Protein AF-0000000067925715 (afdb_homodimer)

pLDDT: mean 94.45, std 8.22, range [39.25, 98.81]

Radius of gyration: 25.54 Å; Cα contacts (8 Å, |Δi|>4): 733; chains: 2; bounding box: 80×62×61 Å

Sequence (534 aa):
MAQRRTAWTRLTTPFATIPASTATTLALAMWVVVIGGWALLSYGRVVPNMFLPTPGTVLETTYRMSLDGSLFYHTLTSAKVVILGFIVSSLIAVPLGLWMGTYRAVQAPLEPLVNFIRYLPVTSFVPLFILWIGIGIEQRIAVIFFGTFFQQLVMISDCARSVSRDLVNASYTLGTKRSEAVWHVIFPAALPAILDTLRVTMGWAWTYLVVAELVAASSGLGYISLKAMRGFQVDVIFMAIAAIGLLGLITDTAFRILRARVAPWAPMAQRRTAWTRLTTPFATIPASTATTLALAMWVVVIGGWALLSYGRVVPNMFLPTPGTVLETTYRMSLDGSLFYHTLTSAKVVILGFIVSSLIAVPLGLWMGTYRAVQAPLEPLVNFIRYLPVTSFVPLFILWIGIGIEQRIAVIFFGTFFQQLVMISDCARSVSRDLVNASYTLGTKRSEAVWHVIFPAALPAILDTLRVTMGWAWTYLVVAELVAASSGLGYISLKAMRGFQVDVIFMAIAAIGLLGLITDTAFRILRARVAPWAP

InterPro domains:
  IPR000515 ABC transporter type 1, transmembrane domain MetI-like [PF00528] (93-262)
  IPR000515 ABC transporter type 1, transmembrane domain MetI-like [PS50928] (75-259)
  IPR000515 ABC transporter type 1, transmembrane domain MetI-like [cd06261] (76-250)
  IPR035906 MetI-like superfamily [G3DSA:1.10.3720.10] (66-263)
  IPR035906 MetI-like superfamily [SSF161098] (69-252)

Foldseek 3Di:
DVVVVVVVCQVPDPPRDDDPVVVVVVVVVVVCCVLVVLQCCAVVPVDPCLARPHPVLLVVVVVVCVVVCQVVFQLVLLVVLLVLLLCVLCVVLQVLLLCLLPDVVSVVVVVVVLVVCVPDDLLVCLVVLCVPPNFDSVSLSVSLSSQQNSVLSPQNSVLLNPDDPVQLVVVVVVPDDPVCSSPPGSCLSSVLVSLVSSLVSSLRSLVSSLSNLCVGHDGHLSVVLNVCVVVSVVSSVVNSVVSSVVVNVVSSVVSVVVSCVSPVVPD/DVVVVVVVCQVPDPPRDDDPVVVVVVVVVVVCCVLVVLQCCAVVPVDPCLARPHPVLLVVVVVVCVVVCQVVFQLVLLVVLLVLLLCVLLVVLQVLLLCLLPDVVSVVVVVVVLVVCVPDDLLVCLVVLCVPPNFDSVSLSVSLSSQQRSVLSPQNSVLLNPDDPVQLVVVVVVPDDPVCSSPPGSCLSSVLSSLVSSLVSSLRSLVSSLSNLCVGHDGHLSVVLNVCVVVSVVSSVVSSVVSSVVVNVVSSVVSVVVSCVSPVVDD

Structure (mmCIF, N/CA/C/O backbone):
data_AF-0000000067925715-model_v1
#
loop_
_entity.id
_entity.type
_entity.pdbx_description
1 polymer 'Binding-protein-dependent transport systems inner membrane component'
#
loop_
_atom_site.group_PDB
_atom_site.id
_atom_site.type_symbol
_atom_site.label_atom_id
_atom_site.label_alt_id
_atom_site.label_comp_id
_atom_site.label_asym_id
_atom_site.label_entity_id
_atom_site.label_seq_id
_atom_site.pdbx_PDB_ins_code
_atom_site.Cartn_x
_atom_site.Cartn_y
_atom_site.Cartn_z
_atom_site.occupancy
_atom_site.B_iso_or_equiv
_atom_site.auth_seq_id
_atom_site.auth_comp_id
_atom_site.auth_asym_id
_atom_site.auth_atom_id
_atom_site.pdbx_PDB_model_num
ATOM 1 N N . MET A 1 1 ? -39.375 12.695 26.453 1 39.25 1 MET A N 1
ATOM 2 C CA . MET A 1 1 ? -39.5 13.047 25.047 1 39.25 1 MET A CA 1
ATOM 3 C C . MET A 1 1 ? -38.562 14.188 24.688 1 39.25 1 MET A C 1
ATOM 5 O O . MET A 1 1 ? -37.906 14.156 23.641 1 39.25 1 MET A O 1
ATOM 9 N N . ALA A 1 2 ? -38.406 15.281 25.469 1 50 2 ALA A N 1
ATOM 10 C CA . ALA A 1 2 ? -37.562 16.453 25.266 1 50 2 ALA A CA 1
ATOM 11 C C . ALA A 1 2 ? -36.062 16.078 25.281 1 50 2 ALA A C 1
ATOM 13 O O . ALA A 1 2 ? -35.281 16.594 24.484 1 50 2 ALA A O 1
ATOM 14 N N . GLN A 1 3 ? -35.719 15.148 26.094 1 50.97 3 GLN A N 1
ATOM 15 C CA . GLN A 1 3 ? -34.344 14.688 26.281 1 50.97 3 GLN A CA 1
ATOM 16 C C . GLN A 1 3 ? -33.875 13.875 25.078 1 50.97 3 GLN A C 1
ATOM 18 O O . GLN A 1 3 ? -32.688 13.922 24.719 1 50.97 3 GLN A O 1
ATOM 23 N N . ARG A 1 4 ? -34.875 13.039 24.562 1 50.19 4 ARG A N 1
ATOM 24 C CA . ARG A 1 4 ? -34.531 12.219 23.391 1 50.19 4 ARG A CA 1
ATOM 25 C C . ARG A 1 4 ? -34.281 13.086 22.172 1 50.19 4 ARG A C 1
ATOM 27 O O . ARG A 1 4 ? -33.406 12.758 21.344 1 50.19 4 ARG A O 1
ATOM 34 N N . ARG A 1 5 ? -35.031 14.102 21.938 1 56.81 5 ARG A N 1
ATOM 35 C CA . ARG A 1 5 ? -34.875 15.039 20.844 1 56.81 5 ARG A CA 1
ATOM 36 C C . ARG A 1 5 ? -33.5 15.695 20.906 1 56.81 5 ARG A C 1
ATOM 38 O O . ARG A 1 5 ? -32.844 15.922 19.875 1 56.81 5 ARG A O 1
ATOM 45 N N . THR A 1 6 ? -33.094 15.812 22.141 1 65.75 6 THR A N 1
ATOM 46 C CA . THR A 1 6 ? -31.812 16.453 22.312 1 65.75 6 THR A CA 1
ATOM 47 C C . THR A 1 6 ? -30.688 15.5 21.906 1 65.75 6 THR A C 1
ATOM 49 O O . THR A 1 6 ? -29.703 15.914 21.297 1 65.75 6 THR A O 1
ATOM 52 N N . ALA A 1 7 ? -31.062 14.141 22.156 1 67 7 ALA A N 1
ATOM 53 C CA . ALA A 1 7 ? -30.016 13.172 21.828 1 67 7 ALA A CA 1
ATOM 54 C C . ALA A 1 7 ? -29.875 13 20.328 1 67 7 ALA A C 1
ATOM 56 O O . ALA A 1 7 ? -28.766 12.953 19.797 1 67 7 ALA A O 1
ATOM 57 N N . TRP A 1 8 ? -31.031 12.883 19.656 1 73.19 8 TRP A N 1
ATOM 58 C CA . TRP A 1 8 ? -31.047 12.742 18.203 1 73.19 8 TRP A CA 1
ATOM 59 C C . TRP A 1 8 ? -30.406 13.953 17.547 1 73.19 8 TRP A C 1
ATOM 61 O O . TRP A 1 8 ? -29.656 13.812 16.578 1 73.19 8 TRP A O 1
ATOM 71 N N . THR A 1 9 ? -30.75 15.078 18.094 1 73.44 9 THR A N 1
ATOM 72 C CA . THR A 1 9 ? -30.172 16.312 17.547 1 73.44 9 THR A CA 1
ATOM 73 C C . THR A 1 9 ? -28.656 16.328 17.734 1 73.44 9 THR A C 1
ATOM 75 O O . THR A 1 9 ? -27.938 16.781 16.859 1 73.44 9 THR A O 1
ATOM 78 N N . ARG A 1 10 ? -28.312 15.844 18.812 1 74.62 10 ARG A N 1
ATOM 79 C CA . ARG A 1 10 ? -26.875 15.805 19.078 1 74.62 10 ARG A CA 1
ATOM 80 C C . ARG A 1 10 ? -26.172 14.805 18.156 1 74.62 10 ARG A C 1
ATOM 82 O O . ARG A 1 10 ? -25.062 15.047 17.688 1 74.62 10 ARG A O 1
ATOM 89 N N . LEU A 1 11 ? -26.938 13.75 17.797 1 75.69 11 LEU A N 1
ATOM 90 C CA . LEU A 1 11 ? -26.375 12.688 16.984 1 75.69 11 LEU A CA 1
ATOM 91 C C . LEU A 1 11 ? -26.328 13.102 15.516 1 75.69 11 LEU A C 1
ATOM 93 O O . LEU A 1 11 ? -25.516 12.586 14.742 1 75.69 11 LEU A O 1
ATOM 97 N N . THR A 1 12 ? -27.125 14.078 15.25 1 78.88 12 THR A N 1
ATOM 98 C CA . THR A 1 12 ? -27.234 14.453 13.844 1 78.88 12 THR A CA 1
ATOM 99 C C . THR A 1 12 ? -26.656 15.844 13.609 1 78.88 12 THR A C 1
ATOM 101 O O . THR A 1 12 ? -26.875 16.453 12.562 1 78.88 12 THR A O 1
ATOM 104 N N . THR A 1 13 ? -26.047 16.406 14.68 1 82.94 13 THR A N 1
ATOM 105 C CA . THR A 1 13 ? -25.375 17.703 14.531 1 82.94 13 THR A CA 1
ATOM 106 C C . THR A 1 13 ? -23.906 17.5 14.141 1 82.94 13 THR A C 1
ATOM 108 O O . THR A 1 13 ? -23.172 16.797 14.828 1 82.94 13 THR A O 1
ATOM 111 N N . PRO A 1 14 ? -23.578 18.094 13.023 1 88.31 14 PRO A N 1
ATOM 112 C CA . PRO A 1 14 ? -22.188 17.969 12.586 1 88.31 14 PRO A CA 1
ATOM 113 C C . PRO A 1 14 ? -21.203 18.406 13.664 1 88.31 14 PRO A C 1
ATOM 115 O O . PRO A 1 14 ? -21.375 19.438 14.297 1 88.31 14 PRO A O 1
ATOM 118 N N . PHE A 1 15 ? -20.266 17.547 13.992 1 89.31 15 PHE A N 1
ATOM 119 C CA . PHE A 1 15 ? -19.109 17.781 14.859 1 89.31 15 PHE A CA 1
ATOM 120 C C . PHE A 1 15 ? -19.547 17.875 16.312 1 89.31 15 PHE A C 1
ATOM 122 O O . PHE A 1 15 ? -18.781 18.359 17.172 1 89.31 15 PHE A O 1
ATOM 129 N N . ALA A 1 16 ? -20.766 17.484 16.547 1 86.81 16 ALA A N 1
ATOM 130 C CA . ALA A 1 16 ? -21.203 17.438 17.938 1 86.81 16 ALA A CA 1
ATOM 131 C C . ALA A 1 16 ? -20.562 16.266 18.672 1 86.81 16 ALA A C 1
ATOM 133 O O . ALA A 1 16 ? -20.281 15.227 18.078 1 86.81 16 ALA A O 1
ATOM 134 N N . THR A 1 17 ? -20.328 16.484 19.922 1 87.81 17 THR A N 1
ATOM 135 C CA . THR A 1 17 ? -19.734 15.43 20.75 1 87.81 17 THR A CA 1
ATOM 136 C C . THR A 1 17 ? -20.828 14.586 21.406 1 87.81 17 THR A C 1
ATOM 138 O O . THR A 1 17 ? -21.953 15.039 21.578 1 87.81 17 THR A O 1
ATOM 141 N N . ILE A 1 18 ? -20.547 13.352 21.578 1 89.81 18 ILE A N 1
ATOM 142 C CA . ILE A 1 18 ? -21.453 12.469 22.312 1 89.81 18 ILE A CA 1
ATOM 143 C C . ILE A 1 18 ? -20.766 11.969 23.578 1 89.81 18 ILE A C 1
ATOM 145 O O . ILE A 1 18 ? -19.531 11.945 23.656 1 89.81 18 ILE A O 1
ATOM 149 N N . PRO A 1 19 ? -21.625 11.641 24.531 1 92 19 PRO A N 1
ATOM 150 C CA . PRO A 1 19 ? -21.016 11.133 25.766 1 92 19 PRO A CA 1
ATOM 151 C C . PRO A 1 19 ? -20.109 9.922 25.531 1 92 19 PRO A C 1
ATOM 153 O O . PRO A 1 19 ? -20.406 9.094 24.672 1 92 19 PRO A O 1
ATOM 156 N N . ALA A 1 20 ? -19.031 9.828 26.281 1 92.5 20 ALA A N 1
ATOM 157 C CA . ALA A 1 20 ? -18.047 8.75 26.156 1 92.5 20 ALA A CA 1
ATOM 158 C C . ALA A 1 20 ? -18.703 7.387 26.328 1 92.5 20 ALA A C 1
ATOM 160 O O . ALA A 1 20 ? -18.328 6.422 25.656 1 92.5 20 ALA A O 1
ATOM 161 N N . SER A 1 21 ? -19.672 7.355 27.188 1 94.38 21 SER A N 1
ATOM 162 C CA . SER A 1 21 ? -20.375 6.098 27.438 1 94.38 21 SER A CA 1
ATOM 163 C C . SER A 1 21 ? -21.141 5.645 26.203 1 94.38 21 SER A C 1
ATOM 165 O O . SER A 1 21 ? -21.172 4.457 25.875 1 94.38 21 SER A O 1
ATOM 167 N N . THR A 1 22 ? -21.797 6.562 25.562 1 93.12 22 THR A N 1
ATOM 168 C CA . THR A 1 22 ? -22.531 6.246 24.359 1 93.12 22 THR A CA 1
ATOM 169 C C . THR A 1 22 ? -21.594 5.809 23.234 1 93.12 22 THR A C 1
ATOM 171 O O . THR A 1 22 ? -21.875 4.852 22.516 1 93.12 22 THR A O 1
ATOM 174 N N . ALA A 1 23 ? -20.453 6.469 23.141 1 93.75 23 ALA A N 1
ATOM 175 C CA . ALA A 1 23 ? -19.453 6.117 22.141 1 93.75 23 ALA A CA 1
ATOM 176 C C . ALA A 1 23 ? -18.922 4.703 22.359 1 93.75 23 ALA A C 1
ATOM 178 O O . ALA A 1 23 ? -18.781 3.93 21.422 1 93.75 23 ALA A O 1
ATOM 179 N N . THR A 1 24 ? -18.641 4.371 23.531 1 95.31 24 THR A N 1
ATOM 180 C CA . THR A 1 24 ? -18.141 3.051 23.891 1 95.31 24 THR A CA 1
ATOM 181 C C . THR A 1 24 ? -19.188 1.979 23.625 1 95.31 24 THR A C 1
ATOM 183 O O . THR A 1 24 ? -18.859 0.891 23.141 1 95.31 24 THR A O 1
ATOM 186 N N . THR A 1 25 ? -20.391 2.312 23.938 1 96.56 25 THR A N 1
ATOM 187 C CA . THR A 1 25 ? -21.469 1.371 23.688 1 96.56 25 THR A CA 1
ATOM 188 C C . THR A 1 25 ? -21.641 1.112 22.203 1 96.56 25 THR A C 1
ATOM 190 O O . THR A 1 25 ? -21.844 -0.029 21.781 1 96.56 25 THR A O 1
ATOM 193 N N . LEU A 1 26 ? -21.5 2.135 21.438 1 95.12 26 LEU A N 1
ATOM 194 C CA . LEU A 1 26 ? -21.609 1.997 19.984 1 95.12 26 LEU A CA 1
ATOM 195 C C . LEU A 1 26 ? -20.453 1.176 19.422 1 95.12 26 LEU A C 1
ATOM 197 O O . LEU A 1 26 ? -20.641 0.336 18.547 1 95.12 26 LEU A O 1
ATOM 201 N N . ALA A 1 27 ? -19.328 1.397 19.938 1 95.56 27 ALA A N 1
ATOM 202 C CA . ALA A 1 27 ? -18.141 0.64 19.531 1 95.56 27 ALA A CA 1
ATOM 203 C C . ALA A 1 27 ? -18.297 -0.84 19.859 1 95.56 27 ALA A C 1
ATOM 205 O O . ALA A 1 27 ? -18.016 -1.706 19.031 1 95.56 27 ALA A O 1
ATOM 206 N N . LEU A 1 28 ? -18.75 -1.142 21.047 1 96.5 28 LEU A N 1
ATOM 207 C CA . LEU A 1 28 ? -18.953 -2.52 21.484 1 96.5 28 LEU A CA 1
ATOM 208 C C . LEU A 1 28 ? -20.047 -3.195 20.672 1 96.5 28 LEU A C 1
ATOM 210 O O . LEU A 1 28 ? -19.953 -4.383 20.359 1 96.5 28 LEU A O 1
ATOM 214 N N . ALA A 1 29 ? -21.047 -2.422 20.359 1 97.12 29 ALA A N 1
ATOM 215 C CA . ALA A 1 29 ? -22.156 -2.949 19.562 1 97.12 29 ALA A CA 1
ATOM 216 C C . ALA A 1 29 ? -21.656 -3.404 18.188 1 97.12 29 ALA A C 1
ATOM 218 O O . ALA A 1 29 ? -22.141 -4.406 17.656 1 97.12 29 ALA A O 1
ATOM 219 N N . MET A 1 30 ? -20.734 -2.65 17.656 1 96.5 30 MET A N 1
ATOM 220 C CA . MET A 1 30 ? -20.172 -3.02 16.359 1 96.5 30 MET A CA 1
ATOM 221 C C . MET A 1 30 ? -19.5 -4.379 16.438 1 96.5 30 MET A C 1
ATOM 223 O O . MET A 1 30 ? -19.688 -5.227 15.555 1 96.5 30 MET A O 1
ATOM 227 N N . TRP A 1 31 ? -18.781 -4.648 17.453 1 96.38 31 TRP A N 1
ATOM 228 C CA . TRP A 1 31 ? -18.094 -5.93 17.609 1 96.38 31 TRP A CA 1
ATOM 229 C C . TRP A 1 31 ? -19.094 -7.055 17.844 1 96.38 31 TRP A C 1
ATOM 231 O O . TRP A 1 31 ? -18.922 -8.172 17.359 1 96.38 31 TRP A O 1
ATOM 241 N N . VAL A 1 32 ? -20.125 -6.75 18.594 1 97.31 32 VAL A N 1
ATOM 242 C CA . VAL A 1 32 ? -21.172 -7.73 18.828 1 97.31 32 VAL A CA 1
ATOM 243 C C . VAL A 1 32 ? -21.844 -8.102 17.516 1 97.31 32 VAL A C 1
ATOM 245 O O . VAL A 1 32 ? -22.125 -9.281 17.266 1 97.31 32 VAL A O 1
ATOM 248 N N . VAL A 1 33 ? -22 -7.121 16.734 1 97.19 33 VAL A N 1
ATOM 249 C CA . VAL A 1 33 ? -22.656 -7.355 15.453 1 97.19 33 VAL A CA 1
ATOM 250 C C . VAL A 1 33 ? -21.734 -8.172 14.547 1 97.19 33 VAL A C 1
ATOM 252 O O . VAL A 1 33 ? -22.172 -9.125 13.906 1 97.19 33 VAL A O 1
ATOM 255 N N . VAL A 1 34 ? -20.469 -7.832 14.5 1 96.69 34 VAL A N 1
ATOM 256 C CA . VAL A 1 34 ? -19.531 -8.492 13.602 1 96.69 34 VAL A CA 1
ATOM 257 C C . VAL A 1 34 ? -19.281 -9.922 14.07 1 96.69 34 VAL A C 1
ATOM 259 O O . VAL A 1 34 ? -19.438 -10.875 13.297 1 96.69 34 VAL A O 1
ATOM 262 N N . ILE A 1 35 ? -18.984 -10.102 15.336 1 96.44 35 ILE A N 1
ATOM 263 C CA . ILE A 1 35 ? -18.672 -11.414 15.891 1 96.44 35 ILE A CA 1
ATOM 264 C C . ILE A 1 35 ? -19.953 -12.242 16.031 1 96.44 35 ILE A C 1
ATOM 266 O O . ILE A 1 35 ? -19.953 -13.43 15.719 1 96.44 35 ILE A O 1
ATOM 270 N N . GLY A 1 36 ? -20.969 -11.594 16.547 1 97.5 36 GLY A N 1
ATOM 271 C CA . GLY A 1 36 ? -22.266 -12.266 16.641 1 97.5 36 GLY A CA 1
ATOM 272 C C . GLY A 1 36 ? -22.812 -12.672 15.289 1 97.5 36 GLY A C 1
ATOM 273 O O . GLY A 1 36 ? -23.359 -13.773 15.148 1 97.5 36 GLY A O 1
ATOM 274 N N . GLY A 1 37 ? -22.656 -11.773 14.336 1 97.88 37 GLY A N 1
ATOM 275 C CA . GLY A 1 37 ? -23.078 -12.117 12.984 1 97.88 37 GLY A CA 1
ATOM 276 C C . GLY A 1 37 ? -22.297 -13.281 12.406 1 97.88 37 GLY A C 1
ATOM 277 O O . GLY A 1 37 ? -22.891 -14.18 11.789 1 97.88 37 GLY A O 1
ATOM 278 N N . TRP A 1 38 ? -21 -13.242 12.609 1 97.56 38 TRP A N 1
ATOM 279 C CA . TRP A 1 38 ? -20.141 -14.352 12.188 1 97.56 38 TRP A CA 1
ATOM 280 C C . TRP A 1 38 ? -20.609 -15.664 12.82 1 97.56 38 TRP A C 1
ATOM 282 O O . TRP A 1 38 ? -20.797 -16.656 12.117 1 97.56 38 TRP A O 1
ATOM 292 N N . ALA A 1 39 ? -20.844 -15.641 14.078 1 97.88 39 ALA A N 1
ATOM 293 C CA . ALA A 1 39 ? -21.281 -16.828 14.805 1 97.88 39 ALA A CA 1
ATOM 294 C C . ALA A 1 39 ? -22.641 -17.297 14.312 1 97.88 39 ALA A C 1
ATOM 296 O O . ALA A 1 39 ? -22.828 -18.484 14.016 1 97.88 39 ALA A O 1
ATOM 297 N N . LEU A 1 40 ? -23.531 -16.375 14.133 1 97.88 40 LEU A N 1
ATOM 298 C CA . LEU A 1 40 ? -24.891 -16.719 13.734 1 97.88 40 LEU A CA 1
ATOM 299 C C . LEU A 1 40 ? -24.922 -17.281 12.32 1 97.88 40 LEU A C 1
ATOM 301 O O . LEU A 1 40 ? -25.594 -18.281 12.062 1 97.88 40 LEU A O 1
ATOM 305 N N . LEU A 1 41 ? -24.172 -16.719 11.469 1 98 41 LEU A N 1
ATOM 306 C CA . LEU A 1 41 ? -24.188 -17.141 10.07 1 98 41 LEU A CA 1
ATOM 307 C C . LEU A 1 41 ? -23.516 -18.5 9.906 1 98 41 LEU A C 1
ATOM 309 O O . LEU A 1 41 ? -23.906 -19.281 9.047 1 98 41 LEU A O 1
ATOM 313 N N . SER A 1 42 ? -22.469 -18.734 10.695 1 97.69 42 SER A N 1
ATOM 314 C CA . SER A 1 42 ? -21.703 -19.969 10.555 1 97.69 42 SER A CA 1
ATOM 315 C C . SER A 1 42 ? -22.312 -21.094 11.359 1 97.69 42 SER A C 1
ATOM 317 O O . SER A 1 42 ? -22.547 -22.188 10.828 1 97.69 42 SER A O 1
ATOM 319 N N . TYR A 1 43 ? -22.75 -20.875 12.609 1 97.69 43 TYR A N 1
ATOM 320 C CA . TYR A 1 43 ? -23.375 -21.906 13.43 1 97.69 43 TYR A CA 1
ATOM 321 C C . TYR A 1 43 ? -24.781 -22.219 12.961 1 97.69 43 TYR A C 1
ATOM 323 O O . TYR A 1 43 ? -25.234 -23.359 13.047 1 97.69 43 TYR A O 1
ATOM 331 N N . GLY A 1 44 ? -25.406 -21.219 12.508 1 97.19 44 GLY A N 1
ATOM 332 C CA . GLY A 1 44 ? -26.766 -21.406 12 1 97.19 44 GLY A CA 1
ATOM 333 C C . GLY A 1 44 ? -26.797 -22.016 10.617 1 97.19 44 GLY A C 1
ATOM 334 O O . GLY A 1 44 ? -27.875 -22.344 10.109 1 97.19 44 GLY A O 1
ATOM 335 N N . ARG A 1 45 ? -25.688 -22.109 9.922 1 96 45 ARG A N 1
ATOM 336 C CA . ARG A 1 45 ? -25.516 -22.719 8.609 1 96 45 ARG A CA 1
ATOM 337 C C . ARG A 1 45 ? -26.25 -21.906 7.535 1 96 45 ARG A C 1
ATOM 339 O O . ARG A 1 45 ? -26.688 -22.453 6.531 1 96 45 ARG A O 1
ATOM 346 N N . VAL A 1 46 ? -26.484 -20.672 7.863 1 96.44 46 VAL A N 1
ATOM 347 C CA . VAL A 1 46 ? -26.969 -19.766 6.828 1 96.44 46 VAL A CA 1
ATOM 348 C C . VAL A 1 46 ? -25.984 -19.703 5.672 1 96.44 46 VAL A C 1
ATOM 350 O O . VAL A 1 46 ? -26.375 -19.672 4.504 1 96.44 46 VAL A O 1
ATOM 353 N N . VAL A 1 47 ? -24.734 -19.641 6.004 1 95.88 47 VAL A N 1
ATOM 354 C CA . VAL A 1 47 ? -23.609 -19.844 5.082 1 95.88 47 VAL A CA 1
ATOM 355 C C . VAL A 1 47 ? -22.953 -21.188 5.348 1 95.88 47 VAL A C 1
ATOM 357 O O . VAL A 1 47 ? -22.578 -21.5 6.484 1 95.88 47 VAL A O 1
ATOM 360 N N . PRO A 1 48 ? -22.875 -21.922 4.297 1 96.44 48 PRO A N 1
ATOM 361 C CA . PRO A 1 48 ? -22.234 -23.234 4.5 1 96.44 48 PRO A CA 1
ATOM 362 C C . PRO A 1 48 ? -20.828 -23.125 5.074 1 96.44 48 PRO A C 1
ATOM 364 O O . PRO A 1 48 ? -20.078 -22.219 4.711 1 96.44 48 PRO A O 1
ATOM 367 N N . ASN A 1 49 ? -20.453 -24.047 5.922 1 95.06 49 ASN A N 1
ATOM 368 C CA . ASN A 1 49 ? -19.188 -24.031 6.621 1 95.06 49 ASN A CA 1
ATOM 369 C C . ASN A 1 49 ? -18.016 -24.156 5.656 1 95.06 49 ASN A C 1
ATOM 371 O O . ASN A 1 49 ? -16.891 -23.75 5.977 1 95.06 49 ASN A O 1
ATOM 375 N N . MET A 1 50 ? -18.344 -24.656 4.496 1 93.25 50 MET A N 1
ATOM 376 C CA . MET A 1 50 ? -17.297 -24.734 3.482 1 93.25 50 MET A CA 1
ATOM 377 C C . MET A 1 50 ? -16.844 -23.344 3.051 1 93.25 50 MET A C 1
ATOM 379 O O . MET A 1 50 ? -15.719 -23.172 2.57 1 93.25 50 MET A O 1
ATOM 383 N N . PHE A 1 51 ? -17.719 -22.375 3.307 1 95.44 51 PHE A N 1
ATOM 384 C CA . PHE A 1 51 ? -17.406 -21.016 2.906 1 95.44 51 PHE A CA 1
ATOM 385 C C . PHE A 1 51 ? -17.125 -20.141 4.125 1 95.44 51 PHE A C 1
ATOM 387 O O . PHE A 1 51 ? -16.359 -19.172 4.043 1 95.44 51 PHE A O 1
ATOM 394 N N . LEU A 1 52 ? -17.766 -20.438 5.188 1 98.06 52 LEU A N 1
ATOM 395 C CA . LEU A 1 52 ? -17.594 -19.672 6.41 1 98.06 52 LEU A CA 1
ATOM 396 C C . LEU A 1 52 ? -17.453 -20.578 7.621 1 98.06 52 LEU A C 1
ATOM 398 O O . LEU A 1 52 ? -18.453 -21.078 8.148 1 98.06 52 LEU A O 1
ATOM 402 N N . PRO A 1 53 ? -16.219 -20.688 8.055 1 98.44 53 PRO A N 1
ATOM 403 C CA . PRO A 1 53 ? -16.031 -21.562 9.219 1 98.44 53 PRO A CA 1
ATOM 404 C C . PRO A 1 53 ? -16.562 -20.953 10.508 1 98.44 53 PRO A C 1
ATOM 406 O O . PRO A 1 53 ? -16.688 -19.719 10.609 1 98.44 53 PRO A O 1
ATOM 409 N N . THR A 1 54 ? -16.922 -21.766 11.422 1 98.38 54 THR 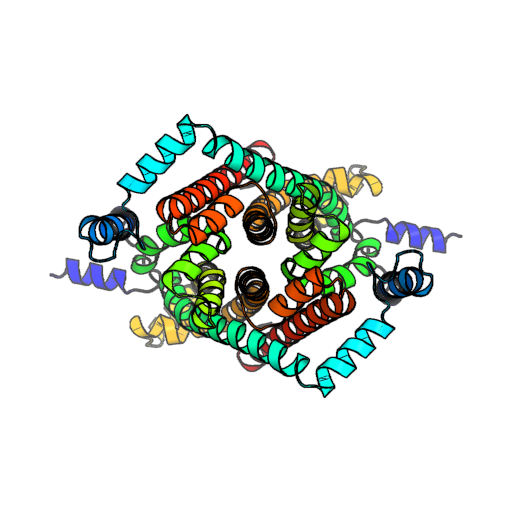A N 1
ATOM 410 C CA . THR A 1 54 ? -17.312 -21.25 12.727 1 98.38 54 THR A CA 1
ATOM 411 C C . THR A 1 54 ? -16.078 -20.75 13.492 1 98.38 54 THR A C 1
ATOM 413 O O . THR A 1 54 ? -14.969 -21.203 13.25 1 98.38 54 THR A O 1
ATOM 416 N N . PRO A 1 55 ? -16.344 -19.766 14.367 1 98.06 55 PRO A N 1
ATOM 417 C CA . PRO A 1 55 ? -15.234 -19.359 15.219 1 98.06 55 PRO A CA 1
ATOM 418 C C . PRO A 1 55 ? -14.617 -20.516 15.984 1 98.06 55 PRO A C 1
ATOM 420 O O . PRO A 1 55 ? -13.398 -20.578 16.172 1 98.06 55 PRO A O 1
ATOM 423 N N . GLY A 1 56 ? -15.398 -21.469 16.344 1 98 56 GLY A N 1
ATOM 424 C CA . GLY A 1 56 ? -14.906 -22.641 17.047 1 98 56 GLY A CA 1
ATOM 425 C C . GLY A 1 56 ? -13.977 -23.484 16.203 1 98 56 GLY A C 1
ATOM 426 O O . GLY A 1 56 ? -12.938 -23.938 16.688 1 98 56 GLY A O 1
ATOM 427 N N . THR A 1 57 ? -14.328 -23.703 14.977 1 98.25 57 THR A N 1
ATOM 428 C CA . THR A 1 57 ? -13.508 -24.516 14.086 1 98.25 57 THR A CA 1
ATOM 429 C C . THR A 1 57 ? -12.164 -23.828 13.828 1 98.25 57 THR A C 1
ATOM 431 O O . THR A 1 57 ? -11.133 -24.5 13.711 1 98.25 57 THR A O 1
ATOM 434 N N . VAL A 1 58 ? -12.156 -22.531 13.711 1 98.62 58 VAL A N 1
ATOM 435 C CA . VAL A 1 58 ? -10.914 -21.797 13.516 1 98.62 58 VAL A CA 1
ATOM 436 C C . VAL A 1 58 ? -10.016 -21.969 14.734 1 98.62 58 VAL A C 1
ATOM 438 O O . VAL A 1 58 ? -8.805 -22.188 14.594 1 98.62 58 VAL A O 1
ATOM 441 N N . LEU A 1 59 ? -10.641 -21.922 15.914 1 98.25 59 LEU A N 1
ATOM 442 C CA . LEU A 1 59 ? -9.867 -22.094 17.141 1 98.25 59 LEU A CA 1
ATOM 443 C C . LEU A 1 59 ? -9.328 -23.516 17.25 1 98.25 59 LEU A C 1
ATOM 445 O O . LEU A 1 59 ? -8.195 -23.719 17.688 1 98.25 59 LEU A O 1
ATOM 449 N N . GLU A 1 60 ? -10.086 -24.453 16.844 1 98.38 60 GLU A N 1
ATOM 450 C CA . GLU A 1 60 ? -9.656 -25.844 16.859 1 98.38 60 GLU A CA 1
ATOM 451 C C . GLU A 1 60 ? -8.5 -26.062 15.883 1 98.38 60 GLU A C 1
ATOM 453 O O . GLU A 1 60 ? -7.539 -26.766 16.219 1 98.38 60 GLU A O 1
ATOM 458 N N . THR A 1 61 ? -8.656 -25.5 14.711 1 98.56 61 THR A N 1
ATOM 459 C CA . THR A 1 61 ? -7.594 -25.578 13.719 1 98.56 61 THR A CA 1
ATOM 460 C C . THR A 1 61 ? -6.309 -24.938 14.242 1 98.56 61 THR A C 1
ATOM 462 O O . THR A 1 61 ? -5.219 -25.484 14.062 1 98.56 61 THR A O 1
ATOM 465 N N . THR A 1 62 ? -6.453 -23.812 14.883 1 98.69 62 THR A N 1
ATOM 466 C CA . THR A 1 62 ? -5.309 -23.125 15.469 1 98.69 62 THR A CA 1
ATOM 467 C C . THR A 1 62 ? -4.621 -24 16.516 1 98.69 62 THR A C 1
ATOM 469 O O . THR A 1 62 ? -3.396 -24.125 16.516 1 98.69 62 THR A O 1
ATOM 472 N N . TYR A 1 63 ? -5.457 -24.609 17.297 1 98.31 63 TYR A N 1
ATOM 473 C CA . TYR A 1 63 ? -4.941 -25.484 18.344 1 98.31 63 TYR A CA 1
ATOM 474 C C . TYR A 1 63 ? -4.227 -26.688 17.75 1 98.31 63 TYR A C 1
ATOM 476 O O . TYR A 1 63 ? -3.1 -27 18.141 1 98.31 63 TYR A O 1
ATOM 484 N N . ARG A 1 64 ? -4.785 -27.312 16.828 1 98.25 64 ARG A N 1
ATOM 485 C CA . ARG A 1 64 ? -4.23 -28.5 16.172 1 98.25 64 ARG A CA 1
ATOM 486 C C . ARG A 1 64 ? -2.91 -28.172 15.477 1 98.25 64 ARG A C 1
ATOM 488 O O . ARG A 1 64 ? -1.915 -28.875 15.664 1 98.25 64 ARG A O 1
ATOM 495 N N . MET A 1 65 ? -2.902 -27.047 14.727 1 98.44 65 MET A N 1
ATOM 496 C CA . MET A 1 65 ? -1.708 -26.688 13.969 1 98.44 65 MET A CA 1
ATOM 497 C C . MET A 1 65 ? -0.613 -26.172 14.891 1 98.44 65 MET A C 1
ATOM 499 O O . MET A 1 65 ? 0.56 -26.141 14.516 1 98.44 65 MET A O 1
ATOM 503 N N . SER A 1 66 ? -1 -25.703 16.078 1 98.12 66 SER A N 1
ATOM 504 C CA . SER A 1 66 ? 0.001 -25.359 17.078 1 98.12 66 SER A CA 1
ATOM 505 C C . SER A 1 66 ? 0.671 -26.594 17.641 1 98.12 66 SER A C 1
ATOM 507 O O . SER A 1 66 ? 1.877 -26.594 17.906 1 98.12 66 SER A O 1
ATOM 509 N N . LEU A 1 67 ? -0.069 -27.656 17.797 1 97.75 67 LEU A N 1
ATOM 510 C CA . LEU A 1 67 ? 0.424 -28.891 18.391 1 97.75 67 LEU A CA 1
ATOM 511 C C . LEU A 1 67 ? 1.354 -29.625 17.422 1 97.75 67 LEU A C 1
ATOM 513 O O . LEU A 1 67 ? 2.369 -30.188 17.844 1 97.75 67 LEU A O 1
ATOM 517 N N . ASP A 1 68 ? 1.043 -29.609 16.188 1 97.38 68 ASP A N 1
ATOM 518 C CA . ASP A 1 68 ? 1.874 -30.359 15.25 1 97.38 68 ASP A CA 1
ATOM 519 C C . ASP A 1 68 ? 3.055 -29.516 14.773 1 97.38 68 ASP A C 1
ATOM 521 O O . ASP A 1 68 ? 3.863 -29.969 13.961 1 97.38 68 ASP A O 1
ATOM 525 N N . GLY A 1 69 ? 3.084 -28.203 15.164 1 97.88 69 GLY A N 1
ATOM 526 C CA . GLY A 1 69 ? 4.242 -27.359 14.914 1 97.88 69 GLY A CA 1
ATOM 527 C C . GLY A 1 69 ? 4.148 -26.594 13.617 1 97.88 69 GLY A C 1
ATOM 528 O O . GLY A 1 69 ? 4.945 -25.672 13.367 1 97.88 69 GLY A O 1
ATOM 529 N N . SER A 1 70 ? 3.197 -26.875 12.797 1 98.06 70 SER A N 1
ATOM 530 C CA . SER A 1 70 ? 3.09 -26.266 11.484 1 98.06 70 SER A CA 1
ATOM 531 C C . SER A 1 70 ? 2.777 -24.766 11.594 1 98.06 70 SER A C 1
ATOM 533 O O . SER A 1 70 ? 3.33 -23.953 10.852 1 98.06 70 SER A O 1
ATOM 535 N N . LEU A 1 71 ? 1.863 -24.469 12.531 1 98.44 71 LEU A N 1
ATOM 536 C CA . LEU A 1 71 ? 1.543 -23.062 12.711 1 98.44 71 LEU A CA 1
ATOM 537 C C . LEU A 1 71 ? 2.789 -22.266 13.078 1 98.44 71 LEU A C 1
ATOM 539 O O . LEU A 1 71 ? 3.045 -21.203 12.5 1 98.44 71 LEU A O 1
ATOM 543 N N . PHE A 1 72 ? 3.551 -22.734 13.977 1 98.19 72 PHE A N 1
ATOM 544 C CA . PHE A 1 72 ? 4.766 -22.062 14.414 1 98.19 72 PHE A CA 1
ATOM 545 C C . PHE A 1 72 ? 5.766 -21.953 13.266 1 98.19 72 PHE A C 1
ATOM 547 O O . PHE A 1 72 ? 6.367 -20.891 13.055 1 98.19 72 PHE A O 1
ATOM 554 N N . TYR A 1 73 ? 5.914 -22.984 12.547 1 98.44 73 TYR A N 1
ATOM 555 C CA . TYR A 1 73 ? 6.859 -23.031 11.438 1 98.44 73 TYR A CA 1
ATOM 556 C C . TYR A 1 73 ? 6.512 -21.984 10.383 1 98.44 73 TYR A C 1
ATOM 558 O O . TYR A 1 73 ? 7.359 -21.172 10 1 98.44 73 TYR A O 1
ATOM 566 N N . HIS A 1 74 ? 5.301 -21.906 9.922 1 98.75 74 HIS A N 1
ATOM 567 C CA . HIS A 1 74 ? 4.875 -20.984 8.875 1 98.75 74 HIS A CA 1
ATOM 568 C C . HIS A 1 74 ? 4.855 -19.547 9.383 1 98.75 74 HIS A C 1
ATOM 570 O O . HIS A 1 74 ? 5.168 -18.609 8.641 1 98.75 74 HIS A O 1
ATOM 576 N N . THR A 1 75 ? 4.508 -19.406 10.68 1 98.75 75 THR A N 1
ATOM 577 C CA . THR A 1 75 ? 4.531 -18.078 11.281 1 98.75 75 THR A CA 1
ATOM 578 C C . THR A 1 75 ? 5.957 -17.547 11.352 1 98.75 75 THR A C 1
ATOM 580 O O . THR A 1 75 ? 6.211 -16.391 10.984 1 98.75 75 THR A O 1
ATOM 583 N N . LEU A 1 76 ? 6.844 -18.359 11.758 1 98.25 76 LEU A N 1
ATOM 584 C CA . LEU A 1 76 ? 8.234 -17.953 11.898 1 98.25 76 LEU A CA 1
ATOM 585 C C . LEU A 1 76 ? 8.859 -17.672 10.531 1 98.25 76 LEU A C 1
ATOM 587 O O . LEU A 1 76 ? 9.656 -16.734 10.391 1 98.25 76 LEU A O 1
ATOM 591 N N . THR A 1 77 ? 8.539 -18.469 9.609 1 98.31 77 THR A N 1
ATOM 592 C CA . THR A 1 77 ? 9.07 -18.25 8.266 1 98.31 77 THR A CA 1
ATOM 593 C C . THR A 1 77 ? 8.586 -16.922 7.695 1 98.31 77 THR A C 1
ATOM 595 O O . THR A 1 77 ? 9.367 -16.172 7.113 1 98.31 77 THR A O 1
ATOM 598 N N . SER A 1 78 ? 7.305 -16.625 7.863 1 98.75 78 SER A N 1
ATOM 599 C CA . SER A 1 78 ? 6.77 -15.344 7.426 1 98.75 78 SER A CA 1
ATOM 600 C C . SER A 1 78 ? 7.422 -14.195 8.18 1 98.75 78 SER A C 1
ATOM 602 O O . SER A 1 78 ? 7.84 -13.203 7.57 1 98.75 78 SER A O 1
ATOM 604 N N . ALA A 1 79 ? 7.559 -14.359 9.461 1 98.56 79 ALA A N 1
ATOM 605 C CA . ALA A 1 79 ? 8.133 -13.305 10.289 1 98.56 79 ALA A CA 1
ATOM 606 C C . ALA A 1 79 ? 9.586 -13.039 9.906 1 98.56 79 ALA A C 1
ATOM 608 O O . ALA A 1 79 ? 10.008 -11.883 9.812 1 98.56 79 ALA A O 1
ATOM 609 N N . LYS A 1 80 ? 10.328 -14.047 9.672 1 98.38 80 LYS A N 1
ATOM 610 C CA . LYS A 1 80 ? 11.734 -13.922 9.297 1 98.38 80 LYS A CA 1
ATOM 611 C C . LYS A 1 80 ? 11.891 -13.156 7.984 1 98.38 80 LYS A C 1
ATOM 613 O O . LYS A 1 80 ? 12.719 -12.25 7.883 1 98.38 80 LYS A O 1
ATOM 618 N N . VAL A 1 81 ? 11.094 -13.477 7.062 1 98.62 81 VAL A N 1
ATOM 619 C CA . VAL A 1 81 ? 11.18 -12.883 5.73 1 98.62 81 VAL A CA 1
ATOM 620 C C . VAL A 1 81 ? 10.836 -11.398 5.805 1 98.62 81 VAL A C 1
ATOM 622 O O . VAL A 1 81 ? 11.586 -10.555 5.301 1 98.62 81 VAL A O 1
ATOM 625 N N . VAL A 1 82 ? 9.727 -11.07 6.445 1 98.56 82 VAL A N 1
ATOM 626 C CA . VAL A 1 82 ? 9.258 -9.688 6.457 1 98.56 82 VAL A CA 1
ATOM 627 C C . VAL A 1 82 ? 10.219 -8.828 7.273 1 98.56 82 VAL A C 1
ATOM 629 O O . VAL A 1 82 ? 10.531 -7.699 6.895 1 98.56 82 VAL A O 1
ATOM 632 N N . ILE A 1 83 ? 10.742 -9.367 8.383 1 98.38 83 ILE A N 1
ATOM 633 C CA . ILE A 1 83 ? 11.633 -8.609 9.258 1 98.38 83 ILE A CA 1
ATOM 634 C C . ILE A 1 83 ? 12.977 -8.383 8.562 1 98.38 83 ILE A C 1
ATOM 636 O O . ILE A 1 83 ? 13.492 -7.262 8.547 1 98.38 83 ILE A O 1
ATOM 640 N N . LEU A 1 84 ? 13.492 -9.383 7.926 1 98.62 84 LEU A N 1
ATOM 641 C CA . LEU A 1 84 ? 14.781 -9.258 7.25 1 98.62 84 LEU A CA 1
ATOM 642 C C . LEU A 1 84 ? 14.672 -8.312 6.059 1 98.62 84 LEU A C 1
ATOM 644 O O . LEU A 1 84 ? 15.531 -7.445 5.867 1 98.62 84 LEU A O 1
ATOM 648 N N . GLY A 1 85 ? 13.672 -8.492 5.266 1 98.75 85 GLY A N 1
ATOM 649 C CA . GLY A 1 85 ? 13.469 -7.586 4.145 1 98.75 85 GLY A CA 1
ATOM 650 C C . GLY A 1 85 ? 13.32 -6.137 4.566 1 98.75 85 GLY A C 1
ATOM 651 O O . GLY A 1 85 ? 13.891 -5.242 3.939 1 98.75 85 GLY A O 1
ATOM 652 N N . PHE A 1 86 ? 12.602 -5.965 5.656 1 98.75 86 PHE A N 1
ATOM 653 C CA . PHE A 1 86 ? 12.344 -4.621 6.164 1 98.75 86 PHE A CA 1
ATOM 654 C C . PHE A 1 86 ? 13.617 -4.008 6.727 1 98.75 86 PHE A C 1
ATOM 656 O O . PHE A 1 86 ? 13.898 -2.828 6.492 1 98.75 86 PHE A O 1
ATOM 663 N N . ILE A 1 87 ? 14.359 -4.773 7.426 1 98.62 87 ILE A N 1
ATOM 664 C CA . ILE A 1 87 ? 15.594 -4.293 8.039 1 98.62 87 ILE A CA 1
ATOM 665 C C . ILE A 1 87 ? 16.578 -3.893 6.945 1 98.62 87 ILE A C 1
ATOM 667 O O . ILE A 1 87 ? 17.188 -2.82 7.012 1 98.62 87 ILE A O 1
ATOM 671 N N . VAL A 1 88 ? 16.719 -4.672 5.949 1 98.69 88 VAL A N 1
ATOM 672 C CA . VAL A 1 88 ? 17.641 -4.371 4.859 1 98.69 88 VAL A CA 1
ATOM 673 C C . VAL A 1 88 ? 17.203 -3.102 4.141 1 98.69 88 VAL A C 1
ATOM 675 O O . VAL A 1 88 ? 18.016 -2.229 3.844 1 98.69 88 VAL A O 1
ATOM 678 N N . SER A 1 89 ? 15.93 -3.025 3.895 1 98.81 89 SER A N 1
ATOM 679 C CA . SER A 1 89 ? 15.375 -1.838 3.244 1 98.81 89 SER A CA 1
ATOM 680 C C . SER A 1 89 ? 15.625 -0.586 4.078 1 98.81 89 SER A C 1
ATOM 682 O O . SER A 1 89 ? 16.125 0.419 3.568 1 98.81 89 SER A O 1
ATOM 684 N N . SER A 1 90 ? 15.375 -0.66 5.363 1 98.75 90 SER A N 1
ATOM 685 C CA . SER A 1 90 ? 15.445 0.491 6.258 1 98.75 90 SER A CA 1
ATOM 686 C C . SER A 1 90 ? 16.891 0.915 6.504 1 98.75 90 SER A C 1
ATOM 688 O O . SER A 1 90 ? 17.188 2.107 6.625 1 98.75 90 SER A O 1
ATOM 690 N N . LEU A 1 91 ? 17.766 -0.045 6.566 1 98.5 91 LEU A N 1
ATOM 691 C CA . LEU A 1 91 ? 19.172 0.242 6.812 1 98.5 91 LEU A CA 1
ATOM 692 C C . LEU A 1 91 ? 19.766 1.061 5.672 1 98.5 91 LEU A C 1
ATOM 694 O O . LEU A 1 91 ? 20.688 1.859 5.883 1 98.5 91 LEU A O 1
ATOM 698 N N . ILE A 1 92 ? 19.234 0.889 4.527 1 98.62 92 ILE A N 1
ATOM 699 C CA . ILE A 1 92 ? 19.734 1.625 3.367 1 98.62 92 ILE A CA 1
ATOM 700 C C . ILE A 1 92 ? 18.922 2.91 3.191 1 98.62 92 ILE A C 1
ATOM 702 O O . ILE A 1 92 ? 19.5 3.973 2.924 1 98.62 92 ILE A O 1
ATOM 706 N N . ALA A 1 93 ? 17.641 2.834 3.377 1 98.69 93 ALA A N 1
ATOM 707 C CA . ALA A 1 93 ? 16.75 3.955 3.105 1 98.69 93 ALA A CA 1
ATOM 708 C C . ALA A 1 93 ? 16.969 5.09 4.102 1 98.69 93 ALA A C 1
ATOM 710 O O . ALA A 1 93 ? 16.844 6.266 3.748 1 98.69 93 ALA A O 1
ATOM 711 N N . VAL A 1 94 ? 17.281 4.766 5.328 1 98.5 94 VAL A N 1
ATOM 712 C CA . VAL A 1 94 ? 17.391 5.789 6.359 1 98.5 94 VAL A CA 1
ATOM 713 C C . VAL A 1 94 ? 18.578 6.699 6.055 1 98.5 94 VAL A C 1
ATOM 715 O O . VAL A 1 94 ? 18.422 7.91 5.883 1 98.5 94 VAL A O 1
ATOM 718 N N . PRO A 1 95 ? 19.828 6.164 5.875 1 98.12 95 PRO A N 1
ATOM 719 C CA . PRO A 1 95 ? 20.938 7.059 5.566 1 98.12 95 PRO A CA 1
ATOM 720 C C . PRO A 1 95 ? 20.781 7.762 4.219 1 98.12 95 PRO A C 1
ATOM 722 O O . PRO A 1 95 ? 21.016 8.969 4.109 1 98.12 95 PRO A O 1
ATOM 725 N N . LEU A 1 96 ? 20.344 7.055 3.242 1 98.25 96 LEU A N 1
ATOM 726 C CA . LEU A 1 96 ? 20.203 7.645 1.915 1 98.25 96 LEU A CA 1
ATOM 727 C C . LEU A 1 96 ? 19.094 8.688 1.904 1 98.25 96 LEU A C 1
ATOM 729 O O . LEU A 1 96 ? 19.203 9.711 1.223 1 98.25 96 LEU A O 1
ATOM 733 N N . GLY A 1 97 ? 18.016 8.375 2.623 1 98.31 97 GLY A N 1
ATOM 734 C CA . GLY A 1 97 ? 16.938 9.344 2.752 1 98.31 97 GLY A CA 1
ATOM 735 C C . GLY A 1 97 ? 17.344 10.617 3.465 1 98.31 97 GLY A C 1
ATOM 736 O O . GLY A 1 97 ? 16.969 11.711 3.062 1 98.31 97 GLY A O 1
ATOM 737 N N . LEU A 1 98 ? 18.125 10.477 4.492 1 97.75 98 LEU A N 1
ATOM 738 C CA . LEU A 1 98 ? 18.656 11.641 5.188 1 97.75 98 LEU A CA 1
ATOM 739 C C . LEU A 1 98 ? 19.516 12.492 4.254 1 97.75 98 LEU A C 1
ATOM 741 O O . LEU A 1 98 ? 19.391 13.711 4.227 1 97.75 98 LEU A O 1
ATOM 745 N N . TRP A 1 99 ? 20.281 11.781 3.459 1 97.12 99 TRP A N 1
ATOM 746 C CA . TRP A 1 99 ? 21.156 12.5 2.531 1 97.12 99 TRP A CA 1
ATOM 747 C C . TRP A 1 99 ? 20.344 13.164 1.427 1 97.12 99 TRP A C 1
ATOM 749 O O . TRP A 1 99 ? 20.625 14.297 1.029 1 97.12 99 TRP A O 1
ATOM 759 N N . MET A 1 100 ? 19.391 12.508 0.997 1 96.94 100 MET A N 1
ATOM 760 C CA . MET A 1 100 ? 18.547 13.039 -0.067 1 96.94 100 MET A CA 1
ATOM 761 C C . MET A 1 100 ? 17.766 14.25 0.418 1 96.94 100 MET A C 1
ATOM 763 O O . MET A 1 100 ? 17.516 15.188 -0.345 1 96.94 100 MET A O 1
ATOM 767 N N . GLY A 1 101 ? 17.406 14.219 1.647 1 96.44 101 GLY A N 1
ATOM 768 C CA . GLY A 1 101 ? 16.656 15.328 2.211 1 96.44 101 GLY A CA 1
ATOM 769 C C . GLY A 1 101 ? 17.531 16.516 2.59 1 96.44 101 GLY A C 1
ATOM 770 O O . GLY A 1 101 ? 17.031 17.625 2.727 1 96.44 101 GLY A O 1
ATOM 771 N N . THR A 1 102 ? 18.828 16.297 2.719 1 95.56 102 THR A N 1
ATOM 772 C CA . THR A 1 102 ? 19.719 17.328 3.244 1 95.56 102 THR A CA 1
ATOM 773 C C . THR A 1 102 ? 20.531 17.953 2.119 1 95.56 102 THR A C 1
ATOM 775 O O . THR A 1 102 ? 20.781 19.172 2.133 1 95.56 102 THR A O 1
ATOM 778 N N . TYR A 1 103 ? 20.938 17.141 1.156 1 94.94 103 TYR A N 1
ATOM 779 C CA . TYR A 1 103 ? 21.844 17.625 0.121 1 94.94 103 TYR A CA 1
ATOM 780 C C . TYR A 1 103 ? 21.156 17.656 -1.238 1 94.94 103 TYR A C 1
ATOM 782 O O . TYR A 1 103 ? 20.75 16.609 -1.748 1 94.94 103 TYR A O 1
ATOM 790 N N . ARG A 1 104 ? 21.203 18.734 -1.866 1 93.81 104 ARG A N 1
ATOM 791 C CA . ARG A 1 104 ? 20.609 18.875 -3.188 1 93.81 104 ARG A CA 1
ATOM 792 C C . ARG A 1 104 ? 21.359 18.031 -4.223 1 93.81 104 ARG A C 1
ATOM 794 O O . ARG A 1 104 ? 20.75 17.516 -5.164 1 93.81 104 ARG A O 1
ATOM 801 N N . ALA A 1 105 ? 22.625 17.859 -3.973 1 92.75 105 ALA A N 1
ATOM 802 C CA . ALA A 1 105 ? 23.438 17.078 -4.895 1 92.75 105 ALA A CA 1
ATOM 803 C C . ALA A 1 105 ? 23.031 15.609 -4.902 1 92.75 105 ALA A C 1
ATOM 805 O O . ALA A 1 105 ? 23.188 14.914 -5.906 1 92.75 105 ALA A O 1
ATOM 806 N N . VAL A 1 106 ? 22.516 15.18 -3.793 1 95.88 106 VAL A N 1
ATOM 807 C CA . VAL A 1 106 ? 22.031 13.805 -3.689 1 95.88 106 VAL A CA 1
ATOM 808 C C . VAL A 1 106 ? 20.578 13.727 -4.184 1 95.88 106 VAL A C 1
ATOM 810 O O . VAL A 1 106 ? 20.203 12.789 -4.887 1 95.88 106 VAL A O 1
ATOM 813 N N . GLN A 1 107 ? 19.859 14.664 -3.902 1 96.56 107 GLN A N 1
ATOM 814 C CA . GLN A 1 107 ? 18.453 14.719 -4.27 1 96.56 107 GLN A CA 1
ATOM 815 C C . GLN A 1 107 ? 18.266 14.789 -5.781 1 96.56 107 GLN A C 1
ATOM 817 O O . GLN A 1 107 ? 17.438 14.086 -6.352 1 96.56 107 GLN A O 1
ATOM 822 N N . ALA A 1 108 ? 19.047 15.578 -6.418 1 95.44 108 ALA A N 1
ATOM 823 C CA . ALA A 1 108 ? 18.844 15.93 -7.824 1 95.44 108 ALA A CA 1
ATOM 824 C C . ALA A 1 108 ? 18.922 14.695 -8.711 1 95.44 108 ALA A C 1
ATOM 826 O O . ALA A 1 108 ? 18.047 14.477 -9.555 1 95.44 108 ALA A O 1
ATOM 827 N N . PRO A 1 109 ? 19.875 13.875 -8.539 1 95.75 109 PRO A N 1
ATOM 828 C CA . PRO A 1 109 ? 19.938 12.695 -9.406 1 95.75 109 PRO A CA 1
ATOM 829 C C . PRO A 1 109 ? 18.969 11.594 -8.961 1 95.75 109 PRO A C 1
ATOM 831 O O . PRO A 1 109 ? 18.438 10.867 -9.797 1 95.75 109 PRO A O 1
ATOM 834 N N . LEU A 1 110 ? 18.594 11.484 -7.703 1 97.19 110 LEU A N 1
ATOM 835 C CA . LEU A 1 110 ? 17.812 10.359 -7.195 1 97.19 110 LEU A CA 1
ATOM 836 C C . LEU A 1 110 ? 16.328 10.633 -7.336 1 97.19 110 LEU A C 1
ATOM 838 O O . LEU A 1 110 ? 15.539 9.711 -7.543 1 97.19 110 LEU A O 1
ATOM 842 N N . GLU A 1 111 ? 16 11.812 -7.246 1 95.19 111 GLU A N 1
ATOM 843 C CA . GLU A 1 111 ? 14.586 12.195 -7.188 1 95.19 111 GLU A CA 1
ATOM 844 C C . GLU A 1 111 ? 13.844 11.758 -8.453 1 95.19 111 GLU A C 1
ATOM 846 O O . GLU A 1 111 ? 12.766 11.172 -8.375 1 95.19 111 GLU A O 1
ATOM 851 N N . PRO A 1 112 ? 14.359 11.969 -9.609 1 93.69 112 PRO A N 1
ATOM 852 C CA . PRO A 1 112 ? 13.641 11.531 -10.812 1 93.69 112 PRO A CA 1
ATOM 853 C C . PRO A 1 112 ? 13.492 10.016 -10.891 1 93.69 112 PRO A C 1
ATOM 855 O O . PRO A 1 112 ? 12.461 9.516 -11.352 1 93.69 112 PRO A O 1
ATOM 858 N N . LEU A 1 113 ? 14.477 9.328 -10.508 1 95.31 113 LEU A N 1
ATOM 859 C CA . LEU A 1 113 ? 14.422 7.871 -10.516 1 95.31 113 LEU A CA 1
ATOM 860 C C . LEU A 1 113 ? 13.398 7.359 -9.508 1 95.31 113 LEU A C 1
ATOM 862 O O . LEU A 1 113 ? 12.578 6.496 -9.836 1 95.31 113 LEU A O 1
ATOM 866 N N . VAL A 1 114 ? 13.477 7.91 -8.359 1 95.38 114 VAL A N 1
ATOM 867 C CA . VAL A 1 114 ? 12.586 7.488 -7.277 1 95.38 114 VAL A CA 1
ATOM 868 C C . VAL A 1 114 ? 11.141 7.812 -7.637 1 95.38 114 VAL A C 1
ATOM 870 O O . VAL A 1 114 ? 10.242 7 -7.426 1 95.38 114 VAL A O 1
ATOM 873 N N . ASN A 1 115 ? 10.961 8.945 -8.234 1 90 115 ASN A N 1
ATOM 874 C CA . ASN A 1 115 ? 9.617 9.359 -8.641 1 90 115 ASN A CA 1
ATOM 875 C C . ASN A 1 115 ? 9.07 8.477 -9.758 1 90 115 ASN A C 1
ATOM 877 O O . ASN A 1 115 ? 7.875 8.188 -9.797 1 90 115 ASN A O 1
ATOM 881 N N . PHE A 1 116 ? 9.914 8.094 -10.586 1 90.88 116 PHE A N 1
ATOM 882 C CA . PHE A 1 116 ? 9.5 7.195 -11.664 1 90.88 116 PHE A CA 1
ATOM 883 C C . PHE A 1 116 ? 9.109 5.832 -11.117 1 90.88 116 PHE A C 1
ATOM 885 O O . PHE A 1 116 ? 8.062 5.289 -11.477 1 90.88 116 PHE A O 1
ATOM 892 N N . ILE A 1 117 ? 9.859 5.266 -10.266 1 92.38 117 ILE A N 1
ATOM 893 C CA . ILE A 1 117 ? 9.656 3.926 -9.734 1 92.38 117 ILE A CA 1
ATOM 894 C C . ILE A 1 117 ? 8.391 3.902 -8.875 1 92.38 117 ILE A C 1
ATOM 896 O O . ILE A 1 117 ? 7.672 2.9 -8.844 1 92.38 117 ILE A O 1
ATOM 900 N N . ARG A 1 118 ? 8.086 4.965 -8.32 1 87.56 118 ARG A N 1
ATOM 901 C CA . ARG A 1 118 ? 6.938 5.035 -7.422 1 87.56 118 ARG A CA 1
ATOM 902 C C . ARG A 1 118 ? 5.629 4.875 -8.195 1 87.56 118 ARG A C 1
ATOM 904 O O . ARG A 1 118 ? 4.586 4.586 -7.602 1 87.56 118 ARG A O 1
ATOM 911 N N . TYR A 1 119 ? 5.672 5.004 -9.523 1 88.81 119 TYR A N 1
ATOM 912 C CA . TYR A 1 119 ? 4.48 4.805 -10.344 1 88.81 119 TYR A CA 1
ATOM 913 C C . TYR A 1 119 ? 4.305 3.336 -10.711 1 88.81 119 TYR A C 1
ATOM 915 O O . TYR A 1 119 ? 3.24 2.926 -11.172 1 88.81 119 TYR A O 1
ATOM 923 N N . LEU A 1 120 ? 5.344 2.635 -10.508 1 94.5 120 LEU A N 1
ATOM 924 C CA . LEU A 1 120 ? 5.301 1.208 -10.812 1 94.5 120 LEU A CA 1
ATOM 925 C C . LEU A 1 120 ? 4.836 0.408 -9.594 1 94.5 120 LEU A C 1
ATOM 927 O O . LEU A 1 120 ? 5.422 0.513 -8.516 1 94.5 120 LEU A O 1
ATOM 931 N N . PRO A 1 121 ? 3.779 -0.356 -9.758 1 95.69 121 PRO A N 1
ATOM 932 C CA . PRO A 1 121 ? 3.477 -1.282 -8.664 1 95.69 121 PRO A CA 1
ATOM 933 C C . PRO A 1 121 ? 4.594 -2.297 -8.422 1 95.69 121 PRO A C 1
ATOM 935 O O . PRO A 1 121 ? 4.969 -3.035 -9.336 1 95.69 121 PRO A O 1
ATOM 938 N N . VAL A 1 122 ? 5.059 -2.328 -7.262 1 95 122 VAL A N 1
ATOM 939 C CA . VAL A 1 122 ? 6.172 -3.203 -6.902 1 95 122 VAL A CA 1
ATOM 940 C C . VAL A 1 122 ? 5.809 -4.652 -7.215 1 95 122 VAL A C 1
ATOM 942 O O . VAL A 1 122 ? 6.676 -5.445 -7.594 1 95 122 VAL A O 1
ATOM 945 N N . THR A 1 123 ? 4.586 -4.988 -7.102 1 97.69 123 THR A N 1
ATOM 946 C CA . THR A 1 123 ? 4.113 -6.352 -7.301 1 97.69 123 THR A CA 1
ATOM 947 C C . THR A 1 123 ? 4.34 -6.797 -8.742 1 97.69 123 THR A C 1
ATOM 949 O O . THR A 1 123 ? 4.395 -7.996 -9.023 1 97.69 123 THR A O 1
ATOM 952 N N . SER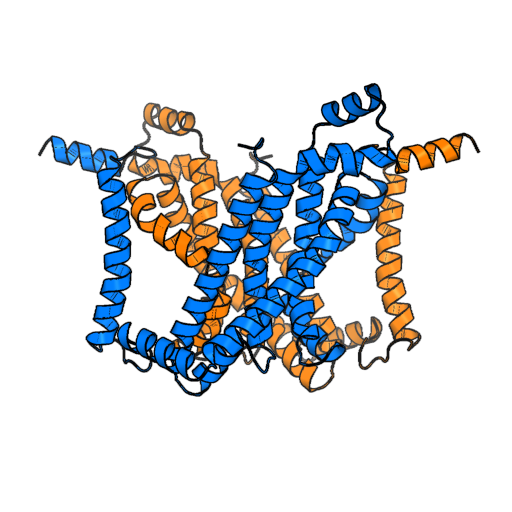 A 1 124 ? 4.488 -5.832 -9.641 1 98.06 124 SER A N 1
ATOM 953 C CA . SER A 1 124 ? 4.723 -6.16 -11.047 1 98.06 124 SER A CA 1
ATOM 954 C C . SER A 1 124 ? 6.117 -6.742 -11.25 1 98.06 124 SER A C 1
ATOM 956 O O . SER A 1 124 ? 6.402 -7.34 -12.289 1 98.06 124 SER A O 1
ATOM 958 N N . PHE A 1 125 ? 6.98 -6.648 -10.258 1 98.19 125 PHE A N 1
ATOM 959 C CA . PHE A 1 125 ? 8.359 -7.121 -10.367 1 98.19 125 PHE A CA 1
ATOM 960 C C . PHE A 1 125 ? 8.492 -8.539 -9.828 1 98.19 125 PHE A C 1
ATOM 962 O O . PHE A 1 125 ? 9.547 -9.156 -9.938 1 98.19 125 PHE A O 1
ATOM 969 N N . VAL A 1 126 ? 7.434 -9.07 -9.258 1 98.44 126 VAL A N 1
ATOM 970 C CA . VAL A 1 126 ? 7.48 -10.359 -8.586 1 98.44 126 VAL A CA 1
ATOM 971 C C . VAL A 1 126 ? 7.91 -11.445 -9.57 1 98.44 126 VAL A C 1
ATOM 973 O O . VAL A 1 126 ? 8.836 -12.211 -9.297 1 98.44 126 VAL A O 1
ATOM 976 N N . PRO A 1 127 ? 7.32 -11.5 -10.812 1 98.44 127 PRO A N 1
ATOM 977 C CA . PRO A 1 127 ? 7.781 -12.516 -11.758 1 98.44 127 PRO A CA 1
ATOM 978 C C . PRO A 1 127 ? 9.258 -12.367 -12.117 1 98.44 127 PRO A C 1
ATOM 980 O O . PRO A 1 127 ? 9.961 -13.367 -12.281 1 98.44 127 PRO A O 1
ATOM 983 N N . LEU A 1 128 ? 9.641 -11.141 -12.219 1 98 128 LEU A N 1
ATOM 984 C CA . LEU A 1 128 ? 11.039 -10.875 -12.539 1 98 128 LEU A CA 1
ATOM 985 C C . LEU A 1 128 ? 11.953 -11.352 -11.422 1 98 128 LEU A C 1
ATOM 987 O O . LEU A 1 128 ? 12.992 -11.961 -11.688 1 98 128 LEU A O 1
ATOM 991 N N . PHE A 1 129 ? 11.602 -11.094 -10.156 1 98 129 PHE A N 1
ATOM 992 C CA . PHE A 1 129 ? 12.391 -11.523 -9.008 1 98 129 PHE A CA 1
ATOM 993 C C . PHE A 1 129 ? 12.445 -13.047 -8.938 1 98 129 PHE A C 1
ATOM 995 O O . PHE A 1 129 ? 13.484 -13.617 -8.578 1 98 129 PHE A O 1
ATOM 1002 N N . ILE A 1 130 ? 11.305 -13.688 -9.273 1 97.56 130 ILE A N 1
ATOM 1003 C CA . ILE A 1 130 ? 11.289 -15.148 -9.289 1 97.56 130 ILE A CA 1
ATOM 1004 C C . ILE A 1 130 ? 12.266 -15.664 -10.344 1 97.56 130 ILE A C 1
ATOM 1006 O O . ILE A 1 130 ? 13.047 -16.578 -10.078 1 97.56 130 ILE A O 1
ATOM 1010 N N . LEU A 1 131 ? 12.25 -15.039 -11.469 1 96.44 131 LEU A N 1
ATOM 1011 C CA . LEU A 1 131 ? 13.102 -15.461 -12.578 1 96.44 131 LEU A CA 1
ATOM 1012 C C . LEU A 1 131 ? 14.578 -15.219 -12.25 1 96.44 131 LEU A C 1
ATOM 1014 O O . LEU A 1 131 ? 15.422 -16.078 -12.523 1 96.44 131 LEU A O 1
ATOM 1018 N N . TRP A 1 132 ? 14.93 -14.07 -11.617 1 97.12 132 TRP A N 1
ATOM 1019 C CA . TRP A 1 132 ? 16.312 -13.648 -11.375 1 97.12 132 TRP A CA 1
ATOM 1020 C C . TRP A 1 132 ? 16.906 -14.375 -10.172 1 97.12 132 TRP A C 1
ATOM 1022 O O . TRP A 1 132 ? 18.078 -14.75 -10.18 1 97.12 132 TRP A O 1
ATOM 1032 N N . ILE A 1 133 ? 16.078 -14.617 -9.109 1 96.69 133 ILE A N 1
ATOM 1033 C CA . ILE A 1 133 ? 16.609 -15.031 -7.812 1 96.69 133 ILE A CA 1
ATOM 1034 C C . ILE A 1 133 ? 16.203 -16.469 -7.523 1 96.69 133 ILE A C 1
ATOM 1036 O O . ILE A 1 133 ? 16.906 -17.188 -6.809 1 96.69 133 ILE A O 1
ATOM 1040 N N . GLY A 1 134 ? 15.133 -16.922 -8.148 1 95.56 134 GLY A N 1
ATOM 1041 C CA . GLY A 1 134 ? 14.57 -18.234 -7.84 1 95.56 134 GLY A CA 1
ATOM 1042 C C . GLY A 1 134 ? 13.586 -18.203 -6.688 1 95.56 134 GLY A C 1
ATOM 1043 O O . GLY A 1 134 ? 13.43 -17.172 -6.031 1 95.56 134 GLY A O 1
ATOM 1044 N N . ILE A 1 135 ? 12.984 -19.344 -6.484 1 95 135 ILE A N 1
ATOM 1045 C CA . ILE A 1 135 ? 11.977 -19.453 -5.434 1 95 135 ILE A CA 1
ATOM 1046 C C . ILE A 1 135 ? 12.648 -19.766 -4.102 1 95 135 ILE A C 1
ATOM 1048 O O . ILE A 1 135 ? 13.32 -20.797 -3.973 1 95 135 ILE A O 1
ATOM 1052 N N . GLY A 1 136 ? 12.641 -18.875 -3.174 1 95.88 136 GLY A N 1
ATOM 1053 C CA . GLY A 1 136 ? 13.25 -19.031 -1.862 1 95.88 136 GLY A CA 1
ATOM 1054 C C . GLY A 1 136 ? 13.094 -17.812 -0.98 1 95.88 136 GLY A C 1
ATOM 1055 O O . GLY A 1 136 ? 12.234 -16.953 -1.238 1 95.88 136 GLY A O 1
ATOM 1056 N N . ILE A 1 137 ? 13.828 -17.781 0.075 1 97.06 137 ILE A N 1
ATOM 1057 C CA . ILE A 1 137 ? 13.719 -16.703 1.05 1 97.06 137 ILE A CA 1
ATOM 1058 C C . ILE A 1 137 ? 14.242 -15.406 0.443 1 97.06 137 ILE A C 1
ATOM 1060 O O . ILE A 1 137 ? 13.695 -14.328 0.705 1 97.06 137 ILE A O 1
ATOM 1064 N N . GLU A 1 138 ? 15.234 -15.477 -0.442 1 97.81 138 GLU A N 1
ATOM 1065 C CA . GLU A 1 138 ? 15.875 -14.289 -0.998 1 97.81 138 GLU A CA 1
ATOM 1066 C C . GLU A 1 138 ? 14.922 -13.523 -1.909 1 97.81 138 GLU A C 1
ATOM 1068 O O . GLU A 1 138 ? 14.891 -12.289 -1.885 1 97.81 138 GLU A O 1
ATOM 1073 N N . GLN A 1 139 ? 14.18 -14.289 -2.744 1 97.94 139 GLN A N 1
ATOM 1074 C CA . GLN A 1 139 ? 13.242 -13.633 -3.652 1 97.94 139 GLN A CA 1
ATOM 1075 C C . GLN A 1 139 ? 12.148 -12.898 -2.881 1 97.94 139 GLN A C 1
ATOM 1077 O O . GLN A 1 139 ? 11.742 -11.805 -3.264 1 97.94 139 GLN A O 1
ATOM 1082 N N . ARG A 1 140 ? 11.648 -13.492 -1.785 1 98.25 140 ARG A N 1
ATOM 1083 C CA . ARG A 1 140 ? 10.602 -12.875 -0.98 1 98.25 140 ARG A CA 1
ATOM 1084 C C . ARG A 1 140 ? 11.125 -11.656 -0.229 1 98.25 140 ARG A C 1
ATOM 1086 O O . ARG A 1 140 ? 10.43 -10.648 -0.101 1 98.25 140 ARG A O 1
ATOM 1093 N N . ILE A 1 141 ? 12.352 -11.703 0.203 1 98.62 141 ILE A N 1
ATOM 1094 C CA . ILE A 1 141 ? 13.008 -10.57 0.844 1 98.62 141 ILE A CA 1
ATOM 1095 C C . ILE A 1 141 ? 13.148 -9.422 -0.156 1 98.62 141 ILE A C 1
ATOM 1097 O O . ILE A 1 141 ? 12.922 -8.258 0.185 1 98.62 141 ILE A O 1
ATOM 1101 N N . ALA A 1 142 ? 13.508 -9.781 -1.393 1 98.5 142 ALA A N 1
ATOM 1102 C CA . ALA A 1 142 ? 13.648 -8.766 -2.436 1 98.5 142 ALA A CA 1
ATOM 1103 C C . ALA A 1 142 ? 12.328 -8.039 -2.672 1 98.5 142 ALA A C 1
ATOM 1105 O O . ALA A 1 142 ? 12.305 -6.824 -2.867 1 98.5 142 ALA A O 1
ATOM 1106 N N . VAL A 1 143 ? 11.25 -8.758 -2.648 1 98.5 143 VAL A N 1
ATOM 1107 C CA . VAL A 1 143 ? 9.93 -8.172 -2.85 1 98.5 143 VAL A CA 1
ATOM 1108 C C . VAL A 1 143 ? 9.633 -7.172 -1.729 1 98.5 143 VAL A C 1
ATOM 1110 O O . VAL A 1 143 ? 9.172 -6.055 -1.988 1 98.5 143 VAL A O 1
ATOM 1113 N N . ILE A 1 144 ? 9.914 -7.523 -0.504 1 98.69 144 ILE A N 1
ATOM 1114 C CA . ILE A 1 144 ? 9.672 -6.656 0.645 1 98.69 144 ILE A CA 1
ATOM 1115 C C . ILE A 1 144 ? 10.586 -5.438 0.569 1 98.69 144 ILE A C 1
ATOM 1117 O O . ILE A 1 144 ? 10.148 -4.309 0.797 1 98.69 144 ILE A O 1
ATOM 1121 N N . PHE A 1 145 ? 11.883 -5.699 0.236 1 98.44 145 PHE A N 1
ATOM 1122 C CA . PHE A 1 145 ? 12.852 -4.625 0.093 1 98.44 145 PHE A CA 1
ATOM 1123 C C . PHE A 1 145 ? 12.375 -3.59 -0.919 1 98.44 145 PHE A C 1
ATOM 1125 O O . PHE A 1 145 ? 12.266 -2.404 -0.602 1 98.44 145 PHE A O 1
ATOM 1132 N N . PHE A 1 146 ? 12.008 -4.062 -2.072 1 97.56 146 PHE A N 1
ATOM 1133 C CA . PHE A 1 146 ? 11.594 -3.168 -3.146 1 97.56 146 PHE A CA 1
ATOM 1134 C C . PHE A 1 146 ? 10.258 -2.51 -2.818 1 97.56 146 PHE A C 1
ATOM 1136 O O . PHE A 1 146 ? 10.008 -1.372 -3.219 1 97.56 146 PHE A O 1
ATOM 1143 N N . GLY A 1 147 ? 9.438 -3.227 -2.117 1 97.12 147 GLY A N 1
ATOM 1144 C CA . GLY A 1 147 ? 8.102 -2.744 -1.777 1 97.12 147 GLY A CA 1
ATOM 1145 C C . GLY A 1 147 ? 8.117 -1.612 -0.768 1 97.12 147 GLY A C 1
ATOM 1146 O O . GLY A 1 147 ? 7.191 -0.803 -0.72 1 97.12 147 GLY A O 1
ATOM 1147 N N . THR A 1 148 ? 9.156 -1.502 0.015 1 97.88 148 THR A N 1
ATOM 1148 C CA . THR A 1 148 ? 9.156 -0.503 1.078 1 97.88 148 THR A CA 1
ATOM 1149 C C . THR A 1 148 ? 10.25 0.529 0.854 1 97.88 148 THR A C 1
ATOM 1151 O O . THR A 1 148 ? 10.148 1.665 1.322 1 97.88 148 THR A O 1
ATOM 1154 N N . PHE A 1 149 ? 11.336 0.252 0.112 1 98.38 149 PHE A N 1
ATOM 1155 C CA . PHE A 1 149 ? 12.578 1.014 0.021 1 98.38 149 PHE A CA 1
ATOM 1156 C C . PHE A 1 149 ? 12.32 2.4 -0.557 1 98.38 149 PHE A C 1
ATOM 1158 O O . PHE A 1 149 ? 12.664 3.41 0.061 1 98.38 149 PHE A O 1
ATOM 1165 N N . PHE A 1 150 ? 11.734 2.471 -1.669 1 97.12 150 PHE A N 1
ATOM 1166 C CA . PHE A 1 150 ? 11.609 3.74 -2.377 1 97.12 150 PHE A CA 1
ATOM 1167 C C . PHE A 1 150 ? 10.648 4.672 -1.65 1 97.12 150 PHE A C 1
ATOM 1169 O O . PHE A 1 150 ? 10.875 5.887 -1.602 1 97.12 150 PHE A O 1
ATOM 1176 N N . GLN A 1 151 ? 9.609 4.035 -1.13 1 95.75 151 GLN A N 1
ATOM 1177 C CA . GLN A 1 151 ? 8.695 4.848 -0.336 1 95.75 151 GLN A CA 1
ATOM 1178 C C . GLN A 1 151 ? 9.367 5.344 0.94 1 95.75 151 GLN A C 1
ATOM 1180 O O . GLN A 1 151 ? 9.195 6.5 1.331 1 95.75 151 GLN A O 1
ATOM 1185 N N . GLN A 1 152 ? 10.117 4.48 1.59 1 98 152 GLN A N 1
ATOM 1186 C CA . GLN A 1 152 ? 10.883 4.898 2.76 1 98 152 GLN A CA 1
ATOM 1187 C C . GLN A 1 152 ? 11.844 6.031 2.41 1 98 152 GLN A C 1
ATOM 1189 O O . GLN A 1 152 ? 11.969 6.996 3.166 1 98 152 GLN A O 1
ATOM 1194 N N . LEU A 1 153 ? 12.453 5.902 1.275 1 97.75 153 LEU A N 1
ATOM 1195 C CA . LEU A 1 153 ? 13.43 6.895 0.837 1 97.75 153 LEU A CA 1
ATOM 1196 C C . LEU A 1 153 ? 12.797 8.281 0.751 1 97.75 153 LEU A C 1
ATOM 1198 O O . LEU A 1 153 ? 13.336 9.25 1.287 1 97.75 153 LEU A O 1
ATOM 1202 N N . VAL A 1 154 ? 11.688 8.367 0.156 1 96.69 154 VAL A N 1
ATOM 1203 C CA . VAL A 1 154 ? 11.008 9.641 -0.048 1 96.69 154 VAL A CA 1
ATOM 1204 C C . VAL A 1 154 ? 10.508 10.18 1.29 1 96.69 154 VAL A C 1
ATOM 1206 O O . VAL A 1 154 ? 10.719 11.352 1.615 1 96.69 154 VAL A O 1
ATOM 1209 N N . MET A 1 155 ? 9.945 9.336 2.066 1 97.31 155 MET A N 1
ATOM 1210 C CA . MET A 1 155 ? 9.336 9.766 3.322 1 97.31 155 MET A CA 1
ATOM 1211 C C . MET A 1 155 ? 10.406 10.195 4.324 1 97.31 155 MET A C 1
ATOM 1213 O O . MET A 1 155 ? 10.227 11.188 5.039 1 97.31 155 MET A O 1
ATOM 1217 N N . ILE A 1 156 ? 11.438 9.508 4.34 1 98.44 156 ILE A N 1
ATOM 1218 C CA . ILE A 1 156 ? 12.516 9.844 5.262 1 98.44 156 ILE A CA 1
ATOM 1219 C C . ILE A 1 156 ? 13.211 11.125 4.793 1 98.44 156 ILE A C 1
ATOM 1221 O O . ILE A 1 156 ? 13.617 11.953 5.609 1 98.44 156 ILE A O 1
ATOM 1225 N N . SER A 1 157 ? 13.406 11.273 3.48 1 98 157 SER A N 1
ATOM 1226 C CA . SER A 1 157 ? 13.922 12.531 2.939 1 98 157 SER A CA 1
ATOM 1227 C C . SER A 1 157 ? 13.07 13.719 3.389 1 98 157 SER A C 1
ATOM 1229 O O . SER A 1 157 ? 13.602 14.766 3.75 1 98 157 SER A O 1
ATOM 1231 N N . ASP A 1 158 ? 11.805 13.539 3.408 1 97.44 158 ASP A N 1
ATOM 1232 C CA . ASP A 1 158 ? 10.883 14.586 3.846 1 97.44 158 ASP A CA 1
ATOM 1233 C C . ASP A 1 158 ? 11.062 14.883 5.336 1 97.44 158 ASP A C 1
ATOM 1235 O O . ASP A 1 158 ? 10.953 16.031 5.762 1 97.44 158 ASP A O 1
ATOM 1239 N N . CYS A 1 159 ? 11.234 13.805 6.121 1 97.94 159 CYS A N 1
ATOM 1240 C CA . CYS A 1 159 ? 11.523 14.008 7.535 1 97.94 159 CYS A CA 1
ATOM 1241 C C . CYS A 1 159 ? 12.75 14.891 7.73 1 97.94 159 CYS A C 1
ATOM 1243 O O . CYS A 1 159 ? 12.734 15.805 8.555 1 97.94 159 CYS A O 1
ATOM 1245 N N . ALA A 1 160 ? 13.734 14.641 6.984 1 97.38 160 ALA A N 1
ATOM 1246 C CA . ALA A 1 160 ? 14.969 15.422 7.07 1 97.38 160 ALA A CA 1
ATOM 1247 C C . ALA A 1 160 ? 14.727 16.875 6.645 1 97.38 160 ALA A C 1
ATOM 1249 O O . ALA A 1 160 ? 15.211 17.797 7.297 1 97.38 160 ALA A O 1
ATOM 1250 N N . ARG A 1 161 ? 13.992 17.031 5.641 1 96.25 161 ARG A N 1
ATOM 1251 C CA . ARG A 1 161 ? 13.734 18.359 5.09 1 96.25 161 ARG A CA 1
ATOM 1252 C C . ARG A 1 161 ? 12.898 19.203 6.055 1 96.25 161 ARG A C 1
ATOM 1254 O O . ARG A 1 161 ? 12.938 20.438 6.004 1 96.25 161 ARG A O 1
ATOM 1261 N N . SER A 1 162 ? 12.234 18.547 6.848 1 96.06 162 SER A N 1
ATOM 1262 C CA . SER A 1 162 ? 11.328 19.25 7.754 1 96.06 162 SER A CA 1
ATOM 1263 C C . SER A 1 162 ? 12.078 19.797 8.969 1 96.06 162 SER A C 1
ATOM 1265 O O . SER A 1 162 ? 11.531 20.594 9.727 1 96.06 162 SER A O 1
ATOM 1267 N N . VAL A 1 163 ? 13.305 19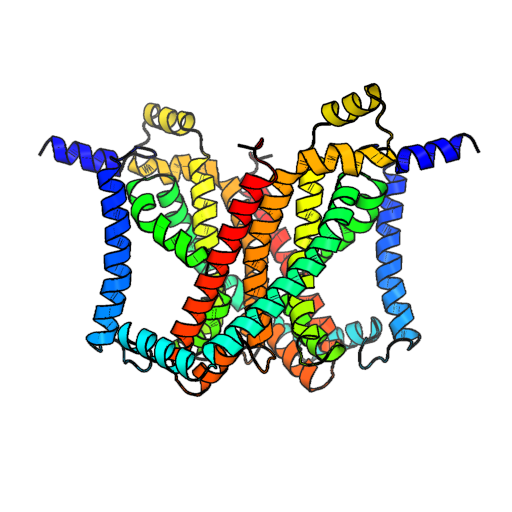.422 9.117 1 96.25 163 VAL A N 1
ATOM 1268 C CA . VAL A 1 163 ? 14.102 19.922 10.234 1 96.25 163 VAL A CA 1
ATOM 1269 C C . VAL A 1 163 ? 14.414 21.391 10.031 1 96.25 163 VAL A C 1
ATOM 1271 O O . VAL A 1 163 ? 14.812 21.812 8.945 1 96.25 163 VAL A O 1
ATOM 1274 N N . SER A 1 164 ? 14.266 22.188 11.062 1 95.62 164 SER A N 1
ATOM 1275 C CA . SER A 1 164 ? 14.445 23.641 10.984 1 95.62 164 SER A CA 1
ATOM 1276 C C . SER A 1 164 ? 15.875 23.984 10.594 1 95.62 164 SER A C 1
ATOM 1278 O O . SER A 1 164 ? 16.828 23.484 11.188 1 95.62 164 SER A O 1
ATOM 1280 N N . ARG A 1 165 ? 15.953 24.906 9.742 1 93.5 165 ARG A N 1
ATOM 1281 C CA . ARG A 1 165 ? 17.266 25.391 9.336 1 93.5 165 ARG A CA 1
ATOM 1282 C C . ARG A 1 165 ? 17.969 26.109 10.484 1 93.5 165 ARG A C 1
ATOM 1284 O O . ARG A 1 165 ? 19.203 26.062 10.586 1 93.5 165 ARG A O 1
ATOM 1291 N N . ASP A 1 166 ? 17.125 26.672 11.273 1 94 166 ASP A N 1
ATOM 1292 C CA . ASP A 1 166 ? 17.656 27.391 12.422 1 94 166 ASP A CA 1
ATOM 1293 C C . ASP A 1 166 ? 18.391 26.438 13.375 1 94 166 ASP A C 1
ATOM 1295 O O . ASP A 1 166 ? 19.406 26.812 13.961 1 94 166 ASP A O 1
ATOM 1299 N N . LEU A 1 167 ? 17.875 25.312 13.477 1 93.19 167 LEU A N 1
ATOM 1300 C CA . LEU A 1 167 ? 18.516 24.312 14.328 1 93.19 167 LEU A CA 1
ATOM 1301 C C . LEU A 1 167 ? 19.875 23.906 13.781 1 93.19 167 LEU A C 1
ATOM 1303 O O . LEU A 1 167 ? 20.844 23.797 14.531 1 93.19 167 LEU A O 1
ATOM 1307 N N . VAL A 1 168 ? 19.969 23.781 12.523 1 92.69 168 VAL A N 1
ATOM 1308 C CA . VAL A 1 168 ? 21.203 23.375 11.867 1 92.69 168 VAL A CA 1
ATOM 1309 C C . VAL A 1 168 ? 22.219 24.516 11.945 1 92.69 168 VAL A C 1
ATOM 1311 O O . VAL A 1 168 ? 23.391 24.297 12.289 1 92.69 168 VAL A O 1
ATOM 1314 N N . ASN A 1 169 ? 21.781 25.688 11.711 1 91.62 169 ASN A N 1
ATOM 1315 C CA . ASN A 1 169 ? 22.656 26.844 11.781 1 91.62 169 ASN A CA 1
ATOM 1316 C C . ASN A 1 169 ? 23.188 27.062 13.195 1 91.62 169 ASN A C 1
ATOM 1318 O O . ASN A 1 169 ? 24.359 27.406 13.375 1 91.62 169 ASN A O 1
ATOM 1322 N N . ALA A 1 170 ? 22.281 26.906 14.062 1 93.5 170 ALA A N 1
ATOM 1323 C CA . ALA A 1 170 ? 22.688 27.031 15.461 1 93.5 170 ALA A CA 1
ATOM 1324 C C . ALA A 1 170 ? 23.781 26.016 15.805 1 93.5 170 ALA A C 1
ATOM 1326 O O . ALA A 1 170 ? 24.688 26.297 16.578 1 93.5 170 ALA A O 1
ATOM 1327 N N . SER A 1 171 ? 23.703 24.891 15.227 1 91.31 171 SER A N 1
ATOM 1328 C CA . SER A 1 171 ? 24.688 23.859 15.516 1 91.31 171 SER A CA 1
ATOM 1329 C C . SER A 1 171 ? 26.062 24.25 15.008 1 91.31 171 SER A C 1
ATOM 1331 O O . SER A 1 171 ? 27.078 23.891 15.609 1 91.31 171 SER A O 1
ATOM 1333 N N . TYR A 1 172 ? 26.047 25.016 13.914 1 87.81 172 TYR A N 1
ATOM 1334 C CA . TYR A 1 172 ? 27.328 25.5 13.383 1 87.81 172 TYR A CA 1
ATOM 1335 C C . TYR A 1 172 ? 27.969 26.5 14.336 1 87.81 172 TYR A C 1
ATOM 1337 O O . TYR A 1 172 ? 29.188 26.516 14.477 1 87.81 172 TYR A O 1
ATOM 1345 N N . THR A 1 173 ? 27.156 27.234 14.906 1 91.44 173 THR A N 1
ATOM 1346 C CA . THR A 1 173 ? 27.672 28.219 15.859 1 91.44 173 THR A CA 1
ATOM 1347 C C . THR A 1 173 ? 28.25 27.531 17.078 1 91.44 173 THR A C 1
ATOM 1349 O O . THR A 1 173 ? 29.156 28.062 17.734 1 91.44 173 THR A O 1
ATOM 1352 N N . LEU A 1 174 ? 27.812 26.375 17.375 1 91.94 174 LEU A N 1
ATOM 1353 C CA . LEU A 1 174 ? 28.266 25.609 18.531 1 91.94 174 LEU A CA 1
ATOM 1354 C C . LEU A 1 174 ? 29.422 24.688 18.141 1 91.94 174 LEU A C 1
ATOM 1356 O O . LEU A 1 174 ? 29.891 23.906 18.969 1 91.94 174 LEU A O 1
ATOM 1360 N N . GLY A 1 175 ? 29.781 24.719 16.844 1 90 175 GLY A N 1
ATOM 1361 C CA . GLY A 1 175 ? 31.016 24.031 16.453 1 90 175 GLY A CA 1
ATOM 1362 C C . GLY A 1 175 ? 30.75 22.781 15.648 1 90 175 GLY A C 1
ATOM 1363 O O . GLY A 1 175 ? 31.672 22 15.383 1 90 175 GLY A O 1
ATOM 1364 N N . THR A 1 176 ? 29.578 22.562 15.336 1 89.44 176 THR A N 1
ATOM 1365 C CA . THR A 1 176 ? 29.281 21.375 14.531 1 89.44 176 THR A CA 1
ATOM 1366 C C . THR A 1 176 ? 29.828 21.531 13.117 1 89.44 176 THR A C 1
ATOM 1368 O O . THR A 1 176 ? 29.641 22.578 12.492 1 89.44 176 THR A O 1
ATOM 1371 N N . LYS A 1 177 ? 30.531 20.484 12.672 1 90.81 177 LYS A N 1
ATOM 1372 C CA . LYS A 1 177 ? 31.031 20.484 11.305 1 90.81 177 LYS A CA 1
ATOM 1373 C C . LYS A 1 177 ? 29.938 20.094 10.32 1 90.81 177 LYS A C 1
ATOM 1375 O O . LYS A 1 177 ? 29.031 19.312 10.664 1 90.81 177 LYS A O 1
ATOM 1380 N N . ARG A 1 178 ? 30 20.547 9.117 1 86.44 178 ARG A N 1
ATOM 1381 C CA . ARG A 1 178 ? 29.016 20.266 8.078 1 86.44 178 ARG A CA 1
ATOM 1382 C C . ARG A 1 178 ? 28.875 18.766 7.84 1 86.44 178 ARG A C 1
ATOM 1384 O O . ARG A 1 178 ? 27.766 18.266 7.633 1 86.44 178 ARG A O 1
ATOM 1391 N N . SER A 1 179 ? 29.969 18.062 8.008 1 86.06 179 SER A N 1
ATOM 1392 C CA . SER A 1 179 ? 29.953 16.625 7.758 1 86.06 179 SER A CA 1
ATOM 1393 C C . SER A 1 179 ? 29.266 15.867 8.891 1 86.06 179 SER A C 1
ATOM 1395 O O . SER A 1 179 ? 28.844 14.719 8.719 1 86.06 179 SER A O 1
ATOM 1397 N N . GLU A 1 180 ? 29.141 16.594 10 1 90.75 180 GLU A N 1
ATOM 1398 C CA . GLU A 1 180 ? 28.547 15.953 11.18 1 90.75 180 GLU A CA 1
ATOM 1399 C C . GLU A 1 180 ? 27.094 16.359 11.367 1 90.75 180 GLU A C 1
ATOM 1401 O O . GLU A 1 180 ? 26.375 15.742 12.141 1 90.75 180 GLU A O 1
ATOM 1406 N N . ALA A 1 181 ? 26.75 17.359 10.602 1 92.44 181 ALA A N 1
ATOM 1407 C CA . ALA A 1 181 ? 25.438 17.953 10.789 1 92.44 181 ALA A CA 1
ATOM 1408 C C . ALA A 1 181 ? 24.328 16.953 10.547 1 92.44 181 ALA A C 1
ATOM 1410 O O . ALA A 1 181 ? 23.328 16.922 11.273 1 92.44 181 ALA A O 1
ATOM 1411 N N . VAL A 1 182 ? 24.5 16.078 9.609 1 94.19 182 VAL A N 1
ATOM 1412 C CA . VAL A 1 182 ? 23.469 15.125 9.242 1 94.19 182 VAL A CA 1
ATOM 1413 C C . VAL A 1 182 ? 23.25 14.133 10.383 1 94.19 182 VAL A C 1
ATOM 1415 O O . VAL A 1 182 ? 22.109 13.945 10.844 1 94.19 182 VAL A O 1
ATOM 1418 N N . TRP A 1 183 ? 24.266 13.641 10.945 1 94.38 183 TRP A N 1
ATOM 1419 C CA . TRP A 1 183 ? 24.156 12.539 11.898 1 94.38 183 TRP A CA 1
ATOM 1420 C C . TRP A 1 183 ? 23.953 13.062 13.312 1 94.38 183 TRP A C 1
ATOM 1422 O O . TRP A 1 183 ? 23.297 12.422 14.141 1 94.38 183 TRP A O 1
ATOM 1432 N N . HIS A 1 184 ? 24.453 14.281 13.562 1 94.44 184 HIS A N 1
ATOM 1433 C CA . HIS A 1 184 ? 24.438 14.75 14.945 1 94.44 184 HIS A CA 1
ATOM 1434 C C . HIS A 1 184 ? 23.328 15.766 15.18 1 94.44 184 HIS A C 1
ATOM 1436 O O . HIS A 1 184 ? 22.984 16.062 16.328 1 94.44 184 HIS A O 1
ATOM 1442 N N . VAL A 1 185 ? 22.781 16.266 14.172 1 95.31 185 VAL A N 1
ATOM 1443 C CA . VAL A 1 185 ? 21.781 17.312 14.352 1 95.31 185 VAL A CA 1
ATOM 1444 C C . VAL A 1 185 ? 20.484 16.906 13.633 1 95.31 185 VAL A C 1
ATOM 1446 O O . VAL A 1 185 ? 19.469 16.672 14.281 1 95.31 185 VAL A O 1
ATOM 1449 N N . ILE A 1 186 ? 20.578 16.656 12.367 1 96.69 186 ILE A N 1
ATOM 1450 C CA . ILE A 1 186 ? 19.391 16.438 11.547 1 96.69 186 ILE A CA 1
ATOM 1451 C C . ILE A 1 186 ? 18.766 15.086 11.898 1 96.69 186 ILE A C 1
ATOM 1453 O O . ILE A 1 186 ? 17.562 14.992 12.117 1 96.69 186 ILE A O 1
ATOM 1457 N N . PHE A 1 187 ? 19.578 14.047 12.016 1 96.62 187 PHE A N 1
ATOM 1458 C CA . PHE A 1 187 ? 19.078 12.703 12.289 1 96.62 187 PHE A CA 1
ATOM 1459 C C . PHE A 1 187 ? 18.359 12.648 13.641 1 96.62 187 PHE A C 1
ATOM 1461 O O . PHE A 1 187 ? 17.203 12.234 13.719 1 96.62 187 PHE A O 1
ATOM 1468 N N . PRO A 1 188 ? 19.031 13.125 14.711 1 95.12 188 PRO A N 1
ATOM 1469 C CA . PRO A 1 188 ? 18.328 13.117 16 1 95.12 188 PRO A CA 1
ATOM 1470 C C . PRO A 1 188 ? 17.047 13.945 15.984 1 95.12 188 PRO A C 1
ATOM 1472 O O . PRO A 1 188 ? 16.047 13.555 16.578 1 95.12 188 PRO A O 1
ATOM 1475 N N . ALA A 1 189 ? 17.094 15.062 15.289 1 95.25 189 ALA A N 1
ATOM 1476 C CA . ALA A 1 189 ? 15.93 15.938 15.219 1 95.25 189 ALA A CA 1
ATOM 1477 C C . ALA A 1 189 ? 14.789 15.273 14.453 1 95.25 189 ALA A C 1
ATOM 1479 O O . ALA A 1 189 ? 13.617 15.469 14.773 1 95.25 189 ALA A O 1
ATOM 1480 N N . ALA A 1 190 ? 15.125 14.438 13.477 1 96.94 190 ALA A N 1
ATOM 1481 C CA . ALA A 1 190 ? 14.133 13.812 12.602 1 96.94 190 ALA A CA 1
ATOM 1482 C C . ALA A 1 190 ? 13.758 12.422 13.102 1 96.94 190 ALA A C 1
ATOM 1484 O O . ALA A 1 190 ? 12.836 11.797 12.57 1 96.94 190 ALA A O 1
ATOM 1485 N N . LEU A 1 191 ? 14.359 11.961 14.109 1 96.94 191 LEU A N 1
ATOM 1486 C CA . LEU A 1 191 ? 14.289 10.57 14.539 1 96.94 191 LEU A CA 1
ATOM 1487 C C . LEU A 1 191 ? 12.859 10.172 14.875 1 96.94 191 LEU A C 1
ATOM 1489 O O . LEU A 1 191 ? 12.375 9.133 14.438 1 96.94 191 LEU A O 1
ATOM 1493 N N . PRO A 1 192 ? 12.094 11 15.633 1 96.38 192 PRO A N 1
ATOM 1494 C CA . PRO A 1 192 ? 10.711 10.617 15.922 1 96.38 192 PRO A CA 1
ATOM 1495 C C . PRO A 1 192 ? 9.875 10.43 14.656 1 96.38 192 PRO A C 1
ATOM 1497 O O . PRO A 1 192 ? 9.141 9.445 14.539 1 96.38 192 PRO A O 1
ATOM 1500 N N . ALA A 1 193 ? 10.094 11.32 13.711 1 97.12 193 ALA A N 1
ATOM 1501 C CA . ALA A 1 193 ? 9.352 11.234 12.461 1 97.12 193 ALA A CA 1
ATOM 1502 C C . ALA A 1 193 ? 9.805 10.039 11.633 1 97.12 193 ALA A C 1
ATOM 1504 O O . ALA A 1 193 ? 9 9.406 10.945 1 97.12 193 ALA A O 1
ATOM 1505 N N . ILE A 1 194 ? 11.055 9.766 11.688 1 98.19 194 ILE A N 1
ATOM 1506 C CA . ILE A 1 194 ? 11.602 8.625 10.969 1 98.19 194 ILE A CA 1
ATOM 1507 C C . ILE A 1 194 ? 11.016 7.328 11.539 1 98.19 194 ILE A C 1
ATOM 1509 O O . ILE A 1 194 ? 10.625 6.434 10.781 1 98.19 194 ILE A O 1
ATOM 1513 N N . LEU A 1 195 ? 10.922 7.254 12.883 1 97.75 195 LEU A N 1
ATOM 1514 C CA . LEU A 1 195 ? 1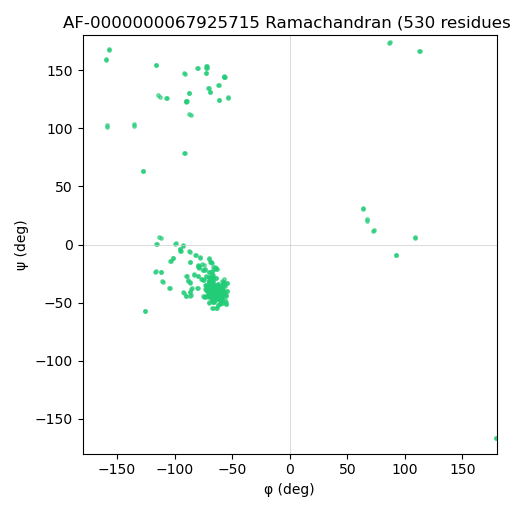0.359 6.066 13.508 1 97.75 195 LEU A CA 1
ATOM 1515 C C . LEU A 1 195 ? 8.891 5.902 13.133 1 97.75 195 LEU A C 1
ATOM 1517 O O . LEU A 1 195 ? 8.422 4.785 12.914 1 97.75 195 LEU A O 1
ATOM 1521 N N . ASP A 1 196 ? 8.203 6.984 13.016 1 96.62 196 ASP A N 1
ATOM 1522 C CA . ASP A 1 196 ? 6.812 6.938 12.562 1 96.62 196 ASP A CA 1
ATOM 1523 C C . ASP A 1 196 ? 6.719 6.441 11.125 1 96.62 196 ASP A C 1
ATOM 1525 O O . ASP A 1 196 ? 5.824 5.664 10.789 1 96.62 196 ASP A O 1
ATOM 1529 N N . THR A 1 197 ? 7.641 6.922 10.328 1 97.81 197 THR A N 1
ATOM 1530 C CA . THR A 1 197 ? 7.707 6.484 8.938 1 97.81 197 THR A CA 1
ATOM 1531 C C . THR A 1 197 ? 7.969 4.984 8.852 1 97.81 197 THR A C 1
ATOM 1533 O O . THR A 1 197 ? 7.316 4.277 8.086 1 97.81 197 THR A O 1
ATOM 1536 N N . LEU A 1 198 ? 8.852 4.52 9.656 1 98.25 198 LEU A N 1
ATOM 1537 C CA . LEU A 1 198 ? 9.195 3.1 9.648 1 98.25 198 LEU A CA 1
ATOM 1538 C C . LEU A 1 198 ? 8.023 2.258 10.148 1 98.25 198 LEU A C 1
ATOM 1540 O O . LEU A 1 198 ? 7.777 1.164 9.633 1 98.25 198 LEU A O 1
ATOM 1544 N N . ARG A 1 199 ? 7.328 2.73 11.125 1 97.12 199 ARG A N 1
ATOM 1545 C CA . ARG A 1 199 ? 6.145 2.031 11.617 1 97.12 199 ARG A CA 1
ATOM 1546 C C . ARG A 1 199 ? 5.098 1.89 10.516 1 97.12 199 ARG A C 1
ATOM 1548 O O . ARG A 1 199 ? 4.574 0.797 10.289 1 97.12 199 ARG A O 1
ATOM 1555 N N . VAL A 1 200 ? 4.863 2.934 9.812 1 94.88 200 VAL A N 1
ATOM 1556 C CA . VAL A 1 200 ? 3.867 2.943 8.742 1 94.88 200 VAL A CA 1
ATOM 1557 C C . VAL A 1 200 ? 4.293 1.983 7.637 1 94.88 200 VAL A C 1
ATOM 1559 O O . VAL A 1 200 ? 3.49 1.172 7.168 1 94.88 200 VAL A O 1
ATOM 1562 N N . THR A 1 201 ? 5.539 1.993 7.238 1 97.38 201 THR A N 1
ATOM 1563 C CA . THR A 1 201 ? 6.004 1.188 6.117 1 97.38 201 THR A CA 1
ATOM 1564 C C . THR A 1 201 ? 6.121 -0.281 6.516 1 97.38 201 THR A C 1
ATOM 1566 O O . THR A 1 201 ? 6.102 -1.166 5.656 1 97.38 201 THR A O 1
ATOM 1569 N N . MET A 1 202 ? 6.246 -0.519 7.828 1 97.38 202 MET A N 1
ATOM 1570 C CA . MET A 1 202 ? 6.195 -1.899 8.297 1 97.38 202 MET A CA 1
ATOM 1571 C C . MET A 1 202 ? 4.84 -2.527 7.992 1 97.38 202 MET A C 1
ATOM 1573 O O . MET A 1 202 ? 4.762 -3.707 7.648 1 97.38 202 MET A O 1
ATOM 1577 N N . GLY A 1 203 ? 3.805 -1.752 8.156 1 95.62 203 GLY A N 1
ATOM 1578 C CA . GLY A 1 203 ? 2.484 -2.229 7.77 1 95.62 203 GLY A CA 1
ATOM 1579 C C . GLY A 1 203 ? 2.395 -2.629 6.312 1 95.62 203 GLY A C 1
ATOM 1580 O O . GLY A 1 203 ? 1.806 -3.658 5.98 1 95.62 203 GLY A O 1
ATOM 1581 N N . TRP A 1 204 ? 3.031 -1.871 5.438 1 95.88 204 TRP A N 1
ATOM 1582 C CA . TRP A 1 204 ? 3.051 -2.176 4.012 1 95.88 204 TRP A CA 1
ATOM 1583 C C . TRP A 1 204 ? 3.865 -3.436 3.736 1 95.88 204 TRP A C 1
ATOM 1585 O O . TRP A 1 204 ? 3.541 -4.207 2.83 1 95.88 204 TRP A O 1
ATOM 1595 N N . ALA A 1 205 ? 4.883 -3.594 4.543 1 98.31 205 ALA A N 1
ATOM 1596 C CA . ALA A 1 205 ? 5.75 -4.754 4.359 1 98.31 205 ALA A CA 1
ATOM 1597 C C . ALA A 1 205 ? 4.961 -6.055 4.492 1 98.31 205 ALA A C 1
ATOM 1599 O O . ALA A 1 205 ? 5.23 -7.027 3.781 1 98.31 205 ALA A O 1
ATOM 1600 N N . TRP A 1 206 ? 4.027 -6.086 5.367 1 98 206 TRP A N 1
ATOM 1601 C CA . TRP A 1 206 ? 3.223 -7.285 5.559 1 98 206 TRP A CA 1
ATOM 1602 C C . TRP A 1 206 ? 2.367 -7.566 4.328 1 98 206 TRP A C 1
ATOM 1604 O O . TRP A 1 206 ? 2.125 -8.727 3.982 1 98 206 TRP A O 1
ATOM 1614 N N . THR A 1 207 ? 1.886 -6.543 3.664 1 97.38 207 THR A N 1
ATOM 1615 C CA . THR A 1 207 ? 1.163 -6.699 2.406 1 97.38 207 THR A CA 1
ATOM 1616 C C . THR A 1 207 ? 2.045 -7.367 1.354 1 97.38 207 THR A C 1
ATOM 1618 O O . THR A 1 207 ? 1.633 -8.336 0.716 1 97.38 207 THR A O 1
ATOM 1621 N N . TYR A 1 208 ? 3.25 -6.887 1.213 1 98.25 208 TYR A N 1
ATOM 1622 C CA . TYR A 1 208 ? 4.16 -7.41 0.202 1 98.25 208 TYR A CA 1
ATOM 1623 C C . TYR A 1 208 ? 4.621 -8.82 0.561 1 98.25 208 TYR A C 1
ATOM 1625 O O . TYR A 1 208 ? 4.852 -9.648 -0.323 1 98.25 208 TYR A O 1
ATOM 1633 N N . LEU A 1 209 ? 4.723 -9.109 1.874 1 98.5 209 LEU A N 1
ATOM 1634 C CA . LEU A 1 209 ? 5.047 -10.469 2.301 1 98.5 209 LEU A CA 1
ATOM 1635 C C . LEU A 1 209 ? 4.004 -11.461 1.794 1 98.5 209 LEU A C 1
ATOM 1637 O O . LEU A 1 209 ? 4.352 -12.5 1.229 1 98.5 209 LEU A O 1
ATOM 1641 N N . VAL A 1 210 ? 2.748 -11.109 2.055 1 98.62 210 VAL A N 1
ATOM 1642 C CA . VAL A 1 210 ? 1.677 -12.023 1.68 1 98.62 210 VAL A CA 1
ATOM 1643 C C . VAL A 1 210 ? 1.654 -12.203 0.163 1 98.62 210 VAL A C 1
ATOM 1645 O O . VAL A 1 210 ? 1.477 -13.312 -0.336 1 98.62 210 VAL A O 1
ATOM 1648 N N . VAL A 1 211 ? 1.933 -11.156 -0.571 1 98.19 211 VAL A N 1
ATOM 1649 C CA . VAL A 1 211 ? 1.977 -11.227 -2.027 1 98.19 211 VAL A CA 1
ATOM 1650 C C . VAL A 1 211 ? 3.045 -12.227 -2.465 1 98.19 211 VAL A C 1
ATOM 1652 O O . VAL A 1 211 ? 2.779 -13.109 -3.281 1 98.19 211 VAL A O 1
ATOM 1655 N N . ALA A 1 212 ? 4.211 -12.117 -1.885 1 98.12 212 ALA A N 1
ATOM 1656 C CA . ALA A 1 212 ? 5.324 -12.984 -2.244 1 98.12 212 ALA A CA 1
ATOM 1657 C C . ALA A 1 212 ? 5.004 -14.445 -1.94 1 98.12 212 ALA A C 1
ATOM 1659 O O . ALA A 1 212 ? 5.391 -15.344 -2.691 1 98.12 212 ALA A O 1
ATOM 1660 N N . GLU A 1 213 ? 4.262 -14.664 -0.9 1 98.38 213 GLU A N 1
ATOM 1661 C CA . GLU A 1 213 ? 3.975 -16.031 -0.466 1 98.38 213 GLU A CA 1
ATOM 1662 C C . GLU A 1 213 ? 2.812 -16.625 -1.254 1 98.38 213 GLU A C 1
ATOM 1664 O O . GLU A 1 213 ? 2.701 -17.844 -1.38 1 98.38 213 GLU A O 1
ATOM 1669 N N . LEU A 1 214 ? 1.922 -15.758 -1.767 1 98.19 214 LEU A N 1
ATOM 1670 C CA . LEU A 1 214 ? 0.806 -16.234 -2.578 1 98.19 214 LEU A CA 1
ATOM 1671 C C . LEU A 1 214 ? 1.272 -16.609 -3.98 1 98.19 214 LEU A C 1
ATOM 1673 O O . LEU A 1 214 ? 0.695 -17.484 -4.613 1 98.19 214 LEU A O 1
ATOM 1677 N N . VAL A 1 215 ? 2.332 -15.922 -4.457 1 97.19 215 VAL A N 1
ATOM 1678 C CA . VAL A 1 215 ? 2.727 -16.078 -5.852 1 97.19 215 VAL A CA 1
ATOM 1679 C C . VAL A 1 215 ? 3.73 -17.219 -5.977 1 97.19 215 VAL A C 1
ATOM 1681 O O . VAL A 1 215 ? 3.617 -18.062 -6.875 1 97.19 215 VAL A O 1
ATOM 1684 N N . ALA A 1 216 ? 4.688 -17.234 -5.051 1 94.75 216 ALA A N 1
ATOM 1685 C CA . ALA A 1 216 ? 5.703 -18.281 -5.121 1 94.75 216 ALA A CA 1
ATOM 1686 C C . ALA A 1 216 ? 6.379 -18.484 -3.766 1 94.75 216 ALA A C 1
ATOM 1688 O O . ALA A 1 216 ? 7.301 -17.734 -3.412 1 94.75 216 ALA A O 1
ATOM 1689 N N . ALA A 1 217 ? 5.961 -19.531 -3.076 1 96.88 217 ALA A N 1
ATOM 1690 C CA . ALA A 1 217 ? 6.562 -19.891 -1.797 1 96.88 217 ALA A CA 1
ATOM 1691 C C . ALA A 1 217 ? 6.285 -21.359 -1.459 1 96.88 217 ALA A C 1
ATOM 1693 O O . ALA A 1 217 ? 5.383 -21.969 -2.031 1 96.88 217 ALA A O 1
ATOM 1694 N N . SER A 1 218 ? 7.137 -21.875 -0.568 1 96.88 218 SER A N 1
ATOM 1695 C CA . SER A 1 218 ? 6.93 -23.234 -0.088 1 96.88 218 SER A CA 1
ATOM 1696 C C . SER A 1 218 ? 6.625 -23.25 1.406 1 96.88 218 SER A C 1
ATOM 1698 O O . SER A 1 218 ? 6.496 -24.328 2.004 1 96.88 218 SER A O 1
ATOM 1700 N N . SER A 1 219 ? 6.586 -22.094 1.977 1 98 219 SER A N 1
ATOM 1701 C CA . SER A 1 219 ? 6.242 -21.922 3.385 1 98 219 SER A CA 1
ATOM 1702 C C . SER A 1 219 ? 5.719 -20.516 3.66 1 98 219 SER A C 1
ATOM 1704 O O . SER A 1 219 ? 5.816 -19.625 2.803 1 98 219 SER A O 1
ATOM 1706 N N . GLY A 1 220 ? 5.141 -20.375 4.887 1 98.62 220 GLY A N 1
ATOM 1707 C CA . GLY A 1 220 ? 4.609 -19.094 5.289 1 98.62 220 GLY A CA 1
ATOM 1708 C C . GLY A 1 220 ? 3.098 -19.078 5.426 1 98.62 220 GLY A C 1
ATOM 1709 O O . GLY A 1 220 ? 2.422 -19.984 4.93 1 98.62 220 GLY A O 1
ATOM 1710 N N . LEU A 1 221 ? 2.605 -18.125 5.996 1 98.81 221 LEU A N 1
ATOM 1711 C CA . LEU A 1 221 ? 1.177 -18.016 6.266 1 98.81 221 LEU A CA 1
ATOM 1712 C C . LEU A 1 221 ? 0.398 -17.781 4.973 1 98.81 221 LEU A C 1
ATOM 1714 O O . LEU A 1 221 ? -0.694 -18.328 4.797 1 98.81 221 LEU A O 1
ATOM 1718 N N . GLY A 1 222 ? 0.965 -16.953 4.113 1 98.5 222 GLY A N 1
ATOM 1719 C CA . GLY A 1 222 ? 0.341 -16.797 2.811 1 98.5 222 GLY A CA 1
ATOM 1720 C C . GLY A 1 222 ? 0.318 -18.062 1.989 1 98.5 222 GLY A C 1
ATOM 1721 O O . GLY A 1 222 ? -0.662 -18.344 1.296 1 98.5 222 GLY A O 1
ATOM 1722 N N . TYR A 1 223 ? 1.341 -18.859 2.121 1 98.5 223 TYR A N 1
ATOM 1723 C CA . TYR A 1 223 ? 1.463 -20.125 1.403 1 98.5 223 TYR A CA 1
ATOM 1724 C C . TYR A 1 223 ? 0.396 -21.125 1.856 1 98.5 223 TYR A C 1
ATOM 1726 O O . TYR A 1 223 ? -0.285 -21.734 1.029 1 98.5 223 TYR A O 1
ATOM 1734 N N . ILE A 1 224 ? 0.289 -21.25 3.141 1 98.56 224 ILE A N 1
ATOM 1735 C CA . ILE A 1 224 ? -0.652 -22.25 3.617 1 98.56 224 ILE A CA 1
ATOM 1736 C C . ILE A 1 224 ? -2.082 -21.797 3.348 1 98.56 224 ILE A C 1
ATOM 1738 O O . ILE A 1 224 ? -2.982 -22.625 3.158 1 98.56 224 ILE A O 1
ATOM 1742 N N . SER A 1 225 ? -2.264 -20.484 3.312 1 98.56 225 SER A N 1
ATOM 1743 C CA . SER A 1 225 ? -3.582 -19.969 2.959 1 98.56 225 SER A CA 1
ATOM 1744 C C . SER A 1 225 ? -3.959 -20.344 1.529 1 98.56 225 SER A C 1
ATOM 1746 O O . SER A 1 225 ? -5.078 -20.781 1.274 1 98.56 225 SER A O 1
ATOM 1748 N N . LEU A 1 226 ? -3.049 -20.188 0.62 1 97.88 226 LEU A N 1
ATOM 1749 C CA . LEU A 1 226 ? -3.303 -20.531 -0.775 1 97.88 226 LEU A CA 1
ATOM 1750 C C . LEU A 1 226 ? -3.518 -22.031 -0.936 1 97.88 226 LEU A C 1
ATOM 1752 O O . LEU A 1 226 ? -4.418 -22.453 -1.664 1 97.88 226 LEU A O 1
ATOM 1756 N N . LYS A 1 227 ? -2.703 -22.797 -0.296 1 97.88 227 LYS A N 1
ATOM 1757 C CA . LYS A 1 227 ? -2.855 -24.25 -0.314 1 97.88 227 LYS A CA 1
ATOM 1758 C C . LYS A 1 227 ? -4.215 -24.672 0.236 1 97.88 227 LYS A C 1
ATOM 1760 O O . LYS A 1 227 ? -4.875 -25.547 -0.323 1 97.88 227 LYS A O 1
ATOM 1765 N N . ALA A 1 228 ? -4.559 -24.031 1.326 1 98.06 228 ALA A N 1
ATOM 1766 C CA . ALA A 1 228 ? -5.836 -24.312 1.973 1 98.06 228 ALA A CA 1
ATOM 1767 C C . ALA A 1 228 ? -7.004 -24 1.044 1 98.06 228 ALA A C 1
ATOM 1769 O O . ALA A 1 228 ? -8.031 -24.688 1.073 1 98.06 228 ALA A O 1
ATOM 1770 N N . MET A 1 229 ? -6.863 -22.938 0.253 1 96.75 229 MET A N 1
ATOM 1771 C CA . MET A 1 229 ? -7.895 -22.562 -0.71 1 96.75 229 MET A CA 1
ATOM 1772 C C . MET A 1 229 ? -8.148 -23.703 -1.704 1 96.75 229 MET A C 1
ATOM 1774 O O . MET A 1 229 ? -9.297 -24.031 -2.002 1 96.75 229 MET A O 1
ATOM 1778 N N . ARG A 1 230 ? -7.117 -24.312 -2.131 1 94.75 230 ARG A N 1
ATOM 1779 C CA . ARG A 1 230 ? -7.223 -25.406 -3.102 1 94.75 230 ARG A CA 1
ATOM 1780 C C . ARG A 1 230 ? -7.879 -26.625 -2.482 1 94.75 230 ARG A C 1
ATOM 1782 O O . ARG A 1 230 ? -8.531 -27.406 -3.178 1 94.75 230 ARG A O 1
ATOM 1789 N N . GLY A 1 231 ? -7.742 -26.797 -1.196 1 95.31 231 GLY A N 1
ATOM 1790 C CA . GLY A 1 231 ? -8.32 -27.922 -0.48 1 95.31 231 GLY A CA 1
ATOM 1791 C C . GLY A 1 231 ? -9.625 -27.578 0.214 1 95.31 231 GLY A C 1
ATOM 1792 O O . GLY A 1 231 ? -10.148 -28.391 0.994 1 95.31 231 GLY A O 1
ATOM 1793 N N . PHE A 1 232 ? -10.07 -26.359 0.076 1 95.81 232 PHE A N 1
ATOM 1794 C CA . PHE A 1 232 ? -11.312 -25.875 0.662 1 95.81 232 PHE A CA 1
ATOM 1795 C C . PHE A 1 232 ? -11.25 -25.922 2.184 1 95.81 232 PHE A C 1
ATOM 1797 O O . PHE A 1 232 ? -12.242 -26.234 2.842 1 95.81 232 PHE A O 1
ATOM 1804 N N . GLN A 1 233 ? -10.102 -25.734 2.648 1 97.62 233 GLN A N 1
ATOM 1805 C CA . GLN A 1 233 ? -9.906 -25.641 4.094 1 97.62 233 GLN A CA 1
ATOM 1806 C C . GLN A 1 233 ? -9.992 -24.188 4.562 1 97.62 233 GLN A C 1
ATOM 1808 O O . GLN A 1 233 ? -8.992 -23.609 5.004 1 97.62 233 GLN A O 1
ATOM 1813 N N . VAL A 1 234 ? -11.172 -23.719 4.676 1 98.31 234 VAL A N 1
ATOM 1814 C CA . VAL A 1 234 ? -11.414 -22.297 4.895 1 98.31 234 VAL A CA 1
ATOM 1815 C C . VAL A 1 234 ? -11.023 -21.922 6.32 1 98.31 234 VAL A C 1
ATOM 1817 O O . VAL A 1 234 ? -10.656 -20.766 6.586 1 98.31 234 VAL A O 1
ATOM 1820 N N . ASP A 1 235 ? -11.086 -22.844 7.219 1 98.56 235 ASP A N 1
ATOM 1821 C CA . ASP A 1 235 ? -10.688 -22.594 8.594 1 98.56 235 ASP A CA 1
ATOM 1822 C C . ASP A 1 235 ? -9.203 -22.219 8.68 1 98.56 235 ASP A C 1
ATOM 1824 O O . ASP A 1 235 ? -8.82 -21.344 9.445 1 98.56 235 ASP A O 1
ATOM 1828 N N . VAL A 1 236 ? -8.406 -22.875 7.809 1 98.62 236 VAL A N 1
ATOM 1829 C CA . VAL A 1 236 ? -6.977 -22.594 7.773 1 98.62 236 VAL A CA 1
ATOM 1830 C C . VAL A 1 236 ? -6.738 -21.188 7.219 1 98.62 236 VAL A C 1
ATOM 1832 O O . VAL A 1 236 ? -5.84 -20.484 7.676 1 98.62 236 VAL A O 1
ATOM 1835 N N . ILE A 1 237 ? -7.547 -20.75 6.277 1 98.75 237 ILE A N 1
ATOM 1836 C CA . ILE A 1 237 ? -7.43 -19.422 5.699 1 98.75 237 ILE A CA 1
ATOM 1837 C C . ILE A 1 237 ? -7.723 -18.359 6.766 1 98.75 237 ILE A C 1
ATOM 1839 O O . ILE A 1 237 ? -6.957 -17.422 6.938 1 98.75 237 ILE A O 1
ATOM 1843 N N . PHE A 1 238 ? -8.828 -18.578 7.516 1 98.62 238 PHE A N 1
ATOM 1844 C CA . PHE A 1 238 ? -9.188 -17.641 8.578 1 98.62 238 PHE A CA 1
ATOM 1845 C C . PHE A 1 238 ? -8.109 -17.609 9.656 1 98.62 238 PHE A C 1
ATOM 1847 O O . PHE A 1 238 ? -7.781 -16.531 10.172 1 98.62 238 PHE A O 1
ATOM 1854 N N . MET A 1 239 ? -7.605 -18.766 9.961 1 98.56 239 MET A N 1
ATOM 1855 C CA . MET A 1 239 ? -6.523 -18.828 10.938 1 98.56 239 MET A CA 1
ATOM 1856 C C . MET A 1 239 ? -5.305 -18.062 10.461 1 98.56 239 MET A C 1
ATOM 1858 O O . MET A 1 239 ? -4.707 -17.297 11.219 1 98.56 239 MET A O 1
ATOM 1862 N N . ALA A 1 240 ? -4.895 -18.219 9.195 1 98.69 240 ALA A N 1
ATOM 1863 C CA . ALA A 1 240 ? -3.725 -17.547 8.633 1 98.69 240 ALA A CA 1
ATOM 1864 C C . ALA A 1 240 ? -3.916 -16.031 8.625 1 98.69 240 ALA A C 1
ATOM 1866 O O . ALA A 1 240 ? -2.994 -15.281 8.953 1 98.69 240 ALA A O 1
ATOM 1867 N N . ILE A 1 241 ? -5.113 -15.547 8.289 1 98.19 241 ILE A N 1
ATOM 1868 C CA . ILE A 1 241 ? -5.434 -14.125 8.281 1 98.19 241 ILE A CA 1
ATOM 1869 C C . ILE A 1 241 ? -5.305 -13.562 9.695 1 98.19 241 ILE A C 1
ATOM 1871 O O . ILE A 1 241 ? -4.703 -12.508 9.898 1 98.19 241 ILE A O 1
ATOM 1875 N N . ALA A 1 242 ? -5.844 -14.297 10.648 1 97.38 242 ALA A N 1
ATOM 1876 C CA . ALA A 1 242 ? -5.77 -13.875 12.039 1 97.38 242 ALA A CA 1
ATOM 1877 C C . ALA A 1 242 ? -4.316 -13.805 12.516 1 97.38 242 ALA A C 1
ATOM 1879 O O . ALA A 1 242 ? -3.93 -12.859 13.203 1 97.38 242 ALA A O 1
ATOM 1880 N N . ALA A 1 243 ? -3.541 -14.789 12.133 1 98.25 243 ALA A N 1
ATOM 1881 C CA . ALA A 1 243 ? -2.135 -14.836 12.523 1 98.25 243 ALA A CA 1
ATOM 1882 C C . ALA A 1 243 ? -1.362 -13.656 11.93 1 98.25 243 ALA A C 1
ATOM 1884 O O . ALA A 1 243 ? -0.569 -13.016 12.625 1 98.25 243 ALA A O 1
ATOM 1885 N N . ILE A 1 244 ? -1.634 -13.344 10.703 1 98.12 244 ILE A N 1
ATOM 1886 C CA . ILE A 1 244 ? -0.97 -12.227 10.031 1 98.12 244 ILE A CA 1
ATOM 1887 C C . ILE A 1 244 ? -1.373 -10.914 10.695 1 98.12 244 ILE A C 1
ATOM 1889 O O . ILE A 1 244 ? -0.53 -10.047 10.938 1 98.12 244 ILE A O 1
ATOM 1893 N N . GLY A 1 245 ? -2.67 -10.797 10.969 1 96.56 245 GLY A N 1
ATOM 1894 C CA . GLY A 1 245 ? -3.139 -9.609 11.672 1 96.56 245 GLY A CA 1
ATOM 1895 C C . GLY A 1 245 ? -2.486 -9.422 13.023 1 96.56 245 GLY A C 1
ATOM 1896 O O . GLY A 1 245 ? -2.1 -8.312 13.383 1 96.56 245 GLY A O 1
ATOM 1897 N N . LEU A 1 246 ? -2.346 -10.492 13.75 1 96.5 246 LEU A N 1
ATOM 1898 C CA . LEU A 1 246 ? -1.708 -10.445 15.062 1 96.5 246 LEU A CA 1
ATOM 1899 C C . LEU A 1 246 ? -0.244 -10.039 14.938 1 96.5 246 LEU A C 1
ATOM 1901 O O . LEU A 1 246 ? 0.254 -9.25 15.75 1 96.5 246 LEU A O 1
ATOM 1905 N N . LEU A 1 247 ? 0.422 -10.57 13.984 1 97.62 247 LEU A N 1
ATOM 1906 C CA . LEU A 1 247 ? 1.815 -10.203 13.75 1 97.62 247 LEU A CA 1
ATOM 1907 C C . LEU A 1 247 ? 1.935 -8.734 13.375 1 97.62 247 LEU A C 1
ATOM 1909 O O . LEU A 1 247 ? 2.863 -8.047 13.805 1 97.62 247 LEU A O 1
ATOM 1913 N N . GLY A 1 248 ? 1.01 -8.336 12.5 1 95.75 248 GLY A N 1
ATOM 1914 C CA . GLY A 1 248 ? 0.966 -6.918 12.18 1 95.75 248 GLY A CA 1
ATOM 1915 C C . GLY A 1 248 ? 0.79 -6.039 13.406 1 95.75 248 GLY A C 1
ATOM 1916 O O . GLY A 1 248 ? 1.48 -5.031 13.555 1 95.75 248 GLY A O 1
ATOM 1917 N N . LEU A 1 249 ? -0.089 -6.426 14.305 1 95.25 249 LEU A N 1
ATOM 1918 C CA . LEU A 1 249 ? -0.345 -5.688 15.531 1 95.25 249 LEU A CA 1
ATOM 1919 C C . LEU A 1 249 ? 0.882 -5.695 16.438 1 95.25 249 LEU A C 1
ATOM 1921 O O . LEU A 1 249 ? 1.229 -4.672 17.031 1 95.25 249 LEU A O 1
ATOM 1925 N N . ILE A 1 250 ? 1.513 -6.762 16.516 1 96.94 250 ILE A N 1
ATOM 1926 C CA . ILE A 1 250 ? 2.697 -6.914 17.344 1 96.94 250 ILE A CA 1
ATOM 1927 C C . ILE A 1 250 ? 3.803 -5.988 16.844 1 96.94 250 ILE A C 1
ATOM 1929 O O . ILE A 1 250 ? 4.438 -5.285 17.641 1 96.94 250 ILE A O 1
ATOM 1933 N N . THR A 1 251 ? 4.02 -5.961 15.562 1 96.75 251 THR A N 1
ATOM 1934 C CA . THR A 1 251 ? 5.078 -5.121 15.016 1 96.75 251 THR A CA 1
ATOM 1935 C C . THR A 1 251 ? 4.73 -3.645 15.164 1 96.75 251 THR A C 1
ATOM 1937 O O . THR A 1 251 ? 5.602 -2.824 15.461 1 96.75 251 THR A O 1
ATOM 1940 N N . ASP A 1 252 ? 3.498 -3.363 14.93 1 95.5 252 ASP A N 1
ATOM 1941 C CA . ASP A 1 252 ? 3.059 -1.985 15.125 1 95.5 252 ASP A CA 1
ATOM 1942 C C . ASP A 1 252 ? 3.297 -1.524 16.562 1 95.5 252 ASP A C 1
ATOM 1944 O O . ASP A 1 252 ? 3.824 -0.433 16.781 1 95.5 252 ASP A O 1
ATOM 1948 N N . THR A 1 253 ? 2.924 -2.326 17.562 1 95.62 253 THR A N 1
ATOM 1949 C CA . THR A 1 253 ? 3.092 -2.021 18.969 1 95.62 253 THR A CA 1
ATOM 1950 C C . THR A 1 253 ? 4.57 -1.925 19.328 1 95.62 253 THR A C 1
ATOM 1952 O O . THR A 1 253 ? 4.969 -1.066 20.125 1 95.62 253 THR A O 1
ATOM 1955 N N . ALA A 1 254 ? 5.316 -2.777 18.734 1 97.31 254 ALA A N 1
ATOM 1956 C CA . ALA A 1 254 ? 6.758 -2.744 18.969 1 97.31 254 ALA A CA 1
ATOM 1957 C C . ALA A 1 254 ? 7.352 -1.4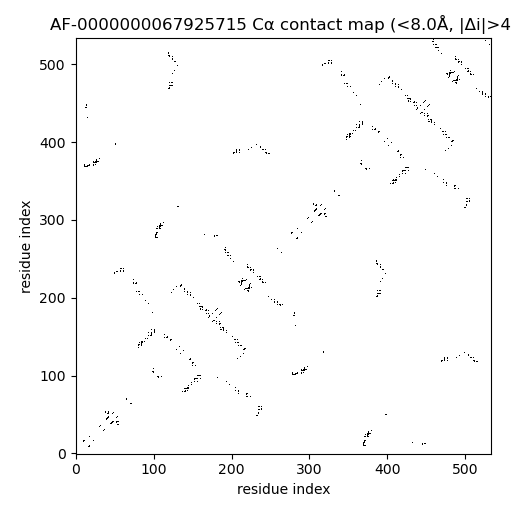07 18.531 1 97.31 254 ALA A C 1
ATOM 1959 O O . ALA A 1 254 ? 8.18 -0.831 19.234 1 97.31 254 ALA A O 1
ATOM 1960 N N . PHE A 1 255 ? 6.914 -0.891 17.453 1 96.88 255 PHE A N 1
ATOM 1961 C CA . PHE A 1 255 ? 7.418 0.389 16.969 1 96.88 255 PHE A CA 1
ATOM 1962 C C . PHE A 1 255 ? 6.938 1.53 17.859 1 96.88 255 PHE A C 1
ATOM 1964 O O . PHE A 1 255 ? 7.668 2.498 18.078 1 96.88 255 PHE A O 1
ATOM 1971 N N . ARG A 1 256 ? 5.766 1.397 18.359 1 94.31 256 ARG A N 1
ATOM 1972 C CA . ARG A 1 256 ? 5.262 2.418 19.266 1 94.31 256 ARG A CA 1
ATOM 1973 C C . ARG A 1 256 ? 6.09 2.469 20.547 1 94.31 256 ARG A C 1
ATOM 1975 O O . ARG A 1 256 ? 6.43 3.551 21.031 1 94.31 256 ARG A O 1
ATOM 1982 N N . ILE A 1 257 ? 6.391 1.331 21.016 1 95.56 257 ILE A N 1
ATOM 1983 C CA . ILE A 1 257 ? 7.203 1.232 22.234 1 95.56 257 ILE A CA 1
ATOM 1984 C C . ILE A 1 257 ? 8.609 1.763 21.953 1 95.56 257 ILE A C 1
ATOM 1986 O O . ILE A 1 257 ? 9.156 2.521 22.75 1 95.56 257 ILE A O 1
ATOM 1990 N N . LEU A 1 258 ? 9.086 1.396 20.797 1 95.56 258 LEU A N 1
ATOM 1991 C CA . LEU A 1 258 ? 10.414 1.855 20.406 1 95.56 258 LEU A CA 1
ATOM 1992 C C . LEU A 1 258 ? 10.453 3.375 20.297 1 95.56 258 LEU A C 1
ATOM 1994 O O . LEU A 1 258 ? 11.391 4.016 20.781 1 95.56 258 LEU A O 1
ATOM 1998 N N . ARG A 1 259 ? 9.5 3.898 19.672 1 93.56 259 ARG A N 1
ATOM 1999 C CA . ARG A 1 259 ? 9.406 5.348 19.516 1 93.56 259 ARG A CA 1
ATOM 2000 C C . ARG A 1 259 ? 9.352 6.047 20.859 1 93.56 259 ARG A C 1
ATOM 2002 O O . ARG A 1 259 ? 10.023 7.059 21.078 1 93.56 259 ARG A O 1
ATOM 2009 N N . ALA A 1 260 ? 8.609 5.547 21.844 1 93.12 260 ALA A N 1
ATOM 2010 C CA . ALA A 1 260 ? 8.453 6.133 23.172 1 93.12 260 ALA A CA 1
ATOM 2011 C C . ALA A 1 260 ? 9.758 6.078 23.953 1 93.12 260 ALA A C 1
ATOM 2013 O O . ALA A 1 260 ? 10.055 6.973 24.766 1 93.12 260 ALA A O 1
ATOM 2014 N N . ARG A 1 261 ? 10.547 5.141 23.688 1 93.38 261 ARG A N 1
ATOM 2015 C CA . ARG A 1 261 ? 11.797 4.953 24.422 1 93.38 261 ARG A CA 1
ATOM 2016 C C . ARG A 1 261 ? 12.922 5.773 23.812 1 93.38 261 ARG A C 1
ATOM 2018 O O . ARG A 1 261 ? 13.75 6.34 24.531 1 93.38 261 ARG A O 1
ATOM 2025 N N . VAL A 1 262 ? 12.93 5.781 22.5 1 91.19 262 VAL A N 1
ATOM 2026 C CA . VAL A 1 262 ? 14.07 6.359 21.797 1 91.19 262 VAL A CA 1
ATOM 2027 C C . VAL A 1 262 ? 13.867 7.863 21.625 1 91.19 262 VAL A C 1
ATOM 2029 O O . VAL A 1 262 ? 14.828 8.633 21.594 1 91.19 262 VAL A O 1
ATOM 2032 N N . ALA A 1 263 ? 12.672 8.242 21.469 1 89 263 ALA A N 1
ATOM 2033 C CA . ALA A 1 263 ? 12.367 9.656 21.266 1 89 263 ALA A CA 1
ATOM 2034 C C . ALA A 1 263 ? 11.305 10.133 22.25 1 89 263 ALA A C 1
ATOM 2036 O O . ALA A 1 263 ? 10.258 10.648 21.844 1 89 263 ALA A O 1
ATOM 2037 N N . PRO A 1 264 ? 11.656 10.078 23.562 1 84.81 264 PRO A N 1
ATOM 2038 C CA . PRO A 1 264 ? 10.68 10.469 24.578 1 84.81 264 PRO A CA 1
ATOM 2039 C C . PRO A 1 264 ? 10.359 11.961 24.547 1 84.81 264 PRO A C 1
ATOM 2041 O O . PRO A 1 264 ? 9.352 12.391 25.125 1 84.81 264 PRO A O 1
ATOM 2044 N N . TRP A 1 265 ? 11.117 12.734 23.938 1 81.25 265 TRP A N 1
ATOM 2045 C CA . TRP A 1 265 ? 10.945 14.188 23.906 1 81.25 265 TRP A CA 1
ATOM 2046 C C . TRP A 1 265 ? 9.852 14.578 22.906 1 81.25 265 TRP A C 1
ATOM 2048 O O . TRP A 1 265 ? 9.375 15.719 22.922 1 81.25 265 TRP A O 1
ATOM 2058 N N . ALA A 1 266 ? 9.562 13.672 22.031 1 71.38 266 ALA A N 1
ATOM 2059 C CA . ALA A 1 266 ? 8.594 13.984 20.984 1 71.38 266 ALA A CA 1
ATOM 2060 C C . ALA A 1 266 ? 7.172 13.688 21.453 1 71.38 266 ALA A C 1
ATOM 2062 O O . ALA A 1 266 ? 6.938 12.703 22.156 1 71.38 266 ALA A O 1
ATOM 2063 N N . PRO A 1 267 ? 6.148 14.609 21.328 1 68.81 267 PRO A N 1
ATOM 2064 C CA . PRO A 1 267 ? 4.781 14.414 21.812 1 68.81 267 PRO A CA 1
ATOM 2065 C C . PRO A 1 267 ? 4.086 13.227 21.156 1 68.81 267 PRO A C 1
ATOM 2067 O O . PRO A 1 267 ? 4.496 12.789 20.078 1 68.81 267 PRO A O 1
ATOM 2070 N N . MET B 1 1 ? 40.812 26.969 -8.953 1 39.25 1 MET B N 1
ATOM 2071 C CA . MET B 1 1 ? 40.875 26.141 -7.758 1 39.25 1 MET B CA 1
ATOM 2072 C C . MET B 1 1 ? 39.938 26.688 -6.672 1 39.25 1 MET B C 1
ATOM 2074 O O . MET B 1 1 ? 39.25 25.922 -5.996 1 39.25 1 MET B O 1
ATOM 2078 N N . ALA B 1 2 ? 39.812 28 -6.41 1 49.75 2 ALA B N 1
ATOM 2079 C CA . ALA B 1 2 ? 39 28.672 -5.406 1 49.75 2 ALA B CA 1
ATOM 2080 C C . ALA B 1 2 ? 37.531 28.5 -5.688 1 49.75 2 ALA B C 1
ATOM 2082 O O . ALA B 1 2 ? 36.719 28.281 -4.77 1 49.75 2 ALA B O 1
ATOM 2083 N N . GLN B 1 3 ? 37.156 28.5 -6.91 1 50.97 3 GLN B N 1
ATOM 2084 C CA . GLN B 1 3 ? 35.781 28.375 -7.371 1 50.97 3 GLN B CA 1
ATOM 2085 C C . GLN B 1 3 ? 35.25 26.969 -7.168 1 50.97 3 GLN B C 1
ATOM 2087 O O . GLN B 1 3 ? 34.062 26.781 -6.875 1 50.97 3 GLN B O 1
ATOM 2092 N N . ARG B 1 4 ? 36.219 25.984 -7.453 1 49.91 4 ARG B N 1
ATOM 2093 C CA . ARG B 1 4 ? 35.844 24.594 -7.285 1 49.91 4 ARG B CA 1
ATOM 2094 C C . ARG B 1 4 ? 35.562 24.266 -5.82 1 49.91 4 ARG B C 1
ATOM 2096 O O . ARG B 1 4 ? 34.688 23.453 -5.512 1 49.91 4 ARG B O 1
ATOM 2103 N N . ARG B 1 5 ? 36.375 24.75 -4.938 1 56.84 5 ARG B N 1
ATOM 2104 C CA . ARG B 1 5 ? 36.188 24.578 -3.502 1 56.84 5 ARG B CA 1
ATOM 2105 C C . ARG B 1 5 ? 34.844 25.109 -3.043 1 56.84 5 ARG B C 1
ATOM 2107 O O . ARG B 1 5 ? 34.188 24.516 -2.178 1 56.84 5 ARG B O 1
ATOM 2114 N N . THR B 1 6 ? 34.469 26.094 -3.803 1 66.19 6 THR B N 1
ATOM 2115 C CA . THR B 1 6 ? 33.188 26.703 -3.434 1 66.19 6 THR B CA 1
ATOM 2116 C C . THR B 1 6 ? 32.031 25.797 -3.852 1 66.19 6 THR B C 1
ATOM 2118 O O . THR B 1 6 ? 31.078 25.641 -3.104 1 66.19 6 THR B O 1
ATOM 2121 N N . ALA B 1 7 ? 32.406 25.047 -5.039 1 67.19 7 ALA B N 1
ATOM 2122 C CA . ALA B 1 7 ? 31.312 24.203 -5.527 1 67.19 7 ALA B CA 1
ATOM 2123 C C . ALA B 1 7 ? 31.141 22.969 -4.637 1 67.19 7 ALA B C 1
ATOM 2125 O O . ALA B 1 7 ? 30.016 22.578 -4.309 1 67.19 7 ALA B O 1
ATOM 2126 N N . TRP B 1 8 ? 32.281 22.359 -4.293 1 73.25 8 TRP B N 1
ATOM 2127 C CA . TRP B 1 8 ? 32.25 21.203 -3.422 1 73.25 8 TRP B CA 1
ATOM 2128 C C . TRP B 1 8 ? 31.656 21.531 -2.066 1 73.25 8 TRP B C 1
ATOM 2130 O O . TRP B 1 8 ? 30.891 20.75 -1.509 1 73.25 8 TRP B O 1
ATOM 2140 N N . THR B 1 9 ? 32.031 22.703 -1.605 1 73.5 9 THR B N 1
ATOM 2141 C CA . THR B 1 9 ? 31.484 23.141 -0.321 1 73.5 9 THR B CA 1
ATOM 2142 C C . THR B 1 9 ? 29.984 23.344 -0.41 1 73.5 9 THR B C 1
ATOM 2144 O O . THR B 1 9 ? 29.25 23.016 0.527 1 73.5 9 THR B O 1
ATOM 2147 N N . ARG B 1 10 ? 29.641 23.812 -1.505 1 74.88 10 ARG B N 1
ATOM 2148 C CA . ARG B 1 10 ? 28.203 24.016 -1.687 1 74.88 10 ARG B CA 1
ATOM 2149 C C . ARG B 1 10 ? 27.469 22.688 -1.804 1 74.88 10 ARG B C 1
ATOM 2151 O O . ARG B 1 10 ? 26.344 22.547 -1.297 1 74.88 10 ARG B O 1
ATOM 2158 N N . LEU B 1 11 ? 28.172 21.703 -2.355 1 75.81 11 LEU B N 1
ATOM 2159 C CA . LEU B 1 11 ? 27.562 20.391 -2.578 1 75.81 11 LEU B CA 1
ATOM 2160 C C . LEU B 1 11 ? 27.516 19.594 -1.284 1 75.81 11 LEU B C 1
ATOM 2162 O O . LEU B 1 11 ? 26.672 18.703 -1.138 1 75.81 11 LEU B O 1
ATOM 2166 N N . THR B 1 12 ? 28.344 20.016 -0.399 1 79.12 12 THR B N 1
ATOM 2167 C CA . THR B 1 12 ? 28.453 19.234 0.824 1 79.12 12 THR B CA 1
ATOM 2168 C C . THR B 1 12 ? 27.906 20.016 2.018 1 79.12 12 THR B C 1
ATOM 2170 O O . THR B 1 12 ? 28.141 19.641 3.17 1 79.12 12 THR B O 1
ATOM 2173 N N . THR B 1 13 ? 27.328 21.203 1.732 1 83.06 13 THR B N 1
ATOM 2174 C CA . THR B 1 13 ? 26.688 21.969 2.793 1 83.06 13 THR B CA 1
ATOM 2175 C C . THR B 1 13 ? 25.219 21.594 2.932 1 83.06 13 THR B C 1
ATOM 2177 O O . THR B 1 13 ? 24.469 21.656 1.959 1 83.06 13 THR B O 1
ATOM 2180 N N . PRO B 1 14 ? 24.891 21.188 4.121 1 88.38 14 PRO B N 1
ATOM 2181 C CA . PRO B 1 14 ? 23.5 20.828 4.34 1 88.38 14 PRO B CA 1
ATOM 2182 C C . PRO B 1 14 ? 22.531 21.938 3.936 1 88.38 14 PRO B C 1
ATOM 2184 O O . PRO B 1 14 ? 22.734 23.094 4.273 1 88.38 14 PRO B O 1
ATOM 2187 N N . PHE B 1 15 ? 21.562 21.625 3.102 1 89.38 15 PHE B N 1
ATOM 2188 C CA . PHE B 1 15 ? 20.438 22.453 2.705 1 89.38 15 PHE B CA 1
ATOM 2189 C C . PHE B 1 15 ? 20.891 23.578 1.779 1 89.38 15 PHE B C 1
ATOM 2191 O O . PHE B 1 15 ? 20.156 24.547 1.57 1 89.38 15 PHE B O 1
ATOM 2198 N N . ALA B 1 16 ? 22.094 23.453 1.337 1 86.94 16 ALA B N 1
ATOM 2199 C CA . ALA B 1 16 ? 22.547 24.438 0.359 1 86.94 16 ALA B CA 1
ATOM 2200 C C . ALA B 1 16 ? 21.891 24.203 -0.999 1 86.94 16 ALA B C 1
ATOM 2202 O O . ALA B 1 16 ? 21.562 23.062 -1.355 1 86.94 16 ALA B O 1
ATOM 2203 N N . THR B 1 17 ? 21.672 25.281 -1.686 1 87.94 17 THR B N 1
ATOM 2204 C CA . THR B 1 17 ? 21.062 25.188 -3.01 1 87.94 17 THR B CA 1
ATOM 2205 C C . THR B 1 17 ? 22.141 25.078 -4.09 1 87.94 17 THR B C 1
ATOM 2207 O O . THR B 1 17 ? 23.281 25.469 -3.875 1 87.94 17 THR B O 1
ATOM 2210 N N . ILE B 1 18 ? 21.828 24.391 -5.113 1 89.94 18 ILE B N 1
ATOM 2211 C CA . ILE B 1 18 ? 22.719 24.312 -6.27 1 89.94 18 ILE B CA 1
ATOM 2212 C C . ILE B 1 18 ? 22.031 24.938 -7.484 1 89.94 18 ILE B C 1
ATOM 2214 O O . ILE B 1 18 ? 20.797 25.016 -7.543 1 89.94 18 ILE B O 1
ATOM 2218 N N . PRO B 1 19 ? 22.891 25.391 -8.391 1 92.06 19 PRO B N 1
ATOM 2219 C CA . PRO B 1 19 ? 22.281 25.969 -9.586 1 92.06 19 PRO B CA 1
ATOM 2220 C C . PRO B 1 19 ? 21.359 25 -10.312 1 92.06 19 PRO B C 1
ATOM 2222 O O . PRO B 1 19 ? 21.609 23.797 -10.344 1 92.06 19 PRO B O 1
ATOM 2225 N N . ALA B 1 20 ? 20.266 25.531 -10.883 1 92.56 20 ALA B N 1
ATOM 2226 C CA . ALA B 1 20 ? 19.266 24.734 -11.578 1 92.56 20 ALA B CA 1
ATOM 2227 C C . ALA B 1 20 ? 19.891 23.922 -12.703 1 92.56 20 ALA B C 1
ATOM 2229 O O . ALA B 1 20 ? 19.484 22.781 -12.961 1 92.56 20 ALA B O 1
ATOM 2230 N N . SER B 1 21 ? 20.875 24.516 -13.328 1 94.38 21 SER B N 1
ATOM 2231 C CA . SER B 1 21 ? 21.531 23.828 -14.43 1 94.38 21 SER B CA 1
ATOM 2232 C C . SER B 1 21 ? 22.281 22.594 -13.938 1 94.38 21 SER B C 1
ATOM 2234 O O . SER B 1 21 ? 22.281 21.547 -14.602 1 94.38 21 SER B O 1
ATOM 2236 N N . THR B 1 22 ? 22.938 22.719 -12.828 1 93.12 22 THR B N 1
ATOM 2237 C CA . THR B 1 22 ? 23.656 21.594 -12.25 1 93.12 22 THR B CA 1
ATOM 2238 C C . THR B 1 22 ? 22.688 20.5 -11.812 1 93.12 22 THR B C 1
ATOM 2240 O O . THR B 1 22 ? 22.938 19.312 -12.039 1 93.12 22 THR B O 1
ATOM 2243 N N . ALA B 1 23 ? 21.578 20.906 -11.258 1 93.75 23 ALA B N 1
ATOM 2244 C CA . ALA B 1 23 ? 20.562 19.953 -10.82 1 93.75 23 ALA B CA 1
ATOM 2245 C C . ALA B 1 23 ? 19.984 19.188 -12.008 1 93.75 23 ALA B C 1
ATOM 2247 O O . ALA B 1 23 ? 19.812 17.969 -11.938 1 93.75 23 ALA B O 1
ATOM 2248 N N . THR B 1 24 ? 19.719 19.828 -13.047 1 95.38 24 THR B N 1
ATOM 2249 C CA . THR B 1 24 ? 19.172 19.219 -14.25 1 95.38 24 THR B CA 1
ATOM 2250 C C . THR B 1 24 ? 20.188 18.266 -14.875 1 95.38 24 THR B C 1
ATOM 2252 O O . THR B 1 24 ? 19.828 17.188 -15.344 1 95.38 24 THR B O 1
ATOM 2255 N N . THR B 1 25 ? 21.406 18.688 -14.859 1 96.56 25 THR B N 1
ATOM 2256 C CA . THR B 1 25 ? 22.469 17.844 -15.398 1 96.56 25 THR B CA 1
ATOM 2257 C C . THR B 1 25 ? 22.594 16.562 -14.586 1 96.56 25 THR B C 1
ATOM 2259 O O . THR B 1 25 ? 22.766 15.469 -15.141 1 96.56 25 THR B O 1
ATOM 2262 N N . LEU B 1 26 ? 22.484 16.688 -13.305 1 95.19 26 LEU B N 1
ATOM 2263 C CA . LEU B 1 26 ? 22.562 15.523 -12.43 1 95.19 26 LEU B CA 1
ATOM 2264 C C . LEU B 1 26 ? 21.375 14.594 -12.648 1 95.19 26 LEU B C 1
ATOM 2266 O O . LEU B 1 26 ? 21.531 13.375 -12.68 1 95.19 26 LEU B O 1
ATOM 2270 N N . ALA B 1 27 ? 20.266 15.141 -12.812 1 95.62 27 ALA B N 1
ATOM 2271 C CA . ALA B 1 27 ? 19.062 14.367 -13.078 1 95.62 27 ALA B CA 1
ATOM 2272 C C . ALA B 1 27 ? 19.172 13.609 -14.406 1 95.62 27 ALA B C 1
ATOM 2274 O O . ALA B 1 27 ? 18.859 12.422 -14.477 1 95.62 27 ALA B O 1
ATOM 2275 N N . LEU B 1 28 ? 19.641 14.273 -15.43 1 96.56 28 LEU B N 1
ATOM 2276 C CA . LEU B 1 28 ? 19.812 13.664 -16.75 1 96.56 28 LEU B CA 1
ATOM 2277 C C . LEU B 1 28 ? 20.875 12.578 -16.719 1 96.56 28 LEU B C 1
ATOM 2279 O O . LEU B 1 28 ? 20.75 11.547 -17.375 1 96.56 28 LEU B O 1
ATOM 2283 N N . ALA B 1 29 ? 21.906 12.844 -15.938 1 97.19 29 ALA B N 1
ATOM 2284 C CA . ALA B 1 29 ? 22.984 11.867 -15.805 1 97.19 29 ALA B CA 1
ATOM 2285 C C . ALA B 1 29 ? 22.453 10.555 -15.211 1 97.19 29 ALA B C 1
ATOM 2287 O O . ALA B 1 29 ? 22.906 9.477 -15.594 1 97.19 29 ALA B O 1
ATOM 2288 N N . MET B 1 30 ? 21.547 10.695 -14.281 1 96.5 30 MET B N 1
ATOM 2289 C CA . MET B 1 30 ? 20.953 9.508 -13.672 1 96.5 30 MET B CA 1
ATOM 2290 C C . MET B 1 30 ? 20.234 8.664 -14.719 1 96.5 30 MET B C 1
ATOM 2292 O O . MET B 1 30 ? 20.391 7.445 -14.758 1 96.5 30 MET B O 1
ATOM 2296 N N . TRP B 1 31 ? 19.516 9.258 -15.602 1 96.44 31 TRP B N 1
ATOM 2297 C CA . TRP B 1 31 ? 18.812 8.531 -16.641 1 96.44 31 TRP B CA 1
ATOM 2298 C C . TRP B 1 31 ? 19.781 7.918 -17.641 1 96.44 31 TRP B C 1
ATOM 2300 O O . TRP B 1 31 ? 19.562 6.809 -18.141 1 96.44 31 TRP B O 1
ATOM 2310 N N . VAL B 1 32 ? 20.828 8.641 -17.938 1 97.31 32 VAL B N 1
ATOM 2311 C CA . VAL B 1 32 ? 21.844 8.125 -18.828 1 97.31 32 VAL B CA 1
ATOM 2312 C C . VAL B 1 32 ? 22.484 6.879 -18.219 1 97.31 32 VAL B C 1
ATOM 2314 O O . VAL B 1 32 ? 22.734 5.891 -18.922 1 97.31 32 VAL B O 1
ATOM 2317 N N . VAL B 1 33 ? 22.656 6.957 -16.969 1 97.19 33 VAL B N 1
ATOM 2318 C CA . VAL B 1 33 ? 23.281 5.836 -16.281 1 97.19 33 VAL B CA 1
ATOM 2319 C C . VAL B 1 33 ? 22.328 4.641 -16.266 1 97.19 33 VAL B C 1
ATOM 2321 O O . VAL B 1 33 ? 22.734 3.512 -16.547 1 97.19 33 VAL B O 1
ATOM 2324 N N . VAL B 1 34 ? 21.078 4.875 -15.969 1 96.69 34 VAL B N 1
ATOM 2325 C CA . VAL B 1 34 ? 20.109 3.797 -15.836 1 96.69 34 VAL B CA 1
ATOM 2326 C C . VAL B 1 34 ? 19.828 3.186 -17.203 1 96.69 34 VAL B C 1
ATOM 2328 O O . VAL B 1 34 ? 19.938 1.972 -17.391 1 96.69 34 VAL B O 1
ATOM 2331 N N . ILE B 1 35 ? 19.516 4.016 -18.188 1 96.44 35 ILE B N 1
ATOM 2332 C CA . ILE B 1 35 ? 19.172 3.545 -19.531 1 96.44 35 ILE B CA 1
ATOM 2333 C C . ILE B 1 35 ? 20.438 3.057 -20.25 1 96.44 35 ILE B C 1
ATOM 2335 O O . ILE B 1 35 ? 20.406 2.027 -20.922 1 96.44 35 ILE B O 1
ATOM 2339 N N . GLY B 1 36 ? 21.484 3.846 -20.141 1 97.56 36 GLY B N 1
ATOM 2340 C CA . GLY B 1 36 ? 22.75 3.428 -20.719 1 97.56 36 GLY B CA 1
ATOM 2341 C C . GLY B 1 36 ? 23.281 2.139 -20.109 1 97.56 36 GLY B C 1
ATOM 2342 O O . GLY B 1 36 ? 23.797 1.276 -20.828 1 97.56 36 GLY B O 1
ATOM 2343 N N . GLY B 1 37 ? 23.141 2.049 -18.797 1 97.94 37 GLY B N 1
ATOM 2344 C CA . GLY B 1 37 ? 23.531 0.809 -18.141 1 97.94 37 GLY B CA 1
ATOM 2345 C C . GLY B 1 37 ? 22.719 -0.386 -18.609 1 97.94 37 GLY B C 1
ATOM 2346 O O . GLY B 1 37 ? 23.266 -1.459 -18.859 1 97.94 37 GLY B O 1
ATOM 2347 N N . TRP B 1 38 ? 21.422 -0.169 -18.688 1 97.62 38 TRP B N 1
ATOM 2348 C CA . TRP B 1 38 ? 20.531 -1.2 -19.219 1 97.62 38 TRP B CA 1
ATOM 2349 C C . TRP B 1 38 ? 20.969 -1.633 -20.609 1 97.62 38 TRP B C 1
ATOM 2351 O O . TRP B 1 38 ? 21.109 -2.828 -20.875 1 97.62 38 TRP B O 1
ATOM 2361 N N . ALA B 1 39 ? 21.203 -0.7 -21.453 1 97.94 39 ALA B N 1
ATOM 2362 C CA . ALA B 1 39 ? 21.609 -0.979 -22.828 1 97.94 39 ALA B CA 1
ATOM 2363 C C . ALA B 1 39 ? 22.953 -1.699 -22.875 1 97.94 39 ALA B C 1
ATOM 2365 O O . ALA B 1 39 ? 23.109 -2.717 -23.547 1 97.94 39 ALA B O 1
ATOM 2366 N N . LEU B 1 40 ? 23.875 -1.234 -22.078 1 97.94 40 LEU B N 1
ATOM 2367 C CA . LEU B 1 40 ? 25.219 -1.792 -22.078 1 97.94 40 LEU B CA 1
ATOM 2368 C C . LEU B 1 40 ? 25.219 -3.221 -21.547 1 97.94 40 LEU B C 1
ATOM 2370 O O . LEU B 1 40 ? 25.875 -4.102 -22.125 1 97.94 40 LEU B O 1
ATOM 2374 N N . LEU B 1 41 ? 24.484 -3.439 -20.547 1 98 41 LEU B N 1
ATOM 2375 C CA . LEU B 1 41 ? 24.469 -4.754 -19.906 1 98 41 LEU B CA 1
ATOM 2376 C C . LEU B 1 41 ? 23.75 -5.773 -20.797 1 98 41 LEU B C 1
ATOM 2378 O O . LEU B 1 41 ? 24.109 -6.949 -20.812 1 98 41 LEU B O 1
ATOM 2382 N N . SER B 1 42 ? 22.719 -5.328 -21.484 1 97.75 42 SER B N 1
ATOM 2383 C CA . SER B 1 42 ? 21.906 -6.246 -22.281 1 97.75 42 SER B CA 1
ATOM 2384 C C . SER B 1 42 ? 22.5 -6.434 -23.672 1 97.75 42 SER B C 1
ATOM 2386 O O . SER B 1 42 ? 22.688 -7.562 -24.125 1 97.75 42 SER B O 1
ATOM 2388 N N . TYR B 1 43 ? 22.938 -5.363 -24.359 1 97.69 43 TYR B N 1
ATOM 2389 C CA . TYR B 1 43 ? 23.531 -5.469 -25.688 1 97.69 43 TYR B CA 1
ATOM 2390 C C . TYR B 1 43 ? 24.922 -6.062 -25.625 1 97.69 43 TYR B C 1
ATOM 2392 O O . TYR B 1 43 ? 25.344 -6.781 -26.547 1 97.69 43 TYR B O 1
ATOM 2400 N N . GLY B 1 44 ? 25.594 -5.746 -24.594 1 97.25 44 GLY B N 1
ATOM 2401 C CA . GLY B 1 44 ? 26.938 -6.281 -24.406 1 97.25 44 GLY B CA 1
ATOM 2402 C C . GLY B 1 44 ? 26.938 -7.719 -23.922 1 97.25 44 GLY B C 1
ATOM 2403 O O . GLY B 1 44 ? 28 -8.344 -23.844 1 97.25 44 GLY B O 1
ATOM 2404 N N . ARG B 1 45 ? 25.812 -8.266 -23.516 1 96.06 45 ARG B N 1
ATOM 2405 C CA . ARG B 1 45 ? 25.625 -9.641 -23.078 1 96.06 45 ARG B CA 1
ATOM 2406 C C . ARG B 1 45 ? 26.359 -9.898 -21.766 1 96.06 45 ARG B C 1
ATOM 2408 O O . ARG B 1 45 ? 26.781 -11.031 -21.5 1 96.06 45 ARG B O 1
ATOM 2415 N N . VAL B 1 46 ? 26.641 -8.828 -21.078 1 96.56 46 VAL B N 1
ATOM 2416 C CA . VAL B 1 46 ? 27.156 -9 -19.719 1 96.56 46 VAL B CA 1
ATOM 2417 C C . VAL B 1 46 ? 26.156 -9.781 -18.875 1 96.56 46 VAL B C 1
ATOM 2419 O O . VAL B 1 46 ? 26.547 -10.633 -18.078 1 96.56 46 VAL B O 1
ATOM 2422 N N . VAL B 1 47 ? 24.906 -9.461 -19.031 1 96 47 VAL B N 1
ATOM 2423 C CA . VAL B 1 47 ? 23.781 -10.242 -18.531 1 96 47 VAL B CA 1
ATOM 2424 C C . VAL B 1 47 ? 23.078 -10.938 -19.703 1 96 47 VAL B C 1
ATOM 2426 O O . VAL B 1 47 ? 22.719 -10.297 -20.688 1 96 47 VAL B O 1
ATOM 2429 N N . PRO B 1 48 ? 22.969 -12.211 -19.531 1 96.56 48 PRO B N 1
ATOM 2430 C CA . PRO B 1 48 ? 22.312 -12.922 -20.625 1 96.56 48 PRO B CA 1
ATOM 2431 C C . PRO B 1 48 ? 20.906 -12.383 -20.906 1 96.56 48 PRO B C 1
ATOM 2433 O O . PRO B 1 48 ? 20.188 -12.023 -19.969 1 96.56 48 PRO B O 1
ATOM 2436 N N . ASN B 1 49 ? 20.516 -12.383 -22.156 1 95.12 49 ASN B N 1
ATOM 2437 C CA . ASN B 1 49 ? 19.234 -11.812 -22.594 1 95.12 49 ASN B CA 1
ATOM 2438 C C . ASN B 1 49 ? 18.047 -12.578 -22.016 1 95.12 49 ASN B C 1
ATOM 2440 O O . ASN B 1 49 ? 16.953 -12.039 -21.922 1 95.12 49 ASN B O 1
ATOM 2444 N N . MET B 1 50 ? 18.359 -13.781 -21.609 1 93.38 50 MET B N 1
ATOM 2445 C CA . MET B 1 50 ? 17.297 -14.555 -20.969 1 93.38 50 MET B CA 1
ATOM 2446 C C . MET B 1 50 ? 16.891 -13.93 -19.641 1 93.38 50 MET B C 1
ATOM 2448 O O . MET B 1 50 ? 15.766 -14.133 -19.172 1 93.38 50 MET B O 1
ATOM 2452 N N . PHE B 1 51 ? 17.781 -13.109 -19.125 1 95.5 51 PHE B N 1
ATOM 2453 C CA . PHE B 1 51 ? 17.5 -12.477 -17.844 1 95.5 51 PHE B CA 1
ATOM 2454 C C . PHE B 1 51 ? 17.266 -10.984 -18.016 1 95.5 51 PHE B C 1
ATOM 2456 O O . PHE B 1 51 ? 16.516 -10.375 -17.25 1 95.5 51 PHE B O 1
ATOM 2463 N N . LEU B 1 52 ? 17.906 -10.414 -18.953 1 98.12 52 LEU B N 1
ATOM 2464 C CA . LEU B 1 52 ? 17.781 -8.984 -19.203 1 98.12 52 LEU B CA 1
ATOM 2465 C C . LEU B 1 52 ? 17.625 -8.703 -20.688 1 98.12 52 LEU B C 1
ATOM 2467 O O . LEU B 1 52 ? 18.609 -8.688 -21.438 1 98.12 52 LEU B O 1
ATOM 2471 N N . PRO B 1 53 ? 16.391 -8.438 -21.047 1 98.5 53 PRO B N 1
ATOM 2472 C CA . PRO B 1 53 ? 16.188 -8.156 -22.484 1 98.5 53 PRO B CA 1
ATOM 2473 C C . PRO B 1 53 ? 16.75 -6.801 -22.906 1 98.5 53 PRO B C 1
ATOM 2475 O O . PRO B 1 53 ? 16.906 -5.906 -22.062 1 98.5 53 PRO B O 1
ATOM 2478 N N . THR B 1 54 ? 17.094 -6.688 -24.125 1 98.38 54 THR B N 1
ATOM 2479 C CA . THR B 1 54 ? 17.5 -5.379 -24.625 1 98.38 54 THR B CA 1
ATOM 2480 C C . THR B 1 54 ? 16.297 -4.445 -24.75 1 98.38 54 THR B C 1
ATOM 2482 O O . THR B 1 54 ? 15.164 -4.902 -24.922 1 98.38 54 THR B O 1
ATOM 2485 N N . PRO B 1 55 ? 16.594 -3.154 -24.609 1 98.06 55 PRO B N 1
ATOM 2486 C CA . PRO B 1 55 ? 15.492 -2.217 -24.875 1 98.06 55 PRO B CA 1
ATOM 2487 C C . PRO B 1 55 ? 14.859 -2.418 -26.25 1 98.06 55 PRO B C 1
ATOM 2489 O O . PRO B 1 55 ? 13.641 -2.281 -26.391 1 98.06 55 PRO B O 1
ATOM 2492 N N . GLY B 1 56 ? 15.625 -2.805 -27.188 1 98 56 GLY B N 1
ATOM 2493 C CA . GLY B 1 56 ? 15.109 -3.062 -28.531 1 98 56 GLY B CA 1
ATOM 2494 C C . GLY B 1 56 ? 14.141 -4.23 -28.578 1 98 56 GLY B C 1
ATOM 2495 O O . GLY B 1 56 ? 13.102 -4.148 -29.234 1 98 56 GLY B O 1
ATOM 2496 N N . THR B 1 57 ? 14.477 -5.289 -27.922 1 98.25 57 THR B N 1
ATOM 2497 C CA . THR B 1 57 ? 13.617 -6.469 -27.906 1 98.25 57 THR B CA 1
ATOM 2498 C C . THR B 1 57 ? 12.289 -6.164 -27.219 1 98.25 57 THR B C 1
ATOM 2500 O O . THR B 1 57 ? 11.242 -6.68 -27.609 1 98.25 57 THR B O 1
ATOM 2503 N N . VAL B 1 58 ? 12.328 -5.383 -26.156 1 98.62 58 VAL B N 1
ATOM 2504 C CA . VAL B 1 58 ? 11.102 -4.996 -25.469 1 98.62 58 VAL B CA 1
ATOM 2505 C C . VAL B 1 58 ? 10.211 -4.191 -26.406 1 98.62 58 VAL B C 1
ATOM 2507 O O . VAL B 1 58 ? 8.992 -4.406 -26.453 1 98.62 58 VAL B O 1
ATOM 2510 N N . LEU B 1 59 ? 10.844 -3.293 -27.172 1 98.31 59 LEU B N 1
ATOM 2511 C CA . LEU B 1 59 ? 10.086 -2.486 -28.125 1 98.31 59 LEU B CA 1
ATOM 2512 C C . LEU B 1 59 ? 9.5 -3.355 -29.234 1 98.31 59 LEU B C 1
ATOM 2514 O O . LEU B 1 59 ? 8.375 -3.137 -29.672 1 98.31 59 LEU B O 1
ATOM 2518 N N . GLU B 1 60 ? 10.227 -4.301 -29.672 1 98.38 60 GLU B N 1
ATOM 2519 C CA . GLU B 1 60 ? 9.766 -5.227 -30.703 1 98.38 60 GLU B CA 1
ATOM 2520 C C . GLU B 1 60 ? 8.594 -6.062 -30.203 1 98.38 60 GLU B C 1
ATOM 2522 O O . GLU B 1 60 ? 7.609 -6.262 -30.922 1 98.38 60 GLU B O 1
ATOM 2527 N N . THR B 1 61 ? 8.75 -6.547 -28.984 1 98.56 61 THR B N 1
ATOM 2528 C CA . THR B 1 61 ? 7.676 -7.312 -28.359 1 98.56 61 THR B CA 1
ATOM 2529 C C . THR B 1 61 ? 6.414 -6.461 -28.219 1 98.56 61 THR B C 1
ATOM 2531 O O . THR B 1 61 ? 5.309 -6.93 -28.484 1 98.56 61 THR B O 1
ATOM 2534 N N . THR B 1 62 ? 6.605 -5.223 -27.828 1 98.69 62 THR B N 1
ATOM 2535 C CA . THR B 1 62 ? 5.48 -4.301 -27.703 1 98.69 62 THR B CA 1
ATOM 2536 C C . THR B 1 62 ? 4.785 -4.102 -29.031 1 98.69 62 THR B C 1
ATOM 2538 O O . THR B 1 62 ? 3.557 -4.145 -29.125 1 98.69 62 THR B O 1
ATOM 2541 N N . TYR B 1 63 ? 5.613 -3.943 -30.031 1 98.31 63 TYR B N 1
ATOM 2542 C CA . TYR B 1 63 ? 5.082 -3.746 -31.375 1 98.31 63 TYR B CA 1
ATOM 2543 C C . TYR B 1 63 ? 4.328 -4.98 -31.844 1 98.31 63 TYR B C 1
ATOM 2545 O O . TYR B 1 63 ? 3.199 -4.879 -32.344 1 98.31 63 TYR B O 1
ATOM 2553 N N . ARG B 1 64 ? 4.863 -6.105 -31.703 1 98.25 64 ARG B N 1
ATOM 2554 C CA . ARG B 1 64 ? 4.262 -7.367 -32.125 1 98.25 64 ARG B CA 1
ATOM 2555 C C . ARG B 1 64 ? 2.943 -7.617 -31.391 1 98.25 64 ARG B C 1
ATOM 2557 O O . ARG B 1 64 ? 1.933 -7.93 -32.031 1 98.25 64 ARG B O 1
ATOM 2564 N N . MET B 1 65 ? 2.963 -7.422 -30.078 1 98.44 65 MET B N 1
ATOM 2565 C CA . MET B 1 65 ? 1.771 -7.707 -29.281 1 98.44 65 MET B CA 1
ATOM 2566 C C . MET B 1 65 ? 0.703 -6.641 -29.5 1 98.44 65 MET B C 1
ATOM 2568 O O . MET B 1 65 ? -0.474 -6.867 -29.203 1 98.44 65 MET B O 1
ATOM 2572 N N . SER B 1 66 ? 1.105 -5.469 -29.969 1 98.12 66 SER B N 1
ATOM 2573 C CA . SER B 1 66 ? 0.128 -4.461 -30.375 1 98.12 66 SER B CA 1
ATOM 2574 C C . SER B 1 66 ? -0.574 -4.859 -31.656 1 98.12 66 SER B C 1
ATOM 2576 O O . SER B 1 66 ? -1.775 -4.633 -31.812 1 98.12 66 SER B O 1
ATOM 2578 N N . LEU B 1 67 ? 0.141 -5.477 -32.562 1 97.75 67 LEU B N 1
ATOM 2579 C CA . LEU B 1 67 ? -0.383 -5.855 -33.844 1 97.75 67 LEU B CA 1
ATOM 2580 C C . LEU B 1 67 ? -1.347 -7.031 -33.719 1 97.75 67 LEU B C 1
ATOM 2582 O O . LEU B 1 67 ? -2.369 -7.074 -34.438 1 97.75 67 LEU B O 1
ATOM 2586 N N . ASP B 1 68 ? -1.049 -7.941 -32.875 1 97.38 68 ASP B N 1
ATOM 2587 C CA . ASP B 1 68 ? -1.912 -9.117 -32.812 1 97.38 68 ASP B CA 1
ATOM 2588 C C . ASP B 1 68 ? -3.074 -8.867 -31.844 1 97.38 68 ASP B C 1
ATOM 2590 O O . ASP B 1 68 ? -3.904 -9.75 -31.625 1 97.38 68 ASP B O 1
ATOM 2594 N N . GLY B 1 69 ? -3.061 -7.699 -31.141 1 97.88 69 GLY B N 1
ATOM 2595 C CA . GLY B 1 69 ? -4.195 -7.281 -30.328 1 97.88 69 GLY B CA 1
ATOM 2596 C C . GLY B 1 69 ? -4.098 -7.723 -28.891 1 97.88 69 GLY B C 1
ATOM 2597 O O . GLY B 1 69 ? -4.867 -7.273 -28.031 1 97.88 69 GLY B O 1
ATOM 2598 N N . SER B 1 70 ? -3.164 -8.555 -28.547 1 98.06 70 SER B N 1
ATOM 2599 C CA . SER B 1 70 ? -3.053 -9.109 -27.203 1 98.06 70 SER B CA 1
ATOM 2600 C C . SER B 1 70 ? -2.695 -8.031 -26.188 1 98.06 70 SER B C 1
ATOM 2602 O O . SER B 1 70 ? -3.234 -8.008 -25.078 1 98.06 70 SER B O 1
ATOM 2604 N N . LEU B 1 71 ? -1.761 -7.164 -26.609 1 98.44 71 LEU B N 1
ATOM 2605 C CA . LEU B 1 71 ? -1.394 -6.086 -25.703 1 98.44 71 LEU B CA 1
ATOM 2606 C C . LEU B 1 71 ? -2.609 -5.238 -25.344 1 98.44 71 LEU B C 1
ATOM 2608 O O . LEU B 1 71 ? -2.84 -4.938 -24.172 1 98.44 71 LEU B O 1
ATOM 2612 N N . PHE B 1 72 ? -3.375 -4.871 -26.297 1 98.19 72 PHE B N 1
ATOM 2613 C CA . PHE B 1 72 ? -4.566 -4.059 -26.062 1 98.19 72 PHE B CA 1
ATOM 2614 C C . PHE B 1 72 ? -5.574 -4.801 -25.203 1 98.19 72 PHE B C 1
ATOM 2616 O O . PHE B 1 72 ? -6.145 -4.227 -24.266 1 98.19 72 PHE B O 1
ATOM 2623 N N . TYR B 1 73 ? -5.762 -6.031 -25.484 1 98.44 73 TYR B N 1
ATOM 2624 C CA . TYR B 1 73 ? -6.719 -6.855 -24.75 1 98.44 73 TYR B CA 1
ATOM 2625 C C . TYR B 1 73 ? -6.355 -6.934 -23.266 1 98.44 73 TYR B C 1
ATOM 2627 O O . TYR B 1 73 ? -7.188 -6.652 -22.406 1 98.44 73 TYR B O 1
ATOM 2635 N N . HIS B 1 74 ? -5.148 -7.262 -22.906 1 98.75 74 HIS B N 1
ATOM 2636 C CA . HIS B 1 74 ? -4.711 -7.422 -21.531 1 98.75 74 HIS B CA 1
ATOM 2637 C C . HIS B 1 74 ? -4.641 -6.074 -20.812 1 98.75 74 HIS B C 1
ATOM 2639 O O . HIS B 1 74 ? -4.934 -5.984 -19.625 1 98.75 74 HIS B O 1
ATOM 2645 N N . THR B 1 75 ? -4.273 -5.043 -21.594 1 98.75 75 THR B N 1
ATOM 2646 C CA . THR B 1 75 ? -4.246 -3.699 -21.016 1 98.75 75 THR B CA 1
ATOM 2647 C C . THR B 1 75 ? -5.656 -3.242 -20.656 1 98.75 75 THR B C 1
ATOM 2649 O O . THR B 1 75 ? -5.879 -2.729 -19.547 1 98.75 75 THR B O 1
ATOM 2652 N N . LEU B 1 76 ? -6.555 -3.475 -21.516 1 98.25 76 LEU B N 1
ATOM 2653 C CA . LEU B 1 76 ? -7.934 -3.051 -21.281 1 98.25 76 LEU B CA 1
ATOM 2654 C C . LEU B 1 76 ? -8.562 -3.848 -20.156 1 98.25 76 LEU B C 1
ATOM 2656 O O . LEU B 1 76 ? -9.336 -3.299 -19.359 1 98.25 76 LEU B O 1
ATOM 2660 N N . THR B 1 77 ? -8.281 -5.078 -20.125 1 98.31 77 THR B N 1
ATOM 2661 C CA . THR B 1 77 ? -8.828 -5.91 -19.062 1 98.31 77 THR B CA 1
ATOM 2662 C C . THR B 1 77 ? -8.305 -5.445 -17.703 1 98.31 77 THR B C 1
ATOM 2664 O O . THR B 1 77 ? -9.078 -5.34 -16.734 1 98.31 77 THR B O 1
ATOM 2667 N N . SER B 1 78 ? -7.016 -5.172 -17.609 1 98.75 78 SER B N 1
ATOM 2668 C CA . SER B 1 78 ? -6.445 -4.637 -16.375 1 98.75 78 SER B CA 1
ATOM 2669 C C . SER B 1 78 ? -7.059 -3.287 -16.016 1 98.75 78 SER B C 1
ATOM 2671 O O . SER B 1 78 ? -7.453 -3.059 -14.875 1 98.75 78 SER B O 1
ATOM 2673 N N . ALA B 1 79 ? -7.188 -2.443 -17.016 1 98.62 79 ALA B N 1
ATOM 2674 C CA . ALA B 1 79 ? -7.727 -1.103 -16.781 1 98.62 79 ALA B CA 1
ATOM 2675 C C . ALA B 1 79 ? -9.172 -1.166 -16.312 1 98.62 79 ALA B C 1
ATOM 2677 O O . ALA B 1 79 ? -9.562 -0.443 -15.391 1 98.62 79 ALA B O 1
ATOM 2678 N N . LYS B 1 80 ? -9.938 -1.998 -16.875 1 98.44 80 LYS B N 1
ATOM 2679 C CA . LYS B 1 80 ? -11.344 -2.152 -16.516 1 98.44 80 LYS B CA 1
ATOM 2680 C C . LYS B 1 80 ? -11.492 -2.596 -15.062 1 98.44 80 LYS B C 1
ATOM 2682 O O . LYS B 1 80 ? -12.297 -2.033 -14.32 1 98.44 80 LYS B O 1
ATOM 2687 N N . VAL B 1 81 ? -10.727 -3.523 -14.688 1 98.62 81 VAL B N 1
ATOM 2688 C CA . VAL B 1 81 ? -10.812 -4.102 -13.352 1 98.62 81 VAL B CA 1
ATOM 2689 C C . VAL B 1 81 ? -10.422 -3.055 -12.312 1 98.62 81 VAL B C 1
ATOM 2691 O O . VAL B 1 81 ? -11.156 -2.834 -11.344 1 98.62 81 VAL B O 1
ATOM 2694 N N . VAL B 1 82 ? -9.289 -2.393 -12.516 1 98.56 82 VAL B N 1
ATOM 2695 C CA . VAL B 1 82 ? -8.781 -1.462 -11.516 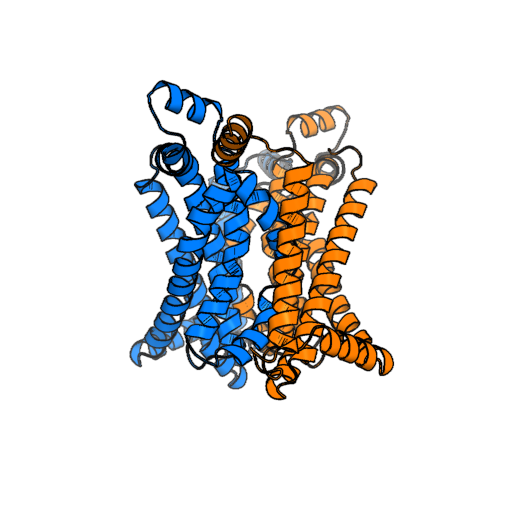1 98.56 82 VAL B CA 1
ATOM 2696 C C . VAL B 1 82 ? -9.711 -0.25 -11.422 1 98.56 82 VAL B C 1
ATOM 2698 O O . VAL B 1 82 ? -9.992 0.239 -10.328 1 98.56 82 VAL B O 1
ATOM 2701 N N . ILE B 1 83 ? -10.234 0.223 -12.562 1 98.38 83 ILE B N 1
ATOM 2702 C CA . ILE B 1 83 ? -11.094 1.402 -12.586 1 98.38 83 ILE B CA 1
ATOM 2703 C C . ILE B 1 83 ? -12.43 1.08 -11.93 1 98.38 83 ILE B C 1
ATOM 2705 O O . ILE B 1 83 ? -12.914 1.841 -11.086 1 98.38 83 ILE B O 1
ATOM 2709 N N . LEU B 1 84 ? -12.984 -0.047 -12.234 1 98.62 84 LEU B N 1
ATOM 2710 C CA . LEU B 1 84 ? -14.273 -0.42 -11.664 1 98.62 84 LEU B CA 1
ATOM 2711 C C . LEU B 1 84 ? -14.156 -0.664 -10.164 1 98.62 84 LEU B C 1
ATOM 2713 O O . LEU B 1 84 ? -14.992 -0.192 -9.383 1 98.62 84 LEU B O 1
ATOM 2717 N N . GLY B 1 85 ? -13.18 -1.405 -9.773 1 98.75 85 GLY B N 1
ATOM 2718 C CA . GLY B 1 85 ? -12.969 -1.63 -8.352 1 98.75 85 GLY B CA 1
ATOM 2719 C C . GLY B 1 85 ? -12.766 -0.346 -7.566 1 98.75 85 GLY B C 1
ATOM 2720 O O . GLY B 1 85 ? -13.32 -0.187 -6.477 1 98.75 85 GLY B O 1
ATOM 2721 N N . PHE B 1 86 ? -12.023 0.554 -8.188 1 98.75 86 PHE B N 1
ATOM 2722 C CA . PHE B 1 86 ? -11.719 1.828 -7.547 1 98.75 86 PHE B CA 1
ATOM 2723 C C . PHE B 1 86 ? -12.969 2.697 -7.453 1 98.75 86 PHE B C 1
ATOM 2725 O O . PHE B 1 86 ? -13.219 3.33 -6.426 1 98.75 86 PHE B O 1
ATOM 2732 N N . ILE B 1 87 ? -13.727 2.717 -8.484 1 98.62 87 ILE B N 1
ATOM 2733 C CA . ILE B 1 87 ? -14.938 3.529 -8.531 1 98.62 87 ILE B CA 1
ATOM 2734 C C . ILE B 1 87 ? -15.93 3.025 -7.484 1 98.62 87 ILE B C 1
ATOM 2736 O O . ILE B 1 87 ? -16.5 3.816 -6.73 1 98.62 87 ILE B O 1
ATOM 2740 N N . VAL B 1 88 ? -16.109 1.771 -7.395 1 98.69 88 VAL B N 1
ATOM 2741 C CA . VAL B 1 88 ? -17.031 1.199 -6.426 1 98.69 88 VAL B CA 1
ATOM 2742 C C . VAL B 1 88 ? -16.562 1.514 -5.008 1 98.69 88 VAL B C 1
ATOM 2744 O O . VAL B 1 88 ? -17.359 1.909 -4.156 1 98.69 88 VAL B O 1
ATOM 2747 N N . SER B 1 89 ? -15.297 1.34 -4.793 1 98.81 89 SER B N 1
ATOM 2748 C CA . SER B 1 89 ? -14.719 1.644 -3.486 1 98.81 89 SER B CA 1
ATOM 2749 C C . SER B 1 89 ? -14.922 3.111 -3.121 1 98.81 89 SER B C 1
ATOM 2751 O O . SER B 1 89 ? -15.398 3.426 -2.029 1 98.81 89 SER B O 1
ATOM 2753 N N . SER B 1 90 ? -14.648 4 -4.051 1 98.75 90 SER B N 1
ATOM 2754 C CA . SER B 1 90 ? -14.672 5.438 -3.803 1 98.75 90 SER B CA 1
ATOM 2755 C C . SER B 1 90 ? -16.094 5.953 -3.641 1 98.75 90 SER B C 1
ATOM 2757 O O . SER B 1 90 ? -16.344 6.852 -2.836 1 98.75 90 SER B O 1
ATOM 2759 N N . LEU B 1 91 ? -17 5.379 -4.387 1 98.5 91 LEU B N 1
ATOM 2760 C CA . LEU B 1 91 ? -18.406 5.797 -4.324 1 98.5 91 LEU B CA 1
ATOM 2761 C C . LEU B 1 91 ? -18.984 5.52 -2.945 1 98.5 91 LEU B C 1
ATOM 2763 O O . LEU B 1 91 ? -19.875 6.246 -2.486 1 98.5 91 LEU B O 1
ATOM 2767 N N . ILE B 1 92 ? -18.484 4.547 -2.303 1 98.56 92 ILE B N 1
ATOM 2768 C CA . ILE B 1 92 ? -18.969 4.203 -0.971 1 98.56 92 ILE B CA 1
ATOM 2769 C C . ILE B 1 92 ? -18.141 4.918 0.087 1 98.56 92 ILE B C 1
ATOM 2771 O O . ILE B 1 92 ? -18.672 5.457 1.055 1 98.56 92 ILE B O 1
ATOM 2775 N N . ALA B 1 93 ? -16.844 4.957 -0.103 1 98.69 93 ALA B N 1
ATOM 2776 C CA . ALA B 1 93 ? -15.922 5.484 0.898 1 98.69 93 ALA B CA 1
ATOM 2777 C C . ALA B 1 93 ? -16.094 6.992 1.064 1 98.69 93 ALA B C 1
ATOM 2779 O O . ALA B 1 93 ? -15.945 7.52 2.168 1 98.69 93 ALA B O 1
ATOM 2780 N N . VAL B 1 94 ? -16.406 7.691 -0.009 1 98.5 94 VAL B N 1
ATOM 2781 C CA . VAL B 1 94 ? -16.469 9.148 0.053 1 98.5 94 VAL B CA 1
ATOM 2782 C C . VAL B 1 94 ? -17.641 9.57 0.941 1 98.5 94 VAL B C 1
ATOM 2784 O O . VAL B 1 94 ? -17.438 10.258 1.946 1 98.5 94 VAL B O 1
ATOM 2787 N N . PRO B 1 95 ? -18.906 9.117 0.686 1 98.12 95 PRO B N 1
ATOM 2788 C CA . PRO B 1 95 ? -20 9.523 1.569 1 98.12 95 PRO B CA 1
ATOM 2789 C C . PRO B 1 95 ? -19.828 9 2.992 1 98.12 95 PRO B C 1
ATOM 2791 O O . PRO B 1 95 ? -20.047 9.742 3.957 1 98.12 95 PRO B O 1
ATOM 2794 N N . LEU B 1 96 ? -19.438 7.789 3.133 1 98.25 96 LEU B N 1
ATOM 2795 C CA . LEU B 1 96 ? -19.297 7.203 4.461 1 98.25 96 LEU B CA 1
ATOM 2796 C C . LEU B 1 96 ? -18.156 7.867 5.227 1 98.25 96 LEU B C 1
ATOM 2798 O O . LEU B 1 96 ? -18.25 8.055 6.441 1 98.25 96 LEU B O 1
ATOM 2802 N N . GLY B 1 97 ? -17.078 8.156 4.5 1 98.31 97 GLY B N 1
ATOM 2803 C CA . GLY B 1 97 ? -15.969 8.867 5.113 1 98.31 97 GLY B CA 1
ATOM 2804 C C . GLY B 1 97 ? -16.344 10.266 5.578 1 98.31 97 GLY B C 1
ATOM 2805 O O . GLY B 1 97 ? -15.93 10.695 6.656 1 98.31 97 GLY B O 1
ATOM 2806 N N . LEU B 1 98 ? -17.094 10.953 4.793 1 97.75 98 LEU B N 1
ATOM 2807 C CA . LEU B 1 98 ? -17.594 12.266 5.184 1 97.75 98 LEU B CA 1
ATOM 2808 C C . LEU B 1 98 ? -18.438 12.172 6.449 1 97.75 98 LEU B C 1
ATOM 2810 O O . LEU B 1 98 ? -18.281 12.977 7.371 1 97.75 98 LEU B O 1
ATOM 2814 N N . TRP B 1 99 ? -19.234 11.133 6.477 1 97.12 99 TRP B N 1
ATOM 2815 C CA . TRP B 1 99 ? -20.094 10.961 7.641 1 97.12 99 TRP B CA 1
ATOM 2816 C C . TRP B 1 99 ? -19.281 10.57 8.867 1 97.12 99 TRP B C 1
ATOM 2818 O O . TRP B 1 99 ? -19.547 11.047 9.977 1 97.12 99 TRP B O 1
ATOM 2828 N N . MET B 1 100 ? -18.359 9.781 8.664 1 96.94 100 MET B N 1
ATOM 2829 C CA . MET B 1 100 ? -17.516 9.328 9.766 1 96.94 100 MET B CA 1
ATOM 2830 C C . MET B 1 100 ? -16.688 10.484 10.32 1 96.94 100 MET B C 1
ATOM 2832 O O . MET B 1 100 ? -16.438 10.547 11.531 1 96.94 100 MET B O 1
ATOM 2836 N N . GLY B 1 101 ? -16.312 11.352 9.469 1 96.44 101 GLY B N 1
ATOM 2837 C CA . GLY B 1 101 ? -15.531 12.5 9.898 1 96.44 101 GLY B CA 1
ATOM 2838 C C . GLY B 1 101 ? -16.375 13.594 10.523 1 96.44 101 GLY B C 1
ATOM 2839 O O . GLY B 1 101 ? -15.852 14.438 11.258 1 96.44 101 GLY B O 1
ATOM 2840 N N . THR B 1 102 ? -17.672 13.586 10.289 1 95.56 102 THR B N 1
ATOM 2841 C CA . THR B 1 102 ? -18.531 14.688 10.695 1 95.56 102 THR B CA 1
ATOM 2842 C C . THR B 1 102 ? -19.344 14.312 11.93 1 95.56 102 THR B C 1
ATOM 2844 O O . THR B 1 102 ? -19.562 15.148 12.812 1 95.56 102 THR B O 1
ATOM 2847 N N . TYR B 1 103 ? -19.781 13.062 11.992 1 94.94 103 TYR B N 1
ATOM 2848 C CA . TYR B 1 103 ? -20.672 12.656 13.062 1 94.94 103 TYR B CA 1
ATOM 2849 C C . TYR B 1 103 ? -20 11.641 13.984 1 94.94 103 TYR B C 1
ATOM 2851 O O . TYR B 1 103 ? -19.641 10.547 13.547 1 94.94 103 TYR B O 1
ATOM 2859 N N . ARG B 1 104 ? -20.047 11.914 15.203 1 93.81 104 ARG B N 1
ATOM 2860 C CA . ARG B 1 104 ? -19.453 11.016 16.188 1 93.81 104 ARG B CA 1
ATOM 2861 C C . ARG B 1 104 ? -20.234 9.711 16.281 1 93.81 104 ARG B C 1
ATOM 2863 O O . ARG B 1 104 ? -19.656 8.648 16.531 1 93.81 104 ARG B O 1
ATOM 2870 N N . ALA B 1 105 ? -21.5 9.797 15.992 1 92.75 105 ALA B N 1
ATOM 2871 C CA . ALA B 1 105 ? -22.344 8.617 16.047 1 92.75 105 ALA B CA 1
ATOM 2872 C C . ALA B 1 105 ? -21.969 7.613 14.969 1 92.75 105 ALA B C 1
ATOM 2874 O O . ALA B 1 105 ? -22.156 6.406 15.133 1 92.75 105 ALA B O 1
ATOM 2875 N N . VAL B 1 106 ? -21.469 8.125 13.891 1 95.81 106 VAL B N 1
ATOM 2876 C CA . VAL B 1 106 ? -21.016 7.266 12.805 1 95.81 106 VAL B CA 1
ATOM 2877 C C . VAL B 1 106 ? -19.578 6.812 13.062 1 95.81 106 VAL B C 1
ATOM 2879 O O . VAL B 1 106 ? -19.234 5.648 12.836 1 95.81 106 VAL B O 1
ATOM 2882 N N . GLN B 1 107 ? -18.828 7.633 13.562 1 96.56 107 GLN B N 1
ATOM 2883 C CA . GLN B 1 107 ? -17.422 7.363 13.828 1 96.56 107 GLN B CA 1
ATOM 2884 C C . GLN B 1 107 ? -17.266 6.289 14.906 1 96.56 107 GLN B C 1
ATOM 2886 O O . GLN B 1 107 ? -16.453 5.367 14.75 1 96.56 107 GLN B O 1
ATOM 2891 N N . ALA B 1 108 ? -18.016 6.363 15.914 1 95.44 108 ALA B N 1
ATOM 2892 C CA . ALA B 1 108 ? -17.812 5.562 17.125 1 95.44 108 ALA B CA 1
ATOM 2893 C C . ALA B 1 108 ? -17.938 4.07 16.812 1 95.44 108 ALA B C 1
ATOM 2895 O O . ALA B 1 108 ? -17.078 3.279 17.203 1 95.44 108 ALA B O 1
ATOM 2896 N N . PRO B 1 109 ? -18.922 3.672 16.094 1 95.69 109 PRO B N 1
ATOM 2897 C CA . PRO B 1 109 ? -19.016 2.238 15.812 1 95.69 109 PRO B CA 1
ATOM 2898 C C . PRO B 1 109 ? -18.078 1.798 14.688 1 95.69 109 PRO B C 1
ATOM 2900 O O . PRO B 1 109 ? -17.562 0.673 14.711 1 95.69 109 PRO B O 1
ATOM 2903 N N . LEU B 1 110 ? -17.703 2.645 13.75 1 97.12 110 LEU B N 1
ATOM 2904 C CA . LEU B 1 110 ? -16.938 2.24 12.57 1 97.12 110 LEU B CA 1
ATOM 2905 C C . LEU B 1 110 ? -15.438 2.285 12.852 1 97.12 110 LEU B C 1
ATOM 2907 O O . LEU B 1 110 ? -14.68 1.487 12.297 1 97.12 110 LEU B O 1
ATOM 2911 N N . GLU B 1 111 ? -15.086 3.133 13.664 1 95.19 111 GLU B N 1
ATOM 2912 C CA . GLU B 1 111 ? -13.672 3.396 13.883 1 95.19 111 GLU B CA 1
ATOM 2913 C C . GLU B 1 111 ? -12.953 2.156 14.406 1 95.19 111 GLU B C 1
ATOM 2915 O O . GLU B 1 111 ? -11.891 1.789 13.906 1 95.19 111 GLU B O 1
ATOM 2920 N N . PRO B 1 112 ? -13.469 1.455 15.359 1 93.56 112 PRO B N 1
ATOM 2921 C CA . PRO B 1 112 ? -12.773 0.261 15.836 1 93.56 112 PRO B CA 1
ATOM 2922 C C . PRO B 1 112 ? -12.664 -0.829 14.773 1 93.56 112 PRO B C 1
ATOM 2924 O O . PRO B 1 112 ? -11.648 -1.526 14.703 1 93.56 112 PRO B O 1
ATOM 2927 N N . LEU B 1 113 ? -13.664 -0.98 14.016 1 95.19 113 LEU B N 1
ATOM 2928 C CA . LEU B 1 113 ? -13.648 -1.975 12.945 1 95.19 113 LEU B CA 1
ATOM 2929 C C . LEU B 1 113 ? -12.625 -1.606 11.875 1 95.19 113 LEU B C 1
ATOM 2931 O O . LEU B 1 113 ? -11.828 -2.451 11.453 1 95.19 113 LEU B O 1
ATOM 2935 N N . VAL B 1 114 ? -12.68 -0.383 11.508 1 95.31 114 VAL B N 1
ATOM 2936 C CA . VAL B 1 114 ? -11.797 0.101 10.453 1 95.31 114 VAL B CA 1
ATOM 2937 C C . VAL B 1 114 ? -10.344 0.025 10.914 1 95.31 114 VAL B C 1
ATOM 2939 O O . VAL B 1 114 ? -9.461 -0.391 10.156 1 95.31 114 VAL B O 1
ATOM 2942 N N . ASN B 1 115 ? -10.141 0.348 12.148 1 89.88 115 ASN B N 1
ATOM 2943 C CA . ASN B 1 115 ? -8.789 0.301 12.711 1 89.88 115 ASN B CA 1
ATOM 2944 C C . ASN B 1 115 ? -8.273 -1.132 12.812 1 89.88 115 ASN B C 1
ATOM 2946 O O . ASN B 1 115 ? -7.082 -1.383 12.617 1 89.88 115 ASN B O 1
ATOM 2950 N N . PHE B 1 116 ? -9.133 -1.99 13.094 1 90.88 116 PHE B N 1
ATOM 2951 C CA . PHE B 1 116 ? -8.75 -3.396 13.164 1 90.88 116 PHE B CA 1
ATOM 2952 C C . PHE B 1 116 ? -8.398 -3.928 11.781 1 90.88 116 PHE B C 1
ATOM 2954 O O . PHE B 1 116 ? -7.367 -4.586 11.609 1 90.88 116 PHE B O 1
ATOM 2961 N N . ILE B 1 117 ? -9.156 -3.674 10.805 1 92.25 117 ILE B N 1
ATOM 2962 C CA . ILE B 1 117 ? -8.984 -4.191 9.453 1 92.25 117 ILE B CA 1
ATOM 2963 C C . ILE B 1 117 ? -7.719 -3.605 8.836 1 92.25 117 ILE B C 1
ATOM 2965 O O . ILE B 1 117 ? -7.027 -4.277 8.062 1 92.25 117 ILE B O 1
ATOM 2969 N N . ARG B 1 118 ? -7.375 -2.486 9.242 1 87.5 118 ARG B N 1
ATOM 2970 C CA . ARG B 1 118 ? -6.219 -1.805 8.672 1 87.5 118 ARG B CA 1
ATOM 2971 C C . ARG B 1 118 ? -4.922 -2.516 9.047 1 87.5 118 ARG B C 1
ATOM 2973 O O . ARG B 1 118 ? -3.883 -2.299 8.414 1 87.5 118 ARG B O 1
ATOM 2980 N N . TYR B 1 119 ? -4.965 -3.406 10.039 1 88.5 119 TYR B N 1
ATOM 2981 C CA . TYR B 1 119 ? -3.787 -4.172 10.422 1 88.5 119 TYR B CA 1
ATOM 2982 C C . TYR B 1 119 ? -3.66 -5.441 9.586 1 88.5 119 TYR B C 1
ATOM 2984 O O . TYR B 1 119 ? -2.609 -6.086 9.578 1 88.5 119 TYR B O 1
ATOM 2992 N N . LEU B 1 120 ? -4.715 -5.742 8.953 1 94.5 120 LEU B N 1
ATOM 2993 C CA . LEU B 1 120 ? -4.719 -6.938 8.117 1 94.5 120 LEU B CA 1
ATOM 2994 C C . LEU B 1 120 ? -4.266 -6.602 6.699 1 94.5 120 LEU B C 1
ATOM 2996 O O . LEU B 1 120 ? -4.836 -5.723 6.051 1 94.5 120 LEU B O 1
ATOM 3000 N N . PRO B 1 121 ? -3.238 -7.27 6.242 1 95.69 121 PRO B N 1
ATOM 3001 C CA . PRO B 1 121 ? -2.951 -7.102 4.812 1 95.69 121 PRO B CA 1
ATOM 3002 C C . PRO B 1 121 ? -4.094 -7.578 3.922 1 95.69 121 PRO B C 1
ATOM 3004 O O . PRO B 1 121 ? -4.5 -8.742 3.998 1 95.69 121 PRO B O 1
ATOM 3007 N N . VAL B 1 122 ? -4.535 -6.734 3.115 1 95 122 VAL B N 1
ATOM 3008 C CA . VAL B 1 122 ? -5.668 -7.031 2.242 1 95 122 VAL B CA 1
ATOM 3009 C C . VAL B 1 122 ? -5.352 -8.25 1.381 1 95 122 VAL B C 1
ATOM 3011 O O . VAL B 1 122 ? -6.246 -9.039 1.062 1 95 122 VAL B O 1
ATOM 3014 N N . THR B 1 123 ? -4.145 -8.422 1.039 1 97.75 123 THR B N 1
ATOM 3015 C CA . THR B 1 123 ? -3.709 -9.508 0.162 1 97.75 123 THR B CA 1
ATOM 3016 C C . THR B 1 123 ? -3.969 -10.859 0.809 1 97.75 123 THR B C 1
ATOM 3018 O O . THR B 1 123 ? -4.07 -11.875 0.116 1 97.75 123 THR B O 1
ATOM 3021 N N . SER B 1 124 ? -4.102 -10.875 2.137 1 98.12 124 SER B N 1
ATOM 3022 C CA . SER B 1 124 ? -4.367 -12.125 2.844 1 98.12 124 SER B CA 1
ATOM 3023 C C . SER B 1 124 ? -5.781 -12.625 2.57 1 98.12 124 SER B C 1
ATOM 3025 O O . SER B 1 124 ? -6.098 -13.789 2.836 1 98.12 124 SER B O 1
ATOM 3027 N N . PHE B 1 125 ? -6.625 -11.805 1.977 1 98.19 125 PHE B N 1
ATOM 3028 C CA . PHE B 1 125 ? -8.016 -12.164 1.727 1 98.19 125 PHE B CA 1
ATOM 3029 C C . PHE B 1 125 ? -8.188 -12.719 0.316 1 98.19 125 PHE B C 1
ATOM 3031 O O . PHE B 1 125 ? -9.266 -13.188 -0.047 1 98.19 125 PHE B O 1
ATOM 3038 N N . VAL B 1 126 ? -7.141 -12.688 -0.472 1 98.5 126 VAL B N 1
ATOM 3039 C CA . VAL B 1 126 ? -7.219 -13.055 -1.882 1 98.5 126 VAL B CA 1
ATOM 3040 C C . VAL B 1 126 ? -7.695 -14.5 -2.01 1 98.5 126 VAL B C 1
ATOM 3042 O O . VAL B 1 126 ? -8.641 -14.789 -2.748 1 98.5 126 VAL B O 1
ATOM 3045 N N . PRO B 1 127 ? -7.121 -15.469 -1.228 1 98.44 127 PRO B N 1
ATOM 3046 C CA . PRO B 1 127 ? -7.625 -16.844 -1.335 1 98.44 127 PRO B CA 1
ATOM 3047 C C . PRO B 1 127 ? -9.102 -16.953 -0.964 1 98.44 127 PRO B C 1
ATOM 3049 O O . PRO B 1 127 ? -9.836 -17.734 -1.581 1 98.44 127 PRO B O 1
ATOM 3052 N N . LEU B 1 128 ? -9.461 -16.203 0.019 1 98 128 LEU B N 1
ATOM 3053 C CA . LEU B 1 128 ? -10.852 -16.219 0.453 1 98 128 LEU B CA 1
ATOM 3054 C C . LEU B 1 128 ? -11.773 -15.68 -0.645 1 98 128 LEU B C 1
ATOM 3056 O O . LEU B 1 128 ? -12.828 -16.25 -0.902 1 98 128 LEU B O 1
ATOM 3060 N N . PHE B 1 129 ? -11.383 -14.578 -1.302 1 98 129 PHE B N 1
ATOM 3061 C CA . PHE B 1 129 ? -12.172 -14 -2.385 1 98 129 PHE B CA 1
ATOM 3062 C C . PHE B 1 129 ? -12.281 -14.969 -3.555 1 98 129 PHE B C 1
ATOM 3064 O O . PHE B 1 129 ? -13.328 -15.062 -4.199 1 98 129 PHE B O 1
ATOM 3071 N N . ILE B 1 130 ? -11.164 -15.68 -3.82 1 97.62 130 ILE B N 1
ATOM 3072 C CA . ILE B 1 130 ? -11.188 -16.672 -4.891 1 97.62 130 ILE B CA 1
ATOM 3073 C C . ILE B 1 130 ? -12.195 -17.766 -4.547 1 97.62 130 ILE B C 1
ATOM 3075 O O . ILE B 1 130 ? -13 -18.172 -5.391 1 97.62 130 ILE B O 1
ATOM 3079 N N . LEU B 1 131 ? -12.18 -18.188 -3.322 1 96.38 131 LEU B N 1
ATOM 3080 C CA . LEU B 1 131 ? -13.062 -19.266 -2.879 1 96.38 131 LEU B CA 1
ATOM 3081 C C . LEU B 1 131 ? -14.516 -18.812 -2.898 1 96.38 131 LEU B C 1
ATOM 3083 O O . LEU B 1 131 ? -15.398 -19.562 -3.332 1 96.38 131 LEU B O 1
ATOM 3087 N N . TRP B 1 132 ? -14.828 -17.562 -2.482 1 97.12 132 TRP B N 1
ATOM 3088 C CA . TRP B 1 132 ? -16.188 -17.062 -2.312 1 97.12 132 TRP B CA 1
ATOM 3089 C C . TRP B 1 132 ? -16.781 -16.641 -3.652 1 97.12 132 TRP B C 1
ATOM 3091 O O . TRP B 1 132 ? -17.969 -16.859 -3.906 1 97.12 132 TRP B O 1
ATOM 3101 N N . ILE B 1 133 ? -15.961 -16.047 -4.555 1 96.75 133 ILE B N 1
ATOM 3102 C CA . ILE B 1 133 ? -16.484 -15.352 -5.723 1 96.75 133 ILE B CA 1
ATOM 3103 C C . ILE B 1 133 ? -16.125 -16.125 -6.992 1 96.75 133 ILE B C 1
ATOM 3105 O O . ILE B 1 133 ? -16.844 -16.062 -7.992 1 96.75 133 ILE B O 1
ATOM 3109 N N . GLY B 1 134 ? -15.078 -16.938 -6.922 1 95.56 134 GLY B N 1
ATOM 3110 C CA . GLY B 1 134 ? -14.555 -17.594 -8.102 1 95.56 134 GLY B CA 1
ATOM 3111 C C . GLY B 1 134 ? -13.555 -16.766 -8.867 1 95.56 134 GLY B C 1
ATOM 3112 O O . GLY B 1 134 ? -13.352 -15.586 -8.555 1 95.56 134 GLY B O 1
ATOM 3113 N N . ILE B 1 135 ? -12.977 -17.391 -9.859 1 95 135 ILE B N 1
ATOM 3114 C CA . ILE B 1 135 ? -11.961 -16.719 -10.656 1 95 135 ILE B CA 1
ATOM 3115 C C . ILE B 1 135 ? -12.625 -15.945 -11.789 1 95 135 ILE B C 1
ATOM 3117 O O . ILE B 1 135 ? -13.32 -16.516 -12.625 1 95 135 ILE B O 1
ATOM 3121 N N . GLY B 1 136 ? -12.57 -14.656 -11.75 1 95.94 136 GLY B N 1
ATOM 3122 C CA . GLY B 1 136 ? -13.164 -13.773 -12.742 1 95.94 136 GLY B CA 1
ATOM 3123 C C . GLY B 1 136 ? -12.953 -12.305 -12.438 1 95.94 136 GLY B C 1
ATOM 3124 O O . GLY B 1 136 ? -12.078 -11.945 -11.648 1 95.94 136 GLY B O 1
ATOM 3125 N N . ILE B 1 137 ? -13.68 -11.484 -13.125 1 97.06 137 ILE B N 1
ATOM 3126 C CA . ILE B 1 137 ? -13.523 -10.039 -12.992 1 97.06 137 ILE B CA 1
ATOM 3127 C C . ILE B 1 137 ? -14.016 -9.602 -11.609 1 97.06 137 ILE B C 1
ATOM 3129 O O . ILE B 1 137 ? -13.438 -8.688 -11.008 1 97.06 137 ILE B O 1
ATOM 3133 N N . GLU B 1 138 ? -15.016 -10.273 -11.055 1 97.81 138 GLU B N 1
ATOM 3134 C CA . GLU B 1 138 ? -15.633 -9.867 -9.797 1 97.81 138 GLU B CA 1
ATOM 3135 C C . GLU B 1 138 ? -14.664 -10.047 -8.625 1 97.81 138 GLU B C 1
ATOM 3137 O O . GLU B 1 138 ? -14.602 -9.195 -7.734 1 97.81 138 GLU B O 1
ATOM 3142 N N . GLN B 1 139 ? -13.953 -11.203 -8.641 1 98 139 GLN B N 1
ATOM 3143 C CA . GLN B 1 139 ? -13.016 -11.453 -7.555 1 98 139 GLN B CA 1
ATOM 3144 C C . GLN B 1 139 ? -11.891 -10.422 -7.551 1 98 139 GLN B C 1
ATOM 3146 O O . GLN B 1 139 ? -11.445 -9.984 -6.488 1 98 139 GLN B O 1
ATOM 3151 N N . ARG B 1 140 ? -11.383 -10.031 -8.734 1 98.31 140 ARG B N 1
ATOM 3152 C CA . ARG B 1 140 ? -10.305 -9.055 -8.836 1 98.31 140 ARG B CA 1
ATOM 3153 C C . ARG B 1 140 ? -10.797 -7.664 -8.438 1 98.31 140 ARG B C 1
ATOM 3155 O O . ARG B 1 140 ? -10.07 -6.91 -7.785 1 98.31 140 ARG B O 1
ATOM 3162 N N . ILE B 1 141 ? -12.016 -7.336 -8.75 1 98.62 141 ILE B N 1
ATOM 3163 C CA . ILE B 1 141 ? -12.625 -6.078 -8.336 1 98.62 141 ILE B CA 1
ATOM 3164 C C . ILE B 1 141 ? -12.742 -6.039 -6.816 1 98.62 141 ILE B C 1
ATOM 3166 O O . ILE B 1 141 ? -12.477 -5.008 -6.191 1 98.62 141 ILE B O 1
ATOM 3170 N N . ALA B 1 142 ? -13.141 -7.18 -6.242 1 98.56 142 ALA B N 1
ATOM 3171 C CA . ALA B 1 142 ? -13.266 -7.262 -4.789 1 98.56 142 ALA B CA 1
ATOM 3172 C C . ALA B 1 142 ? -11.93 -6.984 -4.109 1 98.56 142 ALA B C 1
ATOM 3174 O O . ALA B 1 142 ? -11.875 -6.309 -3.078 1 98.56 142 ALA B O 1
ATOM 3175 N N . VAL B 1 143 ? -10.867 -7.484 -4.66 1 98.5 143 VAL B N 1
ATOM 3176 C CA . VAL B 1 143 ? -9.539 -7.277 -4.105 1 98.5 143 VAL B CA 1
ATOM 3177 C C . VAL B 1 143 ? -9.195 -5.789 -4.133 1 98.5 143 VAL B C 1
ATOM 3179 O O . VAL B 1 143 ? -8.711 -5.238 -3.139 1 98.5 143 VAL B O 1
ATOM 3182 N N . ILE B 1 144 ? -9.461 -5.109 -5.219 1 98.69 144 ILE B N 1
ATOM 3183 C CA . ILE B 1 144 ? -9.188 -3.684 -5.355 1 98.69 144 ILE B CA 1
ATOM 3184 C C . ILE B 1 144 ? -10.062 -2.887 -4.395 1 98.69 144 ILE B C 1
ATOM 3186 O O . ILE B 1 144 ? -9.586 -1.971 -3.721 1 98.69 144 ILE B O 1
ATOM 3190 N N . PHE B 1 145 ? -11.375 -3.268 -4.352 1 98.5 145 PHE B N 1
ATOM 3191 C CA . PHE B 1 145 ? -12.312 -2.619 -3.449 1 98.5 145 PHE B CA 1
ATOM 3192 C C . PHE B 1 145 ? -11.82 -2.682 -2.01 1 98.5 145 PHE B C 1
ATOM 3194 O O . PHE B 1 145 ? -11.672 -1.65 -1.352 1 98.5 145 PHE B O 1
ATOM 3201 N N . PHE B 1 146 ? -11.477 -3.865 -1.583 1 97.56 146 PHE B N 1
ATOM 3202 C CA . PHE B 1 146 ? -11.055 -4.066 -0.203 1 97.56 146 PHE B CA 1
ATOM 3203 C C . PHE B 1 146 ? -9.695 -3.418 0.045 1 97.56 146 PHE B C 1
ATOM 3205 O O . PHE B 1 146 ? -9.422 -2.943 1.148 1 97.56 146 PHE B O 1
ATOM 3212 N N . GLY B 1 147 ? -8.883 -3.41 -0.961 1 97.12 147 GLY B N 1
ATOM 3213 C CA . GLY B 1 147 ? -7.535 -2.873 -0.854 1 97.12 147 GLY B CA 1
ATOM 3214 C C . GLY B 1 147 ? -7.508 -1.363 -0.7 1 97.12 147 GLY B C 1
ATOM 3215 O O . GLY B 1 147 ? -6.555 -0.81 -0.147 1 97.12 147 GLY B O 1
ATOM 3216 N N . THR B 1 148 ? -8.531 -0.682 -1.138 1 97.88 148 THR B N 1
ATOM 3217 C CA . THR B 1 148 ? -8.492 0.776 -1.117 1 97.88 148 THR B CA 1
ATOM 3218 C C . THR B 1 148 ? -9.562 1.336 -0.19 1 97.88 148 THR B C 1
ATOM 3220 O O . THR B 1 148 ? -9.43 2.447 0.324 1 97.88 148 THR B O 1
ATOM 3223 N N . PHE B 1 149 ? -10.656 0.633 0.128 1 98.38 149 PHE B N 1
ATOM 3224 C CA . PHE B 1 149 ? -11.875 1.111 0.767 1 98.38 149 PHE B CA 1
ATOM 3225 C C . PHE B 1 149 ? -11.594 1.613 2.176 1 98.38 149 PHE B C 1
ATOM 3227 O O . PHE B 1 149 ? -11.898 2.76 2.508 1 98.38 149 PHE B O 1
ATOM 3234 N N . PHE B 1 150 ? -11.023 0.825 2.975 1 97.12 150 PHE B N 1
ATOM 3235 C CA . PHE B 1 150 ? -10.875 1.155 4.387 1 97.12 150 PHE B CA 1
ATOM 3236 C C . PHE B 1 150 ? -9.875 2.295 4.574 1 97.12 150 PHE B C 1
ATOM 3238 O O . PHE B 1 150 ? -10.062 3.152 5.438 1 97.12 150 PHE B O 1
ATOM 3245 N N . GLN B 1 151 ? -8.852 2.215 3.736 1 95.75 151 GLN B N 1
ATOM 3246 C CA . GLN B 1 151 ? -7.902 3.324 3.791 1 95.75 151 GLN B CA 1
ATOM 3247 C C . GLN B 1 151 ? -8.547 4.617 3.303 1 95.75 151 GLN B C 1
ATOM 3249 O O . GLN B 1 151 ? -8.336 5.68 3.893 1 95.75 151 GLN B O 1
ATOM 3254 N N . GLN B 1 152 ? -9.305 4.531 2.229 1 98 152 GLN B N 1
ATOM 3255 C CA . GLN B 1 152 ? -10.047 5.699 1.757 1 98 152 GLN B CA 1
ATOM 3256 C C . GLN B 1 152 ? -10.977 6.234 2.84 1 98 152 GLN B C 1
ATOM 3258 O O . GLN B 1 152 ? -11.062 7.449 3.043 1 98 152 GLN B O 1
ATOM 3263 N N . LEU B 1 153 ? -11.602 5.336 3.523 1 97.75 153 LEU B N 1
ATOM 3264 C CA . LEU B 1 153 ? -12.555 5.707 4.559 1 97.75 153 LEU B CA 1
ATOM 3265 C C . LEU B 1 153 ? -11.883 6.562 5.633 1 97.75 153 LEU B C 1
ATOM 3267 O O . LEU B 1 153 ? -12.391 7.625 5.988 1 97.75 153 LEU B O 1
ATOM 3271 N N . VAL B 1 154 ? -10.781 6.148 6.082 1 96.62 154 VAL B N 1
ATOM 3272 C CA . VAL B 1 154 ? -10.078 6.84 7.152 1 96.62 154 VAL B CA 1
ATOM 3273 C C . VAL B 1 154 ? -9.539 8.172 6.641 1 96.62 154 VAL B C 1
ATOM 3275 O O . VAL B 1 154 ? -9.711 9.211 7.285 1 96.62 154 VAL B O 1
ATOM 3278 N N . MET B 1 155 ? -8.992 8.172 5.488 1 97.31 155 MET B N 1
ATOM 3279 C CA . MET B 1 155 ? -8.359 9.367 4.953 1 97.31 155 MET B CA 1
ATOM 3280 C C . MET B 1 155 ? -9.398 10.43 4.605 1 97.31 155 MET B C 1
ATOM 3282 O O . MET B 1 155 ? -9.18 11.617 4.848 1 97.31 155 MET B O 1
ATOM 3286 N N . ILE B 1 156 ? -10.445 10 4.098 1 98.44 156 ILE B N 1
ATOM 3287 C CA . ILE B 1 156 ? -11.508 10.938 3.736 1 98.44 156 ILE B CA 1
ATOM 3288 C C . ILE B 1 156 ? -12.172 11.469 5 1 98.44 156 ILE B C 1
ATOM 3290 O O . ILE B 1 156 ? -12.539 12.648 5.066 1 98.44 156 ILE B O 1
ATOM 3294 N N . SER B 1 157 ? -12.375 10.609 6 1 98 157 SER B N 1
ATOM 3295 C CA . SER B 1 157 ? -12.859 11.07 7.297 1 98 157 SER B CA 1
ATOM 3296 C C . SER B 1 157 ? -11.969 12.172 7.859 1 98 157 SER B C 1
ATOM 3298 O O . SER B 1 157 ? -12.469 13.164 8.398 1 98 157 SER B O 1
ATOM 3300 N N . ASP B 1 158 ? -10.719 12.031 7.703 1 97.44 158 ASP B N 1
ATOM 3301 C CA . ASP B 1 158 ? -9.766 13.031 8.172 1 97.44 158 ASP B CA 1
ATOM 3302 C C . ASP B 1 158 ? -9.914 14.336 7.387 1 97.44 158 ASP B C 1
ATOM 3304 O O . ASP B 1 158 ? -9.773 15.422 7.949 1 97.44 158 ASP B O 1
ATOM 3308 N N . CYS B 1 159 ? -10.109 14.203 6.066 1 97.94 159 CYS B N 1
ATOM 3309 C CA . CYS B 1 159 ? -10.367 15.391 5.258 1 97.94 159 CYS B CA 1
ATOM 3310 C C . CYS B 1 159 ? -11.562 16.172 5.797 1 97.94 159 CYS B C 1
ATOM 3312 O O . CYS B 1 159 ? -11.516 17.391 5.914 1 97.94 159 CYS B O 1
ATOM 3314 N N . ALA B 1 160 ? -12.57 15.477 6.125 1 97.44 160 ALA B N 1
ATOM 3315 C CA . ALA B 1 160 ? -13.773 16.094 6.656 1 97.44 160 ALA B CA 1
ATOM 3316 C C . ALA B 1 160 ? -13.508 16.75 8.008 1 97.44 160 ALA B C 1
ATOM 3318 O O . ALA B 1 160 ? -13.945 17.875 8.258 1 97.44 160 ALA B O 1
ATOM 3319 N N . ARG B 1 161 ? -12.781 16.109 8.797 1 96.31 161 ARG B N 1
ATOM 3320 C CA . ARG B 1 161 ? -12.484 16.578 10.148 1 96.31 161 ARG B CA 1
ATOM 3321 C C . ARG B 1 161 ? -11.617 17.828 10.109 1 96.31 161 ARG B C 1
ATOM 3323 O O . ARG B 1 161 ? -11.625 18.625 11.047 1 96.31 161 ARG B O 1
ATOM 3330 N N . SER B 1 162 ? -10.961 17.969 9.086 1 96.12 162 SER B N 1
ATOM 3331 C CA . SER B 1 162 ? -10.023 19.078 8.977 1 96.12 162 SER B CA 1
ATOM 3332 C C . SER B 1 162 ? -10.727 20.359 8.57 1 96.12 162 SER B C 1
ATOM 3334 O O . SER B 1 162 ? -10.148 21.453 8.641 1 96.12 162 SER B O 1
ATOM 3336 N N . VAL B 1 163 ? -11.969 20.25 8.211 1 96.25 163 VAL B N 1
ATOM 3337 C CA . VAL B 1 163 ? -12.734 21.438 7.824 1 96.25 163 VAL B CA 1
ATOM 3338 C C . VAL B 1 163 ? -13.008 22.297 9.055 1 96.25 163 VAL B C 1
ATOM 3340 O O . VAL B 1 163 ? -13.414 21.781 10.102 1 96.25 163 VAL B O 1
ATOM 3343 N N . SER B 1 164 ? -12.82 23.594 8.945 1 95.56 164 SER B N 1
ATOM 3344 C CA . SER B 1 164 ? -12.969 24.516 10.062 1 95.56 164 SER B CA 1
ATOM 3345 C C . SER B 1 164 ? -14.391 24.5 10.609 1 95.56 164 SER B C 1
ATOM 3347 O O . SER B 1 164 ? -15.352 24.625 9.844 1 95.56 164 SER B O 1
ATOM 3349 N N . ARG B 1 165 ? -14.461 24.5 11.859 1 93.5 165 ARG B N 1
ATOM 3350 C CA . ARG B 1 165 ? -15.766 24.562 12.508 1 93.5 165 ARG B CA 1
ATOM 3351 C C . ARG B 1 165 ? -16.422 25.906 12.273 1 93.5 165 ARG B C 1
ATOM 3353 O O . ARG B 1 165 ? -17.656 26 12.18 1 93.5 165 ARG B O 1
ATOM 3360 N N . ASP B 1 166 ? -15.547 26.844 12.141 1 94 166 ASP B N 1
ATOM 3361 C CA . ASP B 1 166 ? -16.047 28.188 11.898 1 94 166 ASP B CA 1
ATOM 3362 C C . ASP B 1 166 ? -16.797 28.281 10.57 1 94 166 ASP B C 1
ATOM 3364 O O . ASP B 1 166 ? -17.797 28.984 10.461 1 94 166 ASP B O 1
ATOM 3368 N N . LEU B 1 167 ? -16.312 27.578 9.656 1 93.19 167 LEU B N 1
ATOM 3369 C CA . LEU B 1 167 ? -16.969 27.547 8.344 1 93.19 167 LEU B CA 1
ATOM 3370 C C . LEU B 1 167 ? -18.344 26.906 8.438 1 93.19 167 LEU B C 1
ATOM 3372 O O . LEU B 1 167 ? -19.312 27.422 7.863 1 93.19 167 LEU B O 1
ATOM 3376 N N . VAL B 1 168 ? -18.453 25.906 9.195 1 92.69 168 VAL B N 1
ATOM 3377 C CA . VAL B 1 168 ? -19.719 25.188 9.359 1 92.69 168 VAL B CA 1
ATOM 3378 C C . VAL B 1 168 ? -20.703 26.031 10.148 1 92.69 168 VAL B C 1
ATOM 3380 O O . VAL B 1 168 ? -21.859 26.172 9.773 1 92.69 168 VAL B O 1
ATOM 3383 N N . ASN B 1 169 ? -20.219 26.641 11.164 1 91.69 169 ASN B N 1
ATOM 3384 C CA . ASN B 1 169 ? -21.062 27.5 11.984 1 91.69 169 ASN B CA 1
ATOM 3385 C C . ASN B 1 169 ? -21.578 28.703 11.195 1 91.69 169 ASN B C 1
ATOM 3387 O O . ASN B 1 169 ? -22.734 29.094 11.344 1 91.69 169 ASN B O 1
ATOM 3391 N N . ALA B 1 170 ? -20.656 29.203 10.484 1 93.56 170 ALA B N 1
ATOM 3392 C CA . ALA B 1 170 ? -21.047 30.328 9.633 1 93.56 170 ALA B CA 1
ATOM 3393 C C . ALA B 1 170 ? -22.156 29.938 8.672 1 93.56 170 ALA B C 1
ATOM 3395 O O . ALA B 1 170 ? -23.047 30.734 8.367 1 93.56 170 ALA B O 1
ATOM 3396 N N . SER B 1 171 ? -22.109 28.75 8.234 1 91.38 171 SER B N 1
ATOM 3397 C CA . SER B 1 171 ? -23.125 28.297 7.285 1 91.38 171 SER B CA 1
ATOM 3398 C C . SER B 1 171 ? -24.5 28.219 7.934 1 91.38 171 SER B C 1
ATOM 3400 O O . SER B 1 171 ? -25.516 28.453 7.273 1 91.38 171 SER B O 1
ATOM 3402 N N . TYR B 1 172 ? -24.484 27.953 9.234 1 87.81 172 TYR B N 1
ATOM 3403 C CA . TYR B 1 172 ? -25.75 27.922 9.961 1 87.81 172 TYR B CA 1
ATOM 3404 C C . TYR B 1 172 ? -26.359 29.312 10.062 1 87.81 172 TYR B C 1
ATOM 3406 O O . TYR B 1 172 ? -27.578 29.469 9.984 1 87.81 172 TYR B O 1
ATOM 3414 N N . THR B 1 173 ? -25.531 30.219 10.211 1 91.56 173 THR B N 1
ATOM 3415 C CA . THR B 1 173 ? -26 31.594 10.289 1 91.56 173 THR B CA 1
ATOM 3416 C C . THR B 1 173 ? -26.594 32.031 8.953 1 91.56 173 THR B C 1
ATOM 3418 O O . THR B 1 173 ? -27.469 32.906 8.914 1 91.56 173 THR B O 1
ATOM 3421 N N . LEU B 1 174 ? -26.172 31.453 7.906 1 92 174 LEU B N 1
ATOM 3422 C CA . LEU B 1 174 ? -26.641 31.797 6.566 1 92 174 LEU B CA 1
ATOM 3423 C C . LEU B 1 174 ? -27.812 30.922 6.16 1 92 174 LEU B C 1
ATOM 3425 O O . LEU B 1 174 ? -28.297 31.016 5.027 1 92 174 LEU B O 1
ATOM 3429 N N . GLY B 1 175 ? -28.203 30.016 7.055 1 89.94 175 GLY B N 1
ATOM 3430 C CA . GLY B 1 175 ? -29.453 29.297 6.832 1 89.94 175 GLY B CA 1
ATOM 3431 C C . GLY B 1 175 ? -29.234 27.844 6.453 1 89.94 175 GLY B C 1
ATOM 3432 O O . GLY B 1 175 ? -30.188 27.156 6.066 1 89.94 175 GLY B O 1
ATOM 3433 N N . THR B 1 176 ? -28.062 27.422 6.496 1 89.44 176 THR B N 1
ATOM 3434 C CA . THR B 1 176 ? -27.797 26.031 6.168 1 89.44 176 THR B CA 1
ATOM 3435 C C . THR B 1 176 ? -28.359 25.109 7.25 1 89.44 176 THR B C 1
ATOM 3437 O O . THR B 1 176 ? -28.156 25.344 8.445 1 89.44 176 THR B O 1
ATOM 3440 N N . LYS B 1 177 ? -29.094 24.094 6.785 1 90.88 177 LYS B N 1
ATOM 3441 C CA . LYS B 1 177 ? -29.609 23.094 7.723 1 90.88 177 LYS B CA 1
ATOM 3442 C C . LYS B 1 177 ? -28.531 22.062 8.078 1 90.88 177 LYS B C 1
ATOM 3444 O O . LYS B 1 177 ? -27.656 21.781 7.27 1 90.88 177 LYS B O 1
ATOM 3449 N N . ARG B 1 178 ? -28.609 21.5 9.234 1 86.44 178 ARG B N 1
ATOM 3450 C CA . ARG B 1 178 ? -27.641 20.516 9.727 1 86.44 178 ARG B CA 1
ATOM 3451 C C . ARG B 1 178 ? -27.547 19.328 8.773 1 86.44 178 ARG B C 1
ATOM 3453 O O . ARG B 1 178 ? -26.453 18.797 8.531 1 86.44 178 ARG B O 1
ATOM 3460 N N . SER B 1 179 ? -28.656 18.984 8.164 1 86.06 179 SER B N 1
ATOM 3461 C CA . SER B 1 179 ? -28.688 17.844 7.266 1 86.06 179 SER B CA 1
ATOM 3462 C C . SER B 1 179 ? -28 18.156 5.938 1 86.06 179 SER B C 1
ATOM 3464 O O . SER B 1 179 ? -27.625 17.234 5.203 1 86.06 179 SER B O 1
ATOM 3466 N N . GLU B 1 180 ? -27.844 19.453 5.715 1 90.81 180 GLU B N 1
ATOM 3467 C CA . GLU B 1 180 ? -27.266 19.875 4.445 1 90.81 180 GLU B CA 1
ATOM 3468 C C . GLU B 1 180 ? -25.797 20.25 4.598 1 90.81 180 GLU B C 1
ATOM 3470 O O . GLU B 1 180 ? -25.078 20.391 3.607 1 90.81 180 GLU B O 1
ATOM 3475 N N . ALA B 1 181 ? -25.422 20.344 5.844 1 92.5 181 ALA B N 1
ATOM 3476 C CA . ALA B 1 181 ? -24.094 20.859 6.141 1 92.5 181 ALA B CA 1
ATOM 3477 C C . ALA B 1 181 ? -23.016 19.953 5.551 1 92.5 181 ALA B C 1
ATOM 3479 O O . ALA B 1 181 ? -22.016 20.438 5.023 1 92.5 181 ALA B O 1
ATOM 3480 N N . VAL B 1 182 ? -23.25 18.688 5.547 1 94.25 182 VAL B N 1
ATOM 3481 C CA . VAL B 1 182 ? -22.234 17.734 5.078 1 94.25 182 VAL B CA 1
ATOM 3482 C C . VAL B 1 182 ? -22.031 17.906 3.576 1 94.25 182 VAL B C 1
ATOM 3484 O O . VAL B 1 182 ? -20.891 18.078 3.115 1 94.25 182 VAL B O 1
ATOM 3487 N N . TRP B 1 183 ? -23.047 18.031 2.84 1 94.44 183 TRP B N 1
ATOM 3488 C CA . TRP B 1 183 ? -22.953 17.984 1.385 1 94.44 183 TRP B CA 1
ATOM 3489 C C . TRP B 1 183 ? -22.719 19.375 0.811 1 94.44 183 TRP B C 1
ATOM 3491 O O . TRP B 1 183 ? -22.078 19.531 -0.227 1 94.44 183 TRP B O 1
ATOM 3501 N N . HIS B 1 184 ? -23.172 20.391 1.544 1 94.44 184 HIS B N 1
ATOM 3502 C CA . HIS B 1 184 ? -23.141 21.719 0.951 1 94.44 184 HIS B CA 1
ATOM 3503 C C . HIS B 1 184 ? -22 22.547 1.532 1 94.44 184 HIS B C 1
ATOM 3505 O O . HIS B 1 184 ? -21.625 23.594 0.969 1 94.44 184 HIS B O 1
ATOM 3511 N N . VAL B 1 185 ? -21.453 22.125 2.584 1 95.25 185 VAL B N 1
ATOM 3512 C CA . VAL B 1 185 ? -20.406 22.938 3.219 1 95.25 185 VAL B CA 1
ATOM 3513 C C . VAL B 1 185 ? -19.141 22.094 3.393 1 95.25 185 VAL B C 1
ATOM 3515 O O . VAL B 1 185 ? -18.125 22.375 2.768 1 95.25 185 VAL B O 1
ATOM 3518 N N . ILE B 1 186 ? -19.266 21 4.074 1 96.69 186 ILE B N 1
ATOM 3519 C CA . ILE B 1 186 ? -18.094 20.203 4.445 1 96.69 186 ILE B CA 1
ATOM 3520 C C . ILE B 1 186 ? -17.516 19.531 3.205 1 96.69 186 ILE B C 1
ATOM 3522 O O . ILE B 1 186 ? -16.297 19.594 2.975 1 96.69 186 ILE B O 1
ATOM 3526 N N . PHE B 1 187 ? -18.344 18.953 2.355 1 96.62 187 PHE B N 1
ATOM 3527 C CA . PHE B 1 187 ? -17.891 18.234 1.17 1 96.62 187 PHE B CA 1
ATOM 3528 C C . PHE B 1 187 ? -17.156 19.172 0.217 1 96.62 187 PHE B C 1
ATOM 3530 O O . PHE B 1 187 ? -16 18.922 -0.158 1 96.62 187 PHE B O 1
ATOM 3537 N N . PRO B 1 188 ? -17.781 20.297 -0.133 1 95.12 188 PRO B N 1
ATOM 3538 C CA . PRO B 1 188 ? -17.062 21.219 -1.019 1 95.12 188 PRO B CA 1
ATOM 3539 C C . PRO B 1 188 ? -15.758 21.734 -0.407 1 95.12 188 PRO B C 1
ATOM 3541 O O . PRO B 1 188 ? -14.758 21.875 -1.109 1 95.12 188 PRO B O 1
ATOM 3544 N N . ALA B 1 189 ? -15.789 21.984 0.881 1 95.19 189 ALA B N 1
ATOM 3545 C CA . ALA B 1 189 ? -14.594 22.484 1.557 1 95.19 189 ALA B CA 1
ATOM 3546 C C . ALA B 1 189 ? -13.492 21.438 1.575 1 95.19 189 ALA B C 1
ATOM 3548 O O . ALA B 1 189 ? -12.305 21.766 1.488 1 95.19 189 ALA B O 1
ATOM 3549 N N . ALA B 1 190 ? -13.859 20.156 1.619 1 96.94 190 ALA B N 1
ATOM 3550 C CA . ALA B 1 190 ? -12.906 19.062 1.74 1 96.94 190 ALA B CA 1
ATOM 3551 C C . ALA B 1 190 ? -12.555 18.484 0.371 1 96.94 190 ALA B C 1
ATOM 3553 O O . ALA B 1 190 ? -11.656 17.641 0.255 1 96.94 190 ALA B O 1
ATOM 3554 N N . LEU B 1 191 ? -13.156 18.938 -0.648 1 96.94 191 LEU B N 1
ATOM 3555 C CA . LEU B 1 191 ? -13.117 18.312 -1.963 1 96.94 191 LEU B CA 1
ATOM 3556 C C . LEU B 1 191 ? -11.695 18.25 -2.5 1 96.94 191 LEU B C 1
ATOM 3558 O O . LEU B 1 191 ? -11.242 17.219 -2.977 1 96.94 191 LEU B O 1
ATOM 3562 N N . PRO B 1 192 ? -10.898 19.344 -2.396 1 96.31 192 PRO B N 1
ATOM 3563 C CA . PRO B 1 192 ? -9.523 19.266 -2.893 1 96.31 192 PRO B CA 1
ATOM 3564 C C . PRO B 1 192 ? -8.711 18.172 -2.191 1 96.31 192 PRO B C 1
ATOM 3566 O O . PRO B 1 192 ? -8.008 17.406 -2.85 1 96.31 192 PRO B O 1
ATOM 3569 N N . ALA B 1 193 ? -8.914 18.078 -0.894 1 97.06 193 ALA B N 1
ATOM 3570 C CA . ALA B 1 193 ? -8.195 17.078 -0.12 1 97.06 193 ALA B CA 1
ATOM 3571 C C . ALA B 1 193 ? -8.695 15.672 -0.445 1 97.06 193 ALA B C 1
ATOM 3573 O O . ALA B 1 193 ? -7.922 14.719 -0.459 1 97.06 193 ALA B O 1
ATOM 3574 N N . ILE B 1 194 ? -9.945 15.57 -0.668 1 98.19 194 ILE B N 1
ATOM 3575 C CA . ILE B 1 194 ? -10.539 14.289 -1.024 1 98.19 194 ILE B CA 1
ATOM 3576 C C . ILE B 1 194 ? -9.984 13.82 -2.367 1 98.19 194 ILE B C 1
ATOM 3578 O O . ILE B 1 194 ? -9.633 12.648 -2.525 1 98.19 194 ILE B O 1
ATOM 3582 N N . LEU B 1 195 ? -9.875 14.75 -3.324 1 97.69 195 LEU B N 1
ATOM 3583 C CA . LEU B 1 195 ? -9.336 14.406 -4.633 1 97.69 195 LEU B CA 1
ATOM 3584 C C . LEU B 1 195 ? -7.871 13.977 -4.52 1 97.69 195 LEU B C 1
ATOM 3586 O O . LEU B 1 195 ? -7.438 13.047 -5.207 1 97.69 195 LEU B O 1
ATOM 3590 N N . ASP B 1 196 ? -7.156 14.594 -3.646 1 96.56 196 ASP B N 1
ATOM 3591 C CA . ASP B 1 196 ? -5.777 14.195 -3.396 1 96.56 196 ASP B CA 1
ATOM 3592 C C . ASP B 1 196 ? -5.715 12.789 -2.795 1 96.56 196 ASP B C 1
ATOM 3594 O O . ASP B 1 196 ? -4.848 11.992 -3.154 1 96.56 196 ASP B O 1
ATOM 3598 N N . THR B 1 197 ? -6.641 12.555 -1.889 1 97.81 197 THR B N 1
ATOM 3599 C CA . THR B 1 197 ? -6.738 11.234 -1.275 1 97.81 197 THR B CA 1
ATOM 3600 C C . THR B 1 197 ? -7.043 10.172 -2.328 1 97.81 197 THR B C 1
ATOM 3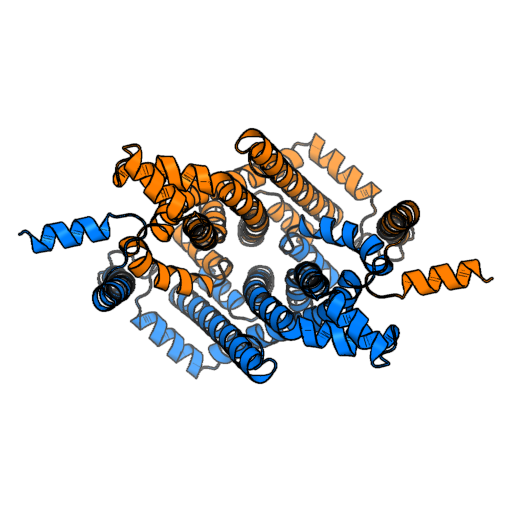602 O O . THR B 1 197 ? -6.418 9.109 -2.344 1 97.81 197 THR B O 1
ATOM 3605 N N . LEU B 1 198 ? -7.918 10.477 -3.203 1 98.25 198 LEU B N 1
ATOM 3606 C CA . LEU B 1 198 ? -8.297 9.523 -4.246 1 98.25 198 LEU B CA 1
ATOM 3607 C C . LEU B 1 198 ? -7.145 9.289 -5.215 1 98.25 198 LEU B C 1
ATOM 3609 O O . LEU B 1 198 ? -6.934 8.164 -5.68 1 98.25 198 LEU B O 1
ATOM 3613 N N . ARG B 1 199 ? -6.422 10.312 -5.531 1 97.12 199 ARG B N 1
ATOM 3614 C CA . ARG B 1 199 ? -5.254 10.164 -6.395 1 97.12 199 ARG B CA 1
ATOM 3615 C C . ARG B 1 199 ? -4.223 9.234 -5.77 1 97.12 199 ARG B C 1
ATOM 3617 O O . ARG B 1 199 ? -3.732 8.312 -6.43 1 97.12 199 ARG B O 1
ATOM 3624 N N . VAL B 1 200 ? -3.971 9.414 -4.523 1 94.88 200 VAL B N 1
ATOM 3625 C CA . VAL B 1 200 ? -2.99 8.602 -3.809 1 94.88 200 VAL B CA 1
ATOM 3626 C C . VAL B 1 200 ? -3.453 7.148 -3.762 1 94.88 200 VAL B C 1
ATOM 3628 O O . VAL B 1 200 ? -2.68 6.234 -4.055 1 94.88 200 VAL B O 1
ATOM 3631 N N . THR B 1 201 ? -4.699 6.895 -3.471 1 97.38 201 THR B N 1
ATOM 3632 C CA . THR B 1 201 ? -5.199 5.535 -3.301 1 97.38 201 THR B CA 1
ATOM 3633 C C . THR B 1 201 ? -5.352 4.84 -4.648 1 97.38 201 THR B C 1
ATOM 3635 O O . THR B 1 201 ? -5.371 3.611 -4.723 1 97.38 201 THR B O 1
ATOM 3638 N N . MET B 1 202 ? -5.473 5.648 -5.719 1 97.38 202 MET B N 1
ATOM 3639 C CA . MET B 1 202 ? -5.453 5.059 -7.055 1 97.38 202 MET B CA 1
ATOM 3640 C C . MET B 1 202 ? -4.121 4.367 -7.324 1 97.38 202 MET B C 1
ATOM 3642 O O . MET B 1 202 ? -4.086 3.312 -7.961 1 97.38 202 MET B O 1
ATOM 3646 N N . GLY B 1 203 ? -3.062 4.98 -6.875 1 95.62 203 GLY B N 1
ATOM 3647 C CA . GLY B 1 203 ? -1.764 4.332 -6.984 1 95.62 203 GLY B CA 1
ATOM 3648 C C . GLY B 1 203 ? -1.708 2.984 -6.293 1 95.62 203 GLY B C 1
ATOM 3649 O O . GLY B 1 203 ? -1.153 2.025 -6.836 1 95.62 203 GLY B O 1
ATOM 3650 N N . TRP B 1 204 ? -2.342 2.87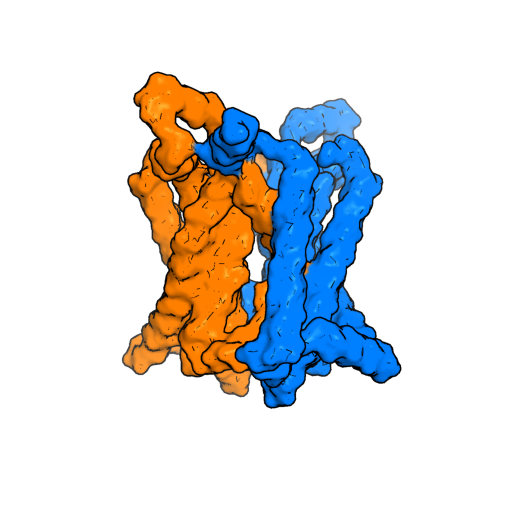3 -5.137 1 95.88 204 TRP B N 1
ATOM 3651 C CA . TRP B 1 204 ? -2.393 1.617 -4.398 1 95.88 204 TRP B CA 1
ATOM 3652 C C . TRP B 1 204 ? -3.248 0.588 -5.129 1 95.88 204 TRP B C 1
ATOM 3654 O O . TRP B 1 204 ? -2.959 -0.61 -5.09 1 95.88 204 TRP B O 1
ATOM 3664 N N . ALA B 1 205 ? -4.25 1.107 -5.781 1 98.38 205 ALA B N 1
ATOM 3665 C CA . ALA B 1 205 ? -5.152 0.216 -6.504 1 98.38 205 ALA B CA 1
ATOM 3666 C C . ALA B 1 205 ? -4.402 -0.584 -7.562 1 98.38 205 ALA B C 1
ATOM 3668 O O . ALA B 1 205 ? -4.703 -1.758 -7.793 1 98.38 205 ALA B O 1
ATOM 3669 N N . TRP B 1 206 ? -3.461 0.018 -8.188 1 98 206 TRP B N 1
ATOM 3670 C CA . TRP B 1 206 ? -2.686 -0.673 -9.211 1 98 206 TRP B CA 1
ATOM 3671 C C . TRP B 1 206 ? -1.852 -1.794 -8.602 1 98 206 TRP B C 1
ATOM 3673 O O . TRP B 1 206 ? -1.647 -2.836 -9.227 1 98 206 TRP B O 1
ATOM 3683 N N . THR B 1 207 ? -1.351 -1.604 -7.406 1 97.38 207 THR B N 1
ATOM 3684 C CA . THR B 1 207 ? -0.645 -2.654 -6.684 1 97.38 207 THR B CA 1
ATOM 3685 C C . THR B 1 207 ? -1.556 -3.855 -6.449 1 97.38 207 THR B C 1
ATOM 3687 O O . THR B 1 207 ? -1.179 -4.992 -6.742 1 97.38 207 THR B O 1
ATOM 3690 N N . TYR B 1 208 ? -2.752 -3.604 -5.988 1 98.25 208 TYR B N 1
ATOM 3691 C CA . TYR B 1 208 ? -3.686 -4.68 -5.676 1 98.25 208 TYR B CA 1
ATOM 3692 C C . TYR B 1 208 ? -4.184 -5.352 -6.949 1 98.25 208 TYR B C 1
ATOM 3694 O O . TYR B 1 208 ? -4.449 -6.559 -6.957 1 98.25 208 TYR B O 1
ATOM 3702 N N . LEU B 1 209 ? -4.285 -4.586 -8.047 1 98.5 209 LEU B N 1
ATOM 3703 C CA . LEU B 1 209 ? -4.648 -5.18 -9.328 1 98.5 209 LEU B CA 1
ATOM 3704 C C . LEU B 1 209 ? -3.643 -6.254 -9.734 1 98.5 209 LEU B C 1
ATOM 3706 O O . LEU B 1 209 ? -4.027 -7.363 -10.109 1 98.5 209 LEU B O 1
ATOM 3710 N N . VAL B 1 210 ? -2.373 -5.855 -9.672 1 98.62 210 VAL B N 1
ATOM 3711 C CA . VAL B 1 210 ? -1.332 -6.781 -10.102 1 98.62 210 VAL B CA 1
ATOM 3712 C C . VAL B 1 210 ? -1.333 -8.016 -9.211 1 98.62 210 VAL B C 1
ATOM 3714 O O . VAL B 1 210 ? -1.194 -9.141 -9.695 1 98.62 210 VAL B O 1
ATOM 3717 N N . VAL B 1 211 ? -1.588 -7.844 -7.938 1 98.19 211 VAL B N 1
ATOM 3718 C CA . VAL B 1 211 ? -1.652 -8.969 -7.004 1 98.19 211 VAL B CA 1
ATOM 3719 C C . VAL B 1 211 ? -2.754 -9.93 -7.434 1 98.19 211 VAL B C 1
ATOM 3721 O O . VAL B 1 211 ? -2.523 -11.141 -7.535 1 98.19 211 VAL B O 1
ATOM 3724 N N . ALA B 1 212 ? -3.904 -9.398 -7.727 1 98.19 212 ALA B N 1
ATOM 3725 C CA . ALA B 1 212 ? -5.051 -10.219 -8.109 1 98.19 212 ALA B CA 1
ATOM 3726 C C . ALA B 1 212 ? -4.77 -10.992 -9.398 1 98.19 212 ALA B C 1
ATOM 3728 O O . ALA B 1 212 ? -5.191 -12.141 -9.547 1 98.19 212 ALA B O 1
ATOM 3729 N N . GLU B 1 213 ? -4.023 -10.391 -10.273 1 98.44 213 GLU B N 1
ATOM 3730 C CA . GLU B 1 213 ? -3.77 -11 -11.578 1 98.44 213 GLU B CA 1
ATOM 3731 C C . GLU B 1 213 ? -2.635 -12.016 -11.5 1 98.44 213 GLU B C 1
ATOM 3733 O O . GLU B 1 213 ? -2.562 -12.938 -12.312 1 98.44 213 GLU B O 1
ATOM 3738 N N . LEU B 1 214 ? -1.729 -11.844 -10.516 1 98.19 214 LEU B N 1
ATOM 3739 C CA . LEU B 1 214 ? -0.638 -12.789 -10.336 1 98.19 214 LEU B CA 1
ATOM 3740 C C . LEU B 1 214 ? -1.135 -14.062 -9.656 1 98.19 214 LEU B C 1
ATOM 3742 O O . LEU B 1 214 ? -0.588 -15.148 -9.883 1 98.19 214 LEU B O 1
ATOM 3746 N N . VAL B 1 215 ? -2.182 -13.922 -8.82 1 97.25 215 VAL B N 1
ATOM 3747 C CA . VAL B 1 215 ? -2.602 -15.047 -7.992 1 97.25 215 VAL B CA 1
ATOM 3748 C C . VAL B 1 215 ? -3.635 -15.883 -8.742 1 97.25 215 VAL B C 1
ATOM 3750 O O . VAL B 1 215 ? -3.555 -17.109 -8.758 1 97.25 215 VAL B O 1
ATOM 3753 N N . ALA B 1 216 ? -4.578 -15.172 -9.367 1 94.81 216 ALA B N 1
ATOM 3754 C CA . ALA B 1 216 ? -5.613 -15.906 -10.086 1 94.81 216 ALA B CA 1
ATOM 3755 C C . ALA B 1 216 ? -6.277 -15.016 -11.141 1 94.81 216 ALA B C 1
ATOM 3757 O O . ALA B 1 216 ? -7.164 -14.219 -10.82 1 94.81 216 ALA B O 1
ATOM 3758 N N . ALA B 1 217 ? -5.898 -15.227 -12.383 1 96.94 217 ALA B N 1
ATOM 3759 C CA . ALA B 1 217 ? -6.496 -14.516 -13.508 1 96.94 217 ALA B CA 1
ATOM 3760 C C . ALA B 1 217 ? -6.262 -15.258 -14.82 1 96.94 217 ALA B C 1
ATOM 3762 O O . ALA B 1 217 ? -5.395 -16.125 -14.898 1 96.94 217 ALA B O 1
ATOM 3763 N N . SER B 1 218 ? -7.113 -14.914 -15.797 1 96.88 218 SER B N 1
ATOM 3764 C CA . SER B 1 218 ? -6.945 -15.484 -17.125 1 96.88 218 SER B CA 1
ATOM 3765 C C . SER B 1 218 ? -6.617 -14.406 -18.156 1 96.88 218 SER B C 1
ATOM 3767 O O . SER B 1 218 ? -6.512 -14.695 -19.344 1 96.88 218 SER B O 1
ATOM 3769 N N . SER B 1 219 ? -6.531 -13.203 -17.672 1 98 219 SER B N 1
ATOM 3770 C CA . SER B 1 219 ? -6.168 -12.062 -18.5 1 98 219 SER B CA 1
ATOM 3771 C C . SER B 1 219 ? -5.602 -10.922 -17.656 1 98 219 SER B C 1
ATOM 3773 O O . SER B 1 219 ? -5.691 -10.953 -16.438 1 98 219 SER B O 1
ATOM 3775 N N . GLY B 1 220 ? -5 -9.953 -18.391 1 98.62 220 GLY B N 1
ATOM 3776 C CA . GLY B 1 220 ? -4.426 -8.797 -17.719 1 98.62 220 GLY B CA 1
ATOM 3777 C C . GLY B 1 220 ? -2.914 -8.734 -17.828 1 98.62 220 GLY B C 1
ATOM 3778 O O . GLY B 1 220 ? -2.268 -9.727 -18.172 1 98.62 220 GLY B O 1
ATOM 3779 N N . LEU B 1 221 ? -2.387 -7.68 -17.516 1 98.81 221 LEU B N 1
ATOM 3780 C CA . LEU B 1 221 ? -0.952 -7.449 -17.641 1 98.81 221 LEU B CA 1
ATOM 3781 C C . LEU B 1 221 ? -0.183 -8.266 -16.609 1 98.81 221 LEU B C 1
ATOM 3783 O O . LEU B 1 221 ? 0.888 -8.797 -16.906 1 98.81 221 LEU B O 1
ATOM 3787 N N . GLY B 1 222 ? -0.736 -8.336 -15.414 1 98.5 222 GLY B N 1
ATOM 3788 C CA . GLY B 1 222 ? -0.124 -9.195 -14.414 1 98.5 222 GLY B CA 1
ATOM 3789 C C . GLY B 1 222 ? -0.151 -10.664 -14.797 1 98.5 222 GLY B C 1
ATOM 3790 O O . GLY B 1 222 ? 0.811 -11.391 -14.547 1 98.5 222 GLY B O 1
ATOM 3791 N N . TYR B 1 223 ? -1.185 -11.07 -15.461 1 98.5 223 TYR B N 1
ATOM 3792 C CA . TYR B 1 223 ? -1.355 -12.453 -15.906 1 98.5 223 TYR B CA 1
ATOM 3793 C C . TYR B 1 223 ? -0.315 -12.82 -16.953 1 98.5 223 TYR B C 1
ATOM 3795 O O . TYR B 1 223 ? 0.339 -13.859 -16.859 1 98.5 223 TYR B O 1
ATOM 3803 N N . ILE B 1 224 ? -0.204 -11.969 -17.922 1 98.56 224 ILE B N 1
ATOM 3804 C CA . ILE B 1 224 ? 0.711 -12.328 -19 1 98.56 224 ILE B CA 1
ATOM 3805 C C . ILE B 1 224 ? 2.152 -12.258 -18.5 1 98.56 224 ILE B C 1
ATOM 3807 O O . ILE B 1 224 ? 3.021 -12.977 -18.984 1 98.56 224 ILE B O 1
ATOM 3811 N N . SER B 1 225 ? 2.375 -11.398 -17.5 1 98.56 225 SER B N 1
ATOM 3812 C CA . SER B 1 225 ? 3.705 -11.352 -16.906 1 98.56 225 SER B CA 1
ATOM 3813 C C . SER B 1 225 ? 4.055 -12.664 -16.219 1 98.56 225 SER B C 1
ATOM 3815 O O . SER B 1 225 ? 5.156 -13.188 -16.391 1 98.56 225 SER B O 1
ATOM 3817 N N . LEU B 1 226 ? 3.137 -13.211 -15.477 1 97.88 226 LEU B N 1
ATOM 3818 C CA . LEU B 1 226 ? 3.367 -14.477 -14.789 1 97.88 226 LEU B CA 1
ATOM 3819 C C . LEU B 1 226 ? 3.535 -15.609 -15.789 1 97.88 226 LEU B C 1
ATOM 3821 O O . LEU B 1 226 ? 4.41 -16.469 -15.625 1 97.88 226 LEU B O 1
ATOM 3825 N N . LYS B 1 227 ? 2.711 -15.641 -16.781 1 97.88 227 LYS B N 1
ATOM 3826 C CA . LYS B 1 227 ? 2.82 -16.641 -17.844 1 97.88 227 LYS B CA 1
ATOM 3827 C C . LYS B 1 227 ? 4.176 -16.547 -18.547 1 97.88 227 LYS B C 1
ATOM 3829 O O . LYS B 1 227 ? 4.801 -17.578 -18.828 1 97.88 227 LYS B O 1
ATOM 3834 N N . ALA B 1 228 ? 4.551 -15.328 -18.812 1 98.12 228 ALA B N 1
ATOM 3835 C CA . ALA B 1 228 ? 5.824 -15.078 -19.484 1 98.12 228 ALA B CA 1
ATOM 3836 C C . ALA B 1 228 ? 6.992 -15.586 -18.625 1 98.12 228 ALA B C 1
ATOM 3838 O O . ALA B 1 228 ? 8 -16.047 -19.172 1 98.12 228 ALA B O 1
ATOM 3839 N N . MET B 1 229 ? 6.875 -15.445 -17.328 1 96.75 229 MET B N 1
ATOM 3840 C CA . MET B 1 229 ? 7.902 -15.93 -16.406 1 96.75 229 MET B CA 1
ATOM 3841 C C . MET B 1 229 ? 8.109 -17.438 -16.578 1 96.75 229 MET B C 1
ATOM 3843 O O . MET B 1 229 ? 9.242 -17.906 -16.625 1 96.75 229 MET B O 1
ATOM 3847 N N . ARG B 1 230 ? 7.055 -18.141 -16.719 1 94.81 230 ARG B N 1
ATOM 3848 C CA . ARG B 1 230 ? 7.117 -19.594 -16.875 1 94.81 230 ARG B CA 1
ATOM 3849 C C . ARG B 1 230 ? 7.742 -19.984 -18.203 1 94.81 230 ARG B C 1
ATOM 3851 O O . ARG B 1 230 ? 8.367 -21.047 -18.312 1 94.81 230 ARG B O 1
ATOM 3858 N N . GLY B 1 231 ? 7.621 -19.141 -19.188 1 95.44 231 GLY B N 1
ATOM 3859 C CA . GLY B 1 231 ? 8.172 -19.391 -20.516 1 95.44 231 GLY B CA 1
ATOM 3860 C C . GLY B 1 231 ? 9.492 -18.688 -20.75 1 95.44 231 GLY B C 1
ATOM 3861 O O . GLY B 1 231 ? 10 -18.672 -21.875 1 95.44 231 GLY B O 1
ATOM 3862 N N . PHE B 1 232 ? 9.977 -17.969 -19.75 1 95.88 232 PHE B N 1
ATOM 3863 C CA . PHE B 1 232 ? 11.234 -17.25 -19.812 1 95.88 232 PHE B CA 1
ATOM 3864 C C . PHE B 1 232 ? 11.188 -16.156 -20.859 1 95.88 232 PHE B C 1
ATOM 3866 O O . PHE B 1 232 ? 12.18 -15.906 -21.562 1 95.88 232 PHE B O 1
ATOM 3873 N N . GLN B 1 233 ? 10.055 -15.648 -21.047 1 97.69 233 GLN B N 1
ATOM 3874 C CA . GLN B 1 233 ? 9.875 -14.516 -21.938 1 97.69 233 GLN B CA 1
ATOM 3875 C C . GLN B 1 233 ? 10.008 -13.195 -21.188 1 97.69 233 GLN B C 1
ATOM 3877 O O . GLN B 1 233 ? 9.031 -12.453 -21.047 1 97.69 233 GLN B O 1
ATOM 3882 N N . VAL B 1 234 ? 11.211 -12.828 -20.938 1 98.31 234 VAL B N 1
ATOM 3883 C CA . VAL B 1 234 ? 11.492 -11.719 -20.047 1 98.31 234 VAL B CA 1
ATOM 3884 C C . VAL B 1 234 ? 11.125 -10.398 -20.719 1 98.31 234 VAL B C 1
ATOM 3886 O O . VAL B 1 234 ? 10.797 -9.422 -20.047 1 98.31 234 VAL B O 1
ATOM 3889 N N . ASP B 1 235 ? 11.188 -10.359 -22 1 98.56 235 ASP B N 1
ATOM 3890 C CA . ASP B 1 235 ? 10.805 -9.156 -22.75 1 98.56 235 ASP B CA 1
ATOM 3891 C C . ASP B 1 235 ? 9.336 -8.805 -22.516 1 98.56 235 ASP B C 1
ATOM 3893 O O . ASP B 1 235 ? 8.984 -7.633 -22.375 1 98.56 235 ASP B O 1
ATOM 3897 N N . VAL B 1 236 ? 8.508 -9.867 -22.391 1 98.62 236 VAL B N 1
ATOM 3898 C CA . VAL B 1 236 ? 7.09 -9.664 -22.141 1 98.62 236 VAL B CA 1
ATOM 3899 C C . VAL B 1 236 ? 6.883 -9.125 -20.719 1 98.62 236 VAL B C 1
ATOM 3901 O O . VAL B 1 236 ? 6.012 -8.281 -20.5 1 98.62 236 VAL B O 1
ATOM 3904 N N . ILE B 1 237 ? 7.684 -9.555 -19.781 1 98.75 237 ILE B N 1
ATOM 3905 C CA . ILE B 1 237 ? 7.598 -9.078 -18.406 1 98.75 237 ILE B CA 1
ATOM 3906 C C . ILE B 1 237 ? 7.934 -7.586 -18.344 1 98.75 237 ILE B C 1
ATOM 3908 O O . ILE B 1 237 ? 7.195 -6.797 -17.75 1 98.75 237 ILE B O 1
ATOM 3912 N N . PHE B 1 238 ? 9.039 -7.203 -19.016 1 98.62 238 PHE B N 1
ATOM 3913 C CA . PHE B 1 238 ? 9.445 -5.805 -19.062 1 98.62 238 PHE B CA 1
ATOM 3914 C C . PHE B 1 238 ? 8.383 -4.949 -19.734 1 98.62 238 PHE B C 1
ATOM 3916 O O . PHE B 1 238 ? 8.094 -3.838 -19.297 1 98.62 238 PHE B O 1
ATOM 3923 N N . MET B 1 239 ? 7.848 -5.488 -20.797 1 98.56 239 MET B N 1
ATOM 3924 C CA . MET B 1 239 ? 6.777 -4.785 -21.5 1 98.56 239 MET B CA 1
ATOM 3925 C C . MET B 1 239 ? 5.57 -4.582 -20.594 1 98.56 239 MET B C 1
ATOM 3927 O O . MET B 1 239 ? 5.008 -3.488 -20.531 1 98.56 239 MET B O 1
ATOM 3931 N N . ALA B 1 240 ? 5.145 -5.609 -19.844 1 98.69 240 ALA B N 1
ATOM 3932 C CA . ALA B 1 240 ? 3.988 -5.539 -18.953 1 98.69 240 ALA B CA 1
ATOM 3933 C C . ALA B 1 240 ? 4.223 -4.531 -17.844 1 98.69 240 ALA B C 1
ATOM 3935 O O . ALA B 1 240 ? 3.326 -3.754 -17.5 1 98.69 240 ALA B O 1
ATOM 3936 N N . ILE B 1 241 ? 5.426 -4.484 -17.266 1 98.19 241 ILE B N 1
ATOM 3937 C CA . ILE B 1 241 ? 5.785 -3.541 -16.219 1 98.19 241 ILE B CA 1
ATOM 3938 C C . ILE B 1 241 ? 5.695 -2.113 -16.75 1 98.19 241 ILE B C 1
ATOM 3940 O O . ILE B 1 241 ? 5.125 -1.233 -16.094 1 98.19 241 ILE B O 1
ATOM 3944 N N . ALA B 1 242 ? 6.23 -1.918 -17.938 1 97.44 242 ALA B N 1
ATOM 3945 C CA . ALA B 1 242 ? 6.184 -0.6 -18.562 1 97.44 242 ALA B CA 1
ATOM 3946 C C . ALA B 1 242 ? 4.746 -0.161 -18.812 1 97.44 242 ALA B C 1
ATOM 3948 O O . ALA B 1 242 ? 4.395 0.998 -18.578 1 97.44 242 ALA B O 1
ATOM 3949 N N . ALA B 1 243 ? 3.934 -1.084 -19.281 1 98.25 243 ALA B N 1
ATOM 3950 C CA . ALA B 1 243 ? 2.531 -0.786 -19.562 1 98.25 243 ALA B CA 1
ATOM 3951 C C . ALA B 1 243 ? 1.785 -0.406 -18.281 1 98.25 243 ALA B C 1
ATOM 3953 O O . ALA B 1 243 ? 1.019 0.561 -18.266 1 98.25 243 ALA B O 1
ATOM 3954 N N . ILE B 1 244 ? 2.049 -1.115 -17.219 1 98.12 244 ILE B N 1
ATOM 3955 C CA . ILE B 1 244 ? 1.408 -0.837 -15.945 1 98.12 244 ILE B CA 1
ATOM 3956 C C . ILE B 1 244 ? 1.857 0.527 -15.43 1 98.12 244 ILE B C 1
ATOM 3958 O O . ILE B 1 244 ? 1.042 1.312 -14.938 1 98.12 244 ILE B O 1
ATOM 3962 N N . GLY B 1 245 ? 3.162 0.771 -15.531 1 96.62 245 GLY B N 1
ATOM 3963 C CA . GLY B 1 245 ? 3.674 2.072 -15.141 1 96.62 245 GLY B CA 1
ATOM 3964 C C . GLY B 1 245 ? 3.043 3.221 -15.906 1 96.62 245 GLY B C 1
ATOM 3965 O O . GLY B 1 245 ? 2.693 4.246 -15.32 1 96.62 245 GLY B O 1
ATOM 3966 N N . LEU B 1 246 ? 2.891 3.041 -17.188 1 96.56 246 LEU B N 1
ATOM 3967 C CA . LEU B 1 246 ? 2.271 4.059 -18.031 1 96.56 246 LEU B CA 1
ATOM 3968 C C . LEU B 1 246 ? 0.817 4.285 -17.625 1 96.56 246 LEU B C 1
ATOM 3970 O O . LEU B 1 246 ? 0.352 5.426 -17.578 1 96.56 246 LEU B O 1
ATOM 3974 N N . LEU B 1 247 ? 0.121 3.236 -17.359 1 97.62 247 LEU B N 1
ATOM 3975 C CA . LEU B 1 247 ? -1.265 3.354 -16.922 1 97.62 247 LEU B CA 1
ATOM 3976 C C . LEU B 1 247 ? -1.348 4.07 -15.578 1 97.62 247 LEU B C 1
ATOM 3978 O O . LEU B 1 247 ? -2.25 4.879 -15.352 1 97.62 247 LEU B O 1
ATOM 3982 N N . GLY B 1 248 ? -0.425 3.66 -14.703 1 95.75 248 GLY B N 1
ATOM 3983 C CA . GLY B 1 248 ? -0.347 4.383 -13.445 1 95.75 248 GLY B CA 1
ATOM 3984 C C . GLY B 1 248 ? -0.129 5.871 -13.625 1 95.75 248 GLY B C 1
ATOM 3985 O O . GLY B 1 248 ? -0.79 6.684 -12.969 1 95.75 248 GLY B O 1
ATOM 3986 N N . LEU B 1 249 ? 0.751 6.246 -14.523 1 95.31 249 LEU B N 1
ATOM 3987 C CA . LEU B 1 249 ? 1.044 7.648 -14.812 1 95.31 249 LEU B CA 1
ATOM 3988 C C . LEU B 1 249 ? -0.171 8.344 -15.414 1 95.31 249 LEU B C 1
ATOM 3990 O O . LEU B 1 249 ? -0.481 9.484 -15.055 1 95.31 249 LEU B O 1
ATOM 3994 N N . ILE B 1 250 ? -0.832 7.695 -16.25 1 96.94 250 ILE B N 1
ATOM 3995 C CA . ILE B 1 250 ? -2.01 8.25 -16.906 1 96.94 250 ILE B CA 1
ATOM 3996 C C . ILE B 1 250 ? -3.096 8.531 -15.875 1 96.94 250 ILE B C 1
ATOM 3998 O O . ILE B 1 250 ? -3.701 9.609 -15.883 1 96.94 250 ILE B O 1
ATOM 4002 N N . THR B 1 251 ? -3.322 7.613 -14.984 1 96.69 251 THR B N 1
ATOM 4003 C CA . THR B 1 251 ? -4.367 7.801 -13.984 1 96.69 251 THR B CA 1
ATOM 4004 C C . THR B 1 251 ? -3.977 8.898 -12.992 1 96.69 251 THR B C 1
ATOM 4006 O O . THR B 1 251 ? -4.82 9.695 -12.586 1 96.69 251 THR B O 1
ATOM 4009 N N . ASP B 1 252 ? -2.738 8.883 -12.641 1 95.44 252 ASP B N 1
ATOM 4010 C CA . ASP B 1 252 ? -2.256 9.938 -11.758 1 95.44 252 ASP B CA 1
ATOM 4011 C C . ASP B 1 252 ? -2.463 11.32 -12.383 1 95.44 252 ASP B C 1
ATOM 4013 O O . ASP B 1 252 ? -2.957 12.234 -11.727 1 95.44 252 ASP B O 1
ATOM 4017 N N . THR B 1 253 ? -2.098 11.5 -13.664 1 95.56 253 THR B N 1
ATOM 4018 C CA . THR B 1 253 ? -2.238 12.75 -14.391 1 95.56 253 THR B CA 1
ATOM 4019 C C . THR B 1 253 ? -3.709 13.125 -14.547 1 95.56 253 THR B C 1
ATOM 4021 O O . THR B 1 253 ? -4.07 14.305 -14.445 1 95.56 253 THR B O 1
ATOM 4024 N N . ALA B 1 254 ? -4.488 12.125 -14.758 1 97.25 254 ALA B N 1
ATOM 4025 C CA . ALA B 1 254 ? -5.926 12.367 -14.875 1 97.25 254 ALA B CA 1
ATOM 4026 C C . ALA B 1 254 ? -6.488 12.969 -13.594 1 97.25 254 ALA B C 1
ATOM 4028 O O . ALA B 1 254 ? -7.289 13.906 -13.633 1 97.25 254 ALA B O 1
ATOM 4029 N N . PHE B 1 255 ? -6.055 12.508 -12.484 1 96.75 255 PHE B N 1
ATOM 4030 C CA . PHE B 1 255 ? -6.527 13.023 -11.211 1 96.75 255 PHE B CA 1
ATOM 4031 C C . PHE B 1 255 ? -6.004 14.438 -10.977 1 96.75 255 PHE B C 1
ATOM 4033 O O . PHE B 1 255 ? -6.703 15.273 -10.398 1 96.75 255 PHE B O 1
ATOM 4040 N N . ARG B 1 256 ? -4.82 14.695 -11.422 1 94.19 256 ARG B N 1
ATOM 4041 C CA . ARG B 1 256 ? -4.273 16.047 -11.289 1 94.19 256 ARG B CA 1
ATOM 4042 C C . ARG B 1 256 ? -5.086 17.047 -12.109 1 94.19 256 ARG B C 1
ATOM 4044 O O . ARG B 1 256 ? -5.387 18.141 -11.633 1 94.19 256 ARG B O 1
ATOM 4051 N N . ILE B 1 257 ? -5.426 16.625 -13.258 1 95.44 257 ILE B N 1
ATOM 4052 C CA . ILE B 1 257 ? -6.223 17.469 -14.133 1 95.44 257 ILE B CA 1
ATOM 4053 C C . ILE B 1 257 ? -7.613 17.672 -13.539 1 95.44 257 ILE B C 1
ATOM 4055 O O . ILE B 1 257 ? -8.133 18.781 -13.516 1 95.44 257 ILE B O 1
ATOM 4059 N N . LEU B 1 258 ? -8.117 16.578 -13.023 1 95.44 258 LEU B N 1
ATOM 4060 C CA . LEU B 1 258 ? -9.43 16.641 -12.406 1 95.44 258 LEU B CA 1
ATOM 4061 C C . LEU B 1 258 ? -9.422 17.594 -11.203 1 95.44 258 LEU B C 1
ATOM 4063 O O . LEU B 1 258 ? -10.336 18.406 -11.047 1 95.44 258 LEU B O 1
ATOM 4067 N N . ARG B 1 259 ? -8.461 17.469 -10.422 1 93.31 259 ARG B N 1
ATOM 4068 C CA . ARG B 1 259 ? -8.328 18.312 -9.25 1 93.31 259 ARG B CA 1
ATOM 4069 C C . ARG B 1 259 ? -8.234 19.781 -9.648 1 93.31 259 ARG B C 1
ATOM 4071 O O . ARG B 1 259 ? -8.867 20.641 -9.031 1 93.31 259 ARG B O 1
ATOM 4078 N N . ALA B 1 260 ? -7.496 20.141 -10.68 1 92.88 260 ALA B N 1
ATOM 4079 C CA . ALA B 1 260 ? -7.305 21.516 -11.141 1 92.88 260 ALA B CA 1
ATOM 4080 C C . ALA B 1 260 ? -8.602 22.094 -11.695 1 92.88 260 ALA B C 1
ATOM 4082 O O . ALA B 1 260 ? -8.859 23.297 -11.57 1 92.88 260 ALA B O 1
ATOM 4083 N N . ARG B 1 261 ? -9.414 21.281 -12.203 1 93.12 261 ARG B N 1
ATOM 4084 C CA . ARG B 1 261 ? -10.656 21.734 -12.828 1 93.12 261 ARG B CA 1
ATOM 4085 C C . ARG B 1 261 ? -11.766 21.875 -11.789 1 93.12 261 ARG B C 1
ATOM 4087 O O . ARG B 1 261 ? -12.562 22.812 -11.852 1 93.12 261 ARG B O 1
ATOM 4094 N N . VAL B 1 262 ? -11.789 20.906 -10.891 1 90.88 262 VAL B N 1
ATOM 4095 C CA . VAL B 1 262 ? -12.922 20.828 -9.977 1 90.88 262 VAL B CA 1
ATOM 4096 C C . VAL B 1 262 ? -12.672 21.703 -8.75 1 90.88 262 VAL B C 1
ATOM 4098 O O . VAL B 1 262 ? -13.609 22.234 -8.156 1 90.88 262 VAL B O 1
ATOM 4101 N N . ALA B 1 263 ? -11.469 21.797 -8.383 1 88.81 263 ALA B N 1
ATOM 4102 C CA . ALA B 1 263 ? -11.125 22.594 -7.211 1 88.81 263 ALA B CA 1
ATOM 4103 C C . ALA B 1 263 ? -10.031 23.609 -7.535 1 88.81 263 ALA B C 1
ATOM 4105 O O . ALA B 1 263 ? -8.984 23.625 -6.891 1 88.81 263 ALA B O 1
ATOM 4106 N N . PRO B 1 264 ? -10.367 24.547 -8.453 1 84.62 264 PRO B N 1
ATOM 4107 C CA . PRO B 1 264 ? -9.359 25.531 -8.867 1 84.62 264 PRO B CA 1
ATOM 4108 C C . PRO B 1 264 ? -8.992 26.516 -7.75 1 84.62 264 PRO B C 1
ATOM 4110 O O . PRO B 1 264 ? -7.969 27.188 -7.832 1 84.62 264 PRO B O 1
ATOM 4113 N N . TRP B 1 265 ? -9.75 26.594 -6.75 1 80.62 265 TRP B N 1
ATOM 4114 C CA . TRP B 1 265 ? -9.531 27.531 -5.656 1 80.62 265 TRP B CA 1
ATOM 4115 C C . TRP B 1 265 ? -8.445 27.031 -4.711 1 80.62 265 TRP B C 1
ATOM 4117 O O . TRP B 1 265 ? -7.934 27.797 -3.885 1 80.62 265 TRP B O 1
ATOM 4127 N N . ALA B 1 266 ? -8.188 25.766 -4.781 1 70.88 266 ALA B N 1
ATOM 4128 C CA . ALA B 1 266 ? -7.223 25.172 -3.855 1 70.88 266 ALA B CA 1
ATOM 4129 C C . ALA B 1 266 ? -5.805 25.266 -4.41 1 70.88 266 ALA B C 1
ATOM 4131 O O . ALA B 1 266 ? -5.59 25.109 -5.613 1 70.88 266 ALA B O 1
ATOM 4132 N N . PRO B 1 267 ? -4.754 25.75 -3.65 1 68.81 267 PRO B N 1
ATOM 4133 C CA . PRO B 1 267 ? -3.383 25.922 -4.137 1 68.81 267 PRO B CA 1
ATOM 4134 C C . PRO B 1 267 ? -2.738 24.609 -4.562 1 68.81 267 PRO B C 1
ATOM 4136 O O . PRO B 1 267 ? -3.188 23.531 -4.152 1 68.81 267 PRO B O 1
#

Nearest PDB structures (foldseek):
  8wm8-assembly1_A  TM=8.269E-01  e=1.929E-07  Nostoc sp. PCC 7120 = FACHB-418
  7ahd-assembly1_B  TM=7.832E-01  e=2.019E-07  Lactococcus lactis subsp. lactis
  8w9m-assembly1_B  TM=7.933E-01  e=7.647E-07  Nostoc sp. PCC 7120 = FACHB-418
  7ahc-assembly1_B  TM=7.741E-01  e=8.382E-07  Lactococcus lactis subsp. lactis
  7ahd-assembly1_A  TM=6.728E-01  e=3.668E-07  Lactococcus lactis subsp. lactis

Organism: Mesorhizobium plurifarium (NCBI:txid69974)

Secondary structure (DSSP, 8-state):
-HHHHHHHHHHTSTT----HHHHHHHHHHHHHHHHHHHHHHHHTTSS-TTTS--HHHHHHHHHHHHHSSHHHHHHHHHHHHHHHHHHHHHHHHHHHHHHHHH-HHHHHHHHHHHHHHTTS-GGGGHHHHHHHH-SSHHHHHHHHHHHHHHHHHHHHHHHHHTS-HHHHHHHHHTT--HHHHIIIIIHHHHHHHHHHHHHHHHHHHHHHHHHHHHHS-SSSHHHHHHHHHHTT-HHHHHHHHHHHHHHHHHHHHHHHHHHHHH-TT--/-HHHHHHHHHHTSTT----HHHHHHHHHHHHHHHHHHHHHHHHTTSS-TTTS--HHHHHHHHHHHHHSSHHHHHHHHHHHHHHHHHHHHHHHHHHHHHHHHH-HHHHHHHHHHHHHHTTS-GGGGHHHHHHHH-SSHHHHHHHHHHHHHHHHHHHHHHHHHTS-HHHHHHHHHTT--HHHHIIIIIHHHHHHHHHHHHHHHHHHHHHHHHHHHHHS-SSSHHHHHHHHHHTT-HHHHHHHHHHHHHHHHHHHHHHHHHHHHH-TT--

Solvent-accessible surface area (backbone atoms only — not comparable to full-atom values): 26212 Å² total; per-residue (Å²): 113,74,67,53,54,50,48,53,47,39,50,55,27,71,69,33,78,68,59,67,66,59,38,51,50,37,30,50,48,39,50,47,48,54,53,48,46,48,42,47,33,22,73,64,50,75,38,53,53,69,77,32,47,33,69,65,52,24,50,48,50,48,52,52,32,52,72,74,40,53,47,55,51,19,48,48,50,40,49,52,37,44,51,51,12,45,49,56,22,47,68,50,20,50,60,52,6,39,41,35,28,32,19,47,69,50,24,33,30,44,47,61,54,49,58,55,52,70,39,35,42,56,56,60,46,48,44,56,37,38,71,76,66,32,84,52,68,66,29,42,18,48,47,20,20,61,58,34,25,59,60,42,23,54,54,31,12,49,33,36,53,66,52,57,63,64,59,54,52,52,36,44,75,74,64,50,48,60,87,43,37,54,70,69,45,45,42,64,71,21,39,57,55,40,48,51,49,51,40,55,43,49,59,52,28,52,30,38,38,28,48,35,19,53,63,55,54,94,56,15,41,34,22,52,21,45,54,20,46,77,67,54,34,44,34,52,31,54,40,32,41,52,52,49,24,50,50,40,48,50,53,46,50,49,41,52,53,47,40,54,68,75,33,63,87,56,132,111,74,66,55,53,49,49,53,47,39,50,57,28,73,69,33,76,69,58,68,67,59,38,50,51,37,31,52,50,39,51,47,48,54,53,47,46,47,40,49,34,22,73,66,50,74,38,51,52,70,77,32,48,33,69,65,53,25,51,51,51,49,51,52,31,52,71,75,40,52,48,57,52,21,48,48,49,39,50,50,38,42,51,50,12,45,49,56,22,47,67,49,20,50,61,52,6,39,41,35,28,31,19,48,68,49,25,33,31,45,47,61,54,49,59,54,51,69,41,35,42,56,59,60,44,49,43,55,36,39,70,75,67,32,86,51,69,66,28,41,19,48,47,19,20,61,57,34,24,59,61,42,24,54,53,31,12,49,34,36,53,67,51,58,63,64,61,55,51,50,37,44,76,74,65,49,48,60,87,43,36,53,70,72,44,43,41,64,71,21,39,56,55,42,47,52,51,51,40,56,44,50,58,51,28,51,29,37,40,29,48,35,19,53,65,56,54,93,55,16,41,35,21,52,21,46,54,19,45,77,68,55,34,42,34,52,31,55,38,31,42,51,51,50,24,51,51,40,48,50,54,47,50,49,40,52,53,48,41,52,68,74,32,64,85,55,133